Protein AF-0000000087407550 (afdb_homodimer)

Solvent-accessible surface area (backbone atoms only — not comparable to full-atom values): 34469 Å² total; per-residue (Å²): 79,41,36,33,45,45,26,19,28,57,42,76,49,81,84,63,61,86,82,37,59,64,35,45,46,50,63,68,66,54,80,69,67,58,44,77,35,32,43,56,32,65,52,75,42,57,79,42,32,34,36,20,43,33,34,57,86,83,21,29,63,67,59,50,52,33,27,63,69,39,74,36,77,61,70,39,60,44,44,27,44,70,83,33,39,25,51,88,38,27,85,81,40,56,88,37,52,44,76,44,59,45,68,89,67,37,64,73,68,72,61,50,48,86,32,24,42,48,55,43,46,50,50,52,28,54,74,70,63,48,57,76,89,47,47,64,60,34,47,51,51,27,26,51,66,57,74,38,52,93,45,32,76,38,41,44,64,76,46,52,73,66,53,48,48,50,50,54,54,28,44,47,54,47,60,59,40,58,29,37,38,30,43,33,75,54,68,84,48,34,64,62,59,35,50,36,50,50,52,51,54,52,44,40,25,73,75,67,45,19,20,33,41,36,30,38,58,48,57,66,58,41,54,73,62,26,60,32,34,36,37,32,59,31,31,70,72,47,73,36,38,45,84,54,39,40,74,71,49,94,56,89,42,60,26,31,36,40,34,34,28,57,35,90,62,81,64,65,79,95,49,60,55,45,60,44,77,54,89,65,27,19,40,34,43,33,48,31,31,76,85,44,48,64,63,58,55,63,74,44,62,72,94,32,53,76,42,80,45,81,39,67,39,44,56,57,52,44,49,40,67,74,63,58,114,80,40,36,34,44,45,26,20,28,57,40,75,48,80,84,63,62,87,81,37,61,63,36,48,46,50,63,68,67,56,80,69,68,60,44,77,35,31,43,54,33,64,51,76,42,57,79,42,31,34,37,20,42,32,33,57,86,84,20,28,64,67,58,51,52,32,27,64,68,39,74,36,78,61,70,38,59,43,44,26,44,70,84,32,40,23,51,89,38,27,85,81,39,55,89,39,51,43,75,45,57,44,67,89,66,39,64,74,68,72,62,52,50,89,32,23,43,48,57,42,46,49,49,52,28,52,75,69,65,48,56,74,89,49,46,64,58,34,46,51,51,27,27,50,65,57,73,38,52,92,44,31,77,38,41,45,64,77,48,52,73,66,54,47,49,48,49,53,53,30,44,46,54,48,60,59,40,58,30,35,38,30,43,34,74,52,69,87,47,34,64,62,58,35,51,37,51,50,52,51,55,51,42,40,24,73,74,68,46,18,19,32,42,36,30,38,59,49,55,66,58,41,55,72,62,27,62,31,33,36,37,31,58,30,31,71,73,49,73,35,37,45,85,55,39,39,74,70,49,93,57,87,42,60,27,32,35,41,33,35,28,57,35,90,61,81,64,66,78,96,49,60,54,46,61,43,77,55,90,64,26,18,39,34,42,32,47,33,31,75,86,43,46,64,64,57,56,64,73,46,64,71,93,33,52,74,42,78,44,80,39,68,39,44,56,59,52,42,47,42,66,74,64,57,114

Organism: NCBI:txid2598455

InterPro domains:
  IPR003439 ABC transporter-like, ATP-binding domain [PF00005] (40-186)
  IPR003439 ABC transporter-like, ATP-binding domain [PS50893] (2-259)
  IPR003593 AAA+ ATPase domain [SM00382] (47-236)
  IPR027417 P-loop containing nucleoside triphosphate hydrolase [G3DSA:3.40.50.300] (24-257)
  IPR027417 P-loop containing nucleoside triphosphate hydrolase [SSF52540] (30-242)
  IPR050763 ABC transporter ATP-binding component [PTHR42711] (1-324)

Foldseek 3Di:
DKWWFQFWAWDQPDQPDPPPVVSVVVVVDDRPDTHTQAGGDTDDFDFLFEEEEAEDPSLNLVVVVCLQCLNDDTPDTAMDDVRHGCNPPVVVCNLQEDEAEADPVGPDCQADQFFFLLVSLLVLLVVSPPPPVCQVVQLCVLCVLQVNNVRRRPGLNPDDSLVNLSSSLSSCSRNLHQEYEYEASQPPHDPVSLVSSLVSLQCSSVVRRHGYYYYHNDQVSCLSRGQKYFYGRSYTDFIDGQQCRLVVDPDQFFKKKWWKFFADDDQDPPWQKDWDDDPRIIIIITT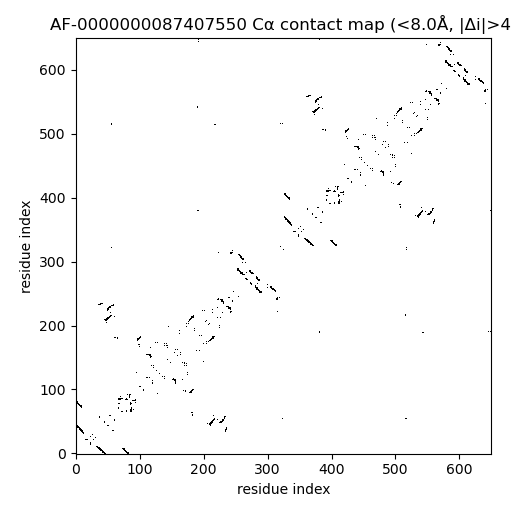HHPVCVVVNVVSGDPVGTPDMDIGGQGSVNVNCVVPVD/DKWWFQFWAWAQPDQPDPPPVVVVVVVVDDRPDTHTQAGGDTDDFDFLFEEEEAEDPSLNLVVVVCQQCLNDDTPDTAMDDVRHGCNPPVVVCNLQEDEAEADPVGPPCQADQFFFLLVSLLVLLVVSPPPPVCQVVQLCVLCVLQVNNVRRRPGLNPDDSLVNLSSSLSSCSRNLHQEYEYEASQPPHDPVSLVSSLSSLQCSSPVRRHGYYYYHNDQVSCLSRGQKYFYGRSYTDFIDGQQCRLVVDPDQFFKKKWWKFFADDDDDPPWQKDWDDDPRIIIIITTHHPVCVVVNVVSGDPVGTPDMDIGGQGSVNVNCVVPVD

Nearest PDB structures (foldseek):
  4mki-assembly1_B  TM=8.319E-01  e=1.919E-22  Caldanaerobacter subterraneus subsp. tengcongensis MB4
  7ahd-assembly1_D  TM=7.928E-01  e=2.034E-20  Lactococcus lactis subsp. lactis
  6xgz-assembly3_E  TM=8.835E-01  e=2.028E-18  Escherichia coli LAU-EC10
  6xgz-assembly4_G  TM=8.753E-01  e=5.756E-18  Escherichia coli LAU-EC10
  2d62-assembly1_A-2  TM=6.255E-01  e=1.976E-21  Pyrococcus horikoshii

Radius of gyration: 26.5 Å; Cα contacts (8 Å, |Δi|>4): 1262; chains: 2; bounding box: 68×65×73 Å

Sequence (650 aa):
MIEAEHLTKYYPPPFRGFFDLGSLRDFLGKPREEIPALIDLSFRVREGEIFGLLGPNGAGKTTLCKIANGLLEPSSGKLLIDGHDSFKEHGKVAGKMFTVFTGERDMWGIFQWRLSVQRNLQFIARLWKVPEGEIGERIEYALKLLNLWEKRDEWYQKLSAGMKQKVYIASALVVRPKYLILDEPTVFLDVLTKNEIHNAILSLTKDFGTTVILTTHDLQEAEKLSDRVLLFNKRPILEGKPENIGRKLEVDFDRKVLLVVEGSAPCPGGYLARCIRKGNFTHVTAYLKSTEVNEFLSRFPSGKVLSARVENLSLEDVFMILFGSMIEAEHLTKYYPPPFRGFFDLGSLRDFLGKPREEIPALIDLSFRVREGEIFGLLGPNGAGKTTLCKIANGLLEPSSGKLLIDGHDSFKEHGKVAGKMFTVFTGERDMWGIFQWRLSVQRNLQFIARLWKVPEGEIGERIEYALKLLNLWEKRDEWYQKLSAGMKQKVYIASALVVRPKYLILDEPTVFLDVLTKNEIHNAILSLTKDFGTTVILTTHDLQEAEKLSDRVLLFNKRPILEGKPENIGRKLEVDFDRKVLLVVEGSAPCPGGYLARCIRKG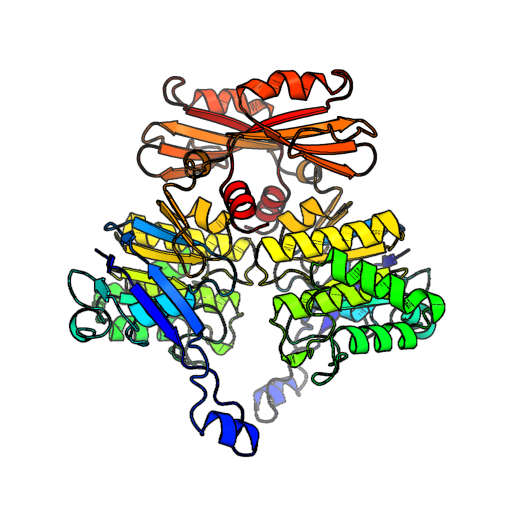NFTHVTAYLKSTEVNEFLSRFPSGKVLSARVENLSLEDVFMILFGS

Structure (mmCIF, N/CA/C/O backbone):
data_AF-0000000087407550-model_v1
#
loop_
_entity.id
_entity.type
_entity.pdbx_description
1 polymer 'ABC transporter ATP-binding protein'
#
loop_
_atom_site.group_PDB
_atom_site.id
_atom_site.type_symbol
_atom_site.label_atom_id
_atom_site.label_alt_id
_atom_site.label_comp_id
_atom_site.label_asym_id
_atom_site.label_entity_id
_atom_site.label_seq_id
_atom_site.pdbx_PDB_ins_code
_atom_site.Cartn_x
_atom_site.Cartn_y
_atom_site.Cartn_z
_atom_site.occupancy
_atom_site.B_iso_or_equiv
_atom_site.auth_seq_id
_atom_site.auth_comp_id
_atom_site.auth_asym_id
_atom_site.auth_atom_id
_atom_site.pdbx_PDB_model_num
ATOM 1 N N . MET A 1 1 ? -6.383 -27.781 -11.312 1 89.75 1 MET A N 1
ATOM 2 C CA . MET A 1 1 ? -7.473 -26.828 -11.203 1 89.75 1 MET A CA 1
ATOM 3 C C . MET A 1 1 ? -7.895 -26.641 -9.75 1 89.75 1 MET A C 1
ATOM 5 O O . MET A 1 1 ? -7.832 -27.578 -8.953 1 89.75 1 MET A O 1
ATOM 9 N N . ILE A 1 2 ? -8.172 -25.422 -9.359 1 95.44 2 ILE A N 1
ATOM 10 C CA . ILE A 1 2 ? -8.688 -25.125 -8.039 1 95.44 2 ILE A CA 1
ATOM 11 C C . ILE A 1 2 ? -10.156 -24.703 -8.141 1 95.44 2 ILE A C 1
ATOM 13 O O . ILE A 1 2 ? -10.508 -23.844 -8.969 1 95.44 2 ILE A O 1
ATOM 17 N N . GLU A 1 3 ? -10.969 -25.344 -7.328 1 97.06 3 GLU A N 1
ATOM 18 C CA . GLU A 1 3 ? -12.398 -25.047 -7.391 1 97.06 3 GLU A CA 1
ATOM 19 C C . GLU A 1 3 ? -12.992 -24.906 -5.992 1 97.06 3 GLU A C 1
ATOM 21 O O . GLU A 1 3 ? -12.789 -25.781 -5.141 1 97.06 3 GLU A O 1
ATOM 26 N N . ALA A 1 4 ? -13.648 -23.828 -5.777 1 97.31 4 ALA A N 1
ATOM 27 C CA . ALA A 1 4 ? -14.445 -23.641 -4.562 1 97.31 4 ALA A CA 1
ATOM 28 C C . ALA A 1 4 ? -15.93 -23.859 -4.84 1 97.31 4 ALA A C 1
ATOM 30 O O . ALA A 1 4 ? -16.484 -23.266 -5.777 1 97.31 4 ALA A O 1
ATOM 31 N N . GLU A 1 5 ? -16.531 -24.703 -4.047 1 97.56 5 GLU A N 1
ATOM 32 C CA . GLU A 1 5 ? -17.953 -25 -4.18 1 97.56 5 GLU A CA 1
ATOM 33 C C . GLU A 1 5 ? -18.719 -24.578 -2.928 1 97.56 5 GLU A C 1
ATOM 35 O O . GLU A 1 5 ? -18.688 -25.281 -1.913 1 97.56 5 GLU A O 1
ATOM 40 N N . HIS A 1 6 ? -19.469 -23.516 -3.059 1 97.19 6 HIS A N 1
ATOM 41 C CA . HIS A 1 6 ? -20.297 -22.984 -1.978 1 97.19 6 HIS A CA 1
ATOM 42 C C . HIS A 1 6 ? -19.531 -22.969 -0.659 1 97.19 6 HIS A C 1
ATOM 44 O O . HIS A 1 6 ? -20.047 -23.406 0.37 1 97.19 6 HIS A O 1
ATOM 50 N N . LEU A 1 7 ? -18.328 -22.562 -0.731 1 96.88 7 LEU A N 1
ATOM 51 C CA . LEU A 1 7 ? -17.453 -22.562 0.429 1 96.88 7 LEU A CA 1
ATOM 52 C C . LEU A 1 7 ? -17.953 -21.594 1.492 1 96.88 7 LEU A C 1
ATOM 54 O O . LEU A 1 7 ? -18.156 -20.406 1.216 1 96.88 7 LEU A O 1
ATOM 58 N N . THR A 1 8 ? -18.188 -22.109 2.654 1 96.75 8 THR A N 1
ATOM 59 C CA . THR A 1 8 ? -18.766 -21.328 3.75 1 96.75 8 THR A CA 1
ATOM 60 C C . THR A 1 8 ? -18.016 -21.609 5.055 1 96.75 8 THR A C 1
ATOM 62 O O . THR A 1 8 ? -17.672 -22.766 5.344 1 96.75 8 THR A O 1
ATOM 65 N N . LYS A 1 9 ? -17.656 -20.594 5.781 1 95.19 9 LYS A N 1
ATOM 66 C CA . LYS A 1 9 ? -17 -20.75 7.074 1 95.19 9 LYS A CA 1
ATOM 67 C C . LYS A 1 9 ? -17.578 -19.766 8.102 1 95.19 9 LYS A C 1
ATOM 69 O O . LYS A 1 9 ? -17.672 -18.562 7.84 1 95.19 9 LYS A O 1
ATOM 74 N N . TYR A 1 10 ? -17.984 -20.281 9.18 1 92.81 10 TYR A N 1
ATOM 75 C CA . TYR A 1 10 ? -18.359 -19.531 10.367 1 92.81 10 TYR A CA 1
ATOM 76 C C . TYR A 1 10 ? -17.438 -19.859 11.539 1 92.81 10 TYR A C 1
ATOM 78 O O . TYR A 1 10 ? -17.094 -21.016 11.766 1 92.81 10 TYR A O 1
ATOM 86 N N . TYR A 1 11 ? -16.922 -18.828 12.164 1 88.06 11 TYR A N 1
ATOM 87 C CA . TYR A 1 11 ? -16.156 -19.031 13.383 1 88.06 11 TYR A CA 1
ATOM 88 C C . TYR A 1 11 ? -17.062 -19.062 14.609 1 88.06 11 TYR A C 1
ATOM 90 O O . TYR A 1 11 ? -18.094 -18.391 14.641 1 88.06 11 TYR A O 1
ATOM 98 N N . PRO A 1 12 ? -16.625 -19.828 15.539 1 78.75 12 PRO A N 1
ATOM 99 C CA . PRO A 1 12 ? -17.406 -19.797 16.781 1 78.75 12 PRO A CA 1
ATOM 100 C C . PRO A 1 12 ? -17.25 -18.484 17.547 1 78.75 12 PRO A C 1
ATOM 102 O O . PRO A 1 12 ? -16.25 -17.781 17.375 1 78.75 12 PRO A O 1
ATOM 105 N N . PRO A 1 13 ? -18.25 -17.891 18.125 1 69.25 13 PRO A N 1
ATOM 106 C CA . PRO A 1 13 ? -18.141 -16.656 18.891 1 69.25 13 PRO A CA 1
ATOM 107 C C . PRO A 1 13 ? -17.031 -16.703 19.938 1 69.25 13 PRO A C 1
ATOM 109 O O . PRO A 1 13 ? -16.719 -17.781 20.453 1 69.25 13 PRO A O 1
ATOM 112 N N . PRO A 1 14 ? -16.234 -15.578 19.922 1 58.38 14 PRO A N 1
ATOM 113 C CA . PRO A 1 14 ? -15.164 -15.594 20.922 1 58.38 14 PRO A CA 1
ATOM 114 C C . PRO A 1 14 ? -15.664 -15.938 22.328 1 58.38 14 PRO A C 1
ATOM 116 O O . PRO A 1 14 ? -16.812 -15.625 22.672 1 58.38 14 PRO A O 1
ATOM 119 N N . PHE A 1 15 ? -14.898 -16.891 23.062 1 48.88 15 PHE A N 1
ATOM 120 C CA . PHE A 1 15 ? -15.195 -17.203 24.453 1 48.88 15 PHE A CA 1
ATOM 121 C C . PHE A 1 15 ? -14.922 -15.992 25.344 1 48.88 15 PHE A C 1
ATOM 123 O O . PHE A 1 15 ? -13.812 -15.461 25.359 1 48.88 15 PHE A O 1
ATOM 130 N N . ARG A 1 16 ? -15.742 -14.984 25.578 1 38.75 16 ARG A N 1
ATOM 131 C CA . ARG A 1 16 ? -15.523 -13.984 26.609 1 38.75 16 ARG A CA 1
ATOM 132 C C . ARG A 1 16 ? -15.414 -14.641 27.984 1 38.75 16 ARG A C 1
ATOM 134 O O . ARG A 1 16 ? -16.406 -15.141 28.531 1 38.75 16 ARG A O 1
ATOM 141 N N . GLY A 1 17 ? -14.164 -14.734 28.594 1 42.28 17 GLY A N 1
ATOM 142 C CA . GLY A 1 17 ? -13.578 -15.039 29.891 1 42.28 17 GLY A CA 1
ATOM 143 C C . GLY A 1 17 ? -14.406 -16.031 30.703 1 42.28 17 GLY A C 1
ATOM 144 O O . GLY A 1 17 ? -15.586 -16.234 30.406 1 42.28 17 GLY A O 1
ATOM 145 N N . PHE A 1 18 ? -13.742 -16.812 31.578 1 38.72 18 PHE A N 1
ATOM 146 C CA . PHE A 1 18 ? -14.336 -17.703 32.562 1 38.72 18 PHE A CA 1
ATOM 147 C C . PHE A 1 18 ? -15.25 -16.938 33.5 1 38.72 18 PHE A C 1
ATOM 149 O O . PHE A 1 18 ? -16.281 -17.453 33.969 1 38.72 18 PHE A O 1
ATOM 156 N N . PHE A 1 19 ? -14.672 -15.773 34.219 1 38.81 19 PHE A N 1
ATOM 157 C CA . PHE A 1 19 ? -15.391 -15.07 35.281 1 38.81 19 PHE A CA 1
ATOM 158 C C . PHE A 1 19 ? -16.531 -14.25 34.719 1 38.81 19 PHE A C 1
ATOM 160 O O . PHE A 1 19 ? -17.109 -13.414 35.406 1 38.81 19 PHE A O 1
ATOM 167 N N . ASP A 1 20 ? -16.516 -14.023 33.469 1 36.38 20 ASP A N 1
ATOM 168 C CA . ASP A 1 20 ? -17.703 -13.289 33.031 1 36.38 20 ASP A CA 1
ATOM 169 C C . ASP A 1 20 ? -18.984 -14.07 33.344 1 36.38 20 ASP A C 1
ATOM 171 O O . ASP A 1 20 ? -19.188 -15.164 32.812 1 36.38 20 ASP A O 1
ATOM 175 N N . LEU A 1 21 ? -19.516 -13.914 34.531 1 38.25 21 LEU A N 1
ATOM 176 C CA . LEU A 1 21 ? -20.844 -14.406 34.906 1 38.25 21 LEU A CA 1
ATOM 177 C C . LEU A 1 21 ? -21.781 -14.391 33.688 1 38.25 21 LEU A C 1
ATOM 179 O O . LEU A 1 21 ? -22.625 -15.273 33.531 1 38.25 21 LEU A O 1
ATOM 183 N N . GLY A 1 22 ? -21.719 -13.336 33.031 1 36.03 22 GLY A N 1
ATOM 184 C CA . GLY A 1 22 ? -22.531 -13.336 31.812 1 36.03 22 GLY A CA 1
ATOM 185 C C . GLY A 1 22 ? -22.062 -14.344 30.781 1 36.03 22 GLY A C 1
ATOM 186 O O . GLY A 1 22 ? -22.797 -14.656 29.844 1 36.03 22 GLY A O 1
ATOM 187 N N . SER A 1 23 ? -20.766 -14.68 30.766 1 36.75 23 SER A N 1
ATOM 188 C CA . SER A 1 23 ? -20.406 -15.891 30.031 1 36.75 23 SER A CA 1
ATOM 189 C C . SER A 1 23 ? -21 -17.125 30.688 1 36.75 23 SER A C 1
ATOM 191 O O . SER A 1 23 ? -21.062 -18.203 30.078 1 36.75 23 SER A O 1
ATOM 193 N N . LEU A 1 24 ? -21.188 -17.141 31.969 1 35.09 24 LEU A N 1
ATOM 194 C CA . LEU A 1 24 ? -22.078 -18.141 32.5 1 35.09 24 LEU A CA 1
ATOM 195 C C . LEU A 1 24 ? -23.453 -18.062 31.859 1 35.09 24 LEU A C 1
ATOM 197 O O . LEU A 1 24 ? -24.078 -19.094 31.578 1 35.09 24 LEU A O 1
ATOM 201 N N . ARG A 1 25 ? -24 -16.844 31.828 1 33.59 25 ARG A N 1
ATOM 202 C CA . ARG A 1 25 ? -25.266 -16.844 31.094 1 33.59 25 ARG A CA 1
ATOM 203 C C . ARG A 1 25 ? -25.062 -17.266 29.641 1 33.59 25 ARG A C 1
ATOM 205 O O . ARG A 1 25 ? -25.922 -17.938 29.062 1 33.59 25 ARG A O 1
ATOM 212 N N . ASP A 1 26 ? -24 -16.75 29.031 1 36.59 26 ASP A N 1
ATOM 213 C CA . ASP A 1 26 ? -23.797 -17.328 27.703 1 36.59 26 ASP A CA 1
ATOM 214 C C . ASP A 1 26 ? -23.312 -18.766 27.781 1 36.59 26 ASP A C 1
ATOM 216 O O . ASP A 1 26 ? -23.234 -19.469 26.766 1 36.59 26 ASP A O 1
ATOM 220 N N . PHE A 1 27 ? -22.75 -19.344 28.812 1 34.28 27 PHE A N 1
ATOM 221 C CA . PHE A 1 27 ? -22.812 -20.781 29.047 1 34.28 27 PHE A CA 1
ATOM 222 C C . PHE A 1 27 ? -24.25 -21.266 29.109 1 34.28 27 PHE A C 1
ATOM 224 O O . PHE A 1 27 ? -24.562 -22.375 28.672 1 34.28 27 PHE A O 1
ATOM 231 N N . LEU A 1 28 ? -25.031 -20.609 29.906 1 32.47 28 LEU A N 1
ATOM 232 C CA . LEU A 1 28 ? -26.406 -21.031 30.172 1 32.47 28 LEU A CA 1
ATOM 233 C C . LEU A 1 28 ? -27.312 -20.719 28.984 1 32.47 28 LEU A C 1
ATOM 235 O O . LEU A 1 28 ? -28.531 -20.766 29.109 1 32.47 28 LEU A O 1
ATOM 239 N N . GLY A 1 29 ? -27.109 -21.062 27.641 1 33.22 29 GLY A N 1
ATOM 240 C CA . GLY A 1 29 ? -27.859 -21.422 26.453 1 33.22 29 GLY A CA 1
ATOM 241 C C . GLY A 1 29 ? -27.953 -20.297 25.438 1 33.22 29 GLY A C 1
ATOM 242 O O . GLY A 1 29 ? -28.781 -20.328 24.531 1 33.22 29 GLY A O 1
ATOM 243 N N . LYS A 1 30 ? -27.641 -19 25.828 1 35.78 30 LYS A N 1
ATOM 244 C CA . LYS A 1 30 ? -28 -18.188 24.688 1 35.78 30 LYS A CA 1
ATOM 245 C C . LYS A 1 30 ? -27.031 -18.391 23.531 1 35.78 30 LYS A C 1
ATOM 247 O O . LYS A 1 30 ? -25.812 -18.344 23.719 1 35.78 30 LYS A O 1
ATOM 252 N N . PRO A 1 31 ? -27.281 -19.031 22.359 1 37.41 31 PRO A N 1
ATOM 253 C CA . PRO A 1 31 ? -26.547 -19.359 21.125 1 37.41 31 PRO A CA 1
ATOM 254 C C . PRO A 1 31 ? -25.656 -18.203 20.656 1 37.41 31 PRO A C 1
ATOM 256 O O . PRO A 1 31 ? -26.156 -17.109 20.359 1 37.41 31 PRO A O 1
ATOM 259 N N . ARG A 1 32 ? -24.547 -17.766 21.281 1 48.09 32 ARG A N 1
ATOM 260 C CA . ARG A 1 32 ? -23.719 -16.672 20.734 1 48.09 32 ARG A CA 1
ATOM 261 C C . ARG A 1 32 ? -23.453 -16.891 19.25 1 48.09 32 ARG A C 1
ATOM 263 O O . ARG A 1 32 ? -23.25 -18.016 18.812 1 48.09 32 ARG A O 1
ATOM 270 N N . GLU A 1 33 ? -23.891 -16 18.297 1 60.47 33 GLU A N 1
ATOM 271 C CA . GLU A 1 33 ? -24.016 -15.992 16.844 1 60.47 33 GLU A CA 1
ATOM 272 C C . GLU A 1 33 ? -22.672 -16.234 16.156 1 60.47 33 GLU A C 1
ATOM 274 O O . GLU A 1 33 ? -21.656 -15.703 16.594 1 60.47 33 GLU A O 1
ATOM 279 N N . GLU A 1 34 ? -22.422 -17.297 15.477 1 73.81 34 GLU A N 1
ATOM 280 C CA . GLU A 1 34 ? -21.312 -17.594 14.57 1 73.81 34 GLU A CA 1
ATOM 281 C C . GLU A 1 34 ? -20.938 -16.359 13.734 1 73.81 34 GLU A C 1
ATOM 283 O O . GLU A 1 34 ? -21.812 -15.562 13.375 1 73.81 34 GLU A O 1
ATOM 288 N N . ILE A 1 35 ? -19.625 -16.047 13.758 1 83.25 35 ILE A N 1
ATOM 289 C CA . ILE A 1 35 ? -19.141 -14.914 12.969 1 83.25 35 ILE A CA 1
ATOM 290 C C . ILE A 1 35 ? -18.812 -15.375 11.547 1 83.25 35 ILE A C 1
ATOM 292 O O . ILE A 1 35 ? -17.969 -16.25 11.352 1 83.25 35 ILE A O 1
ATOM 296 N N . PRO A 1 36 ? -19.609 -14.914 10.656 1 89.38 36 PRO A N 1
ATOM 297 C CA . PRO A 1 36 ? -19.328 -15.32 9.273 1 89.38 36 PRO A CA 1
ATOM 298 C C . PRO A 1 36 ? -17.969 -14.836 8.773 1 89.38 36 PRO A C 1
ATOM 300 O O . PRO A 1 36 ? -17.609 -13.672 8.977 1 89.38 36 PRO A O 1
ATOM 303 N N . ALA A 1 37 ? -17.234 -15.742 8.195 1 92 37 ALA A N 1
ATOM 304 C CA . ALA A 1 37 ? -15.945 -15.398 7.59 1 92 37 ALA A CA 1
ATOM 305 C C . ALA A 1 37 ? -16 -15.539 6.07 1 92 37 ALA A C 1
ATOM 307 O O . ALA A 1 37 ? -15.484 -14.688 5.344 1 92 37 ALA A O 1
ATOM 308 N N . LEU A 1 38 ? -16.609 -16.578 5.594 1 96 38 LEU A N 1
ATOM 309 C CA . LEU A 1 38 ? -16.891 -16.844 4.184 1 96 38 LEU A CA 1
ATOM 310 C C . LEU A 1 38 ? -18.312 -17.359 4 1 96 38 LEU A C 1
ATOM 312 O O . LEU A 1 38 ? -18.781 -18.203 4.77 1 96 38 LEU A O 1
ATOM 316 N N . ILE A 1 39 ? -18.984 -16.828 2.973 1 96.31 39 ILE A N 1
ATOM 317 C CA . ILE A 1 39 ? -20.359 -17.234 2.746 1 96.31 39 ILE A CA 1
ATOM 318 C C . ILE A 1 39 ? -20.562 -17.594 1.273 1 96.31 39 ILE A C 1
ATOM 320 O O . ILE A 1 39 ? -20.578 -16.703 0.412 1 96.31 39 ILE A O 1
ATOM 324 N N . ASP A 1 40 ? -20.734 -18.859 1.035 1 96.56 40 ASP A N 1
ATOM 325 C CA . ASP A 1 40 ? -21.188 -19.391 -0.254 1 96.56 40 ASP A CA 1
ATOM 326 C C . ASP A 1 40 ? -20.25 -18.953 -1.376 1 96.56 40 ASP A C 1
ATOM 328 O O . ASP A 1 40 ? -20.688 -18.453 -2.412 1 96.56 40 ASP A O 1
ATOM 332 N N . LEU A 1 41 ? -19 -19.031 -1.163 1 96.5 41 LEU A N 1
ATOM 333 C CA . LEU A 1 41 ? -18.016 -18.641 -2.162 1 96.5 41 LEU A CA 1
ATOM 334 C C . LEU A 1 41 ? -17.812 -19.75 -3.189 1 96.5 41 LEU A C 1
ATOM 336 O O . LEU A 1 41 ? -17.484 -20.875 -2.83 1 96.5 41 LEU A O 1
ATOM 340 N N . SER A 1 42 ? -18.094 -19.453 -4.457 1 97.44 42 SER A N 1
ATOM 341 C CA . SER A 1 42 ? -17.859 -20.375 -5.559 1 97.44 42 SER A CA 1
ATOM 342 C C . SER A 1 42 ? -17.031 -19.734 -6.66 1 97.44 42 SER A C 1
ATOM 344 O O . SER A 1 42 ? -17.312 -18.625 -7.102 1 97.44 42 SER A O 1
ATOM 346 N N . PHE A 1 43 ? -15.945 -20.406 -6.996 1 97 43 PHE A N 1
ATOM 347 C CA . PHE A 1 43 ? -15.109 -19.938 -8.094 1 97 43 PHE A CA 1
ATOM 348 C C . PHE A 1 43 ? -14.25 -21.078 -8.633 1 97 43 PHE A C 1
ATOM 350 O O . PHE A 1 43 ? -14.18 -22.156 -8.031 1 97 43 PHE A O 1
ATOM 357 N N . ARG A 1 44 ? -13.68 -20.859 -9.812 1 97.12 44 ARG A N 1
ATOM 358 C CA . ARG A 1 44 ? -12.758 -21.781 -10.445 1 97.12 44 ARG A CA 1
ATOM 359 C C . ARG A 1 44 ? -11.508 -21.062 -10.938 1 97.12 44 ARG A C 1
ATOM 361 O O . ARG A 1 44 ? -11.586 -19.984 -11.508 1 97.12 44 ARG A O 1
ATOM 368 N N . VAL A 1 45 ? -10.406 -21.656 -10.633 1 97.19 45 VAL A N 1
ATOM 369 C CA . VAL A 1 45 ? -9.133 -21.125 -11.109 1 97.19 45 VAL A CA 1
ATOM 370 C C . VAL A 1 45 ? -8.562 -22.047 -12.188 1 97.19 45 VAL A C 1
ATOM 372 O O . VAL A 1 45 ? -8.352 -23.234 -11.953 1 97.19 45 VAL A O 1
ATOM 375 N N . ARG A 1 46 ? -8.281 -21.469 -13.297 1 94.56 46 ARG A N 1
ATOM 376 C CA . ARG A 1 46 ? -7.762 -22.234 -14.422 1 94.56 46 ARG A CA 1
ATOM 377 C C . ARG A 1 46 ? -6.266 -22.484 -14.258 1 94.56 46 ARG A C 1
ATOM 379 O O . ARG A 1 46 ? -5.574 -21.734 -13.57 1 94.56 46 ARG A O 1
ATOM 386 N N . GLU A 1 47 ? -5.875 -23.531 -14.922 1 94.88 47 GLU A N 1
ATOM 387 C CA . GLU A 1 47 ? -4.453 -23.875 -14.883 1 94.88 47 GLU A CA 1
ATOM 388 C C . GLU A 1 47 ? -3.607 -22.75 -15.484 1 94.88 47 GLU A C 1
ATOM 390 O O . GLU A 1 47 ? -3.936 -22.234 -16.547 1 94.88 47 GLU A O 1
ATOM 395 N N . GLY A 1 48 ? -2.588 -22.359 -14.742 1 94.69 48 GLY A N 1
ATOM 396 C CA . GLY A 1 48 ? -1.633 -21.375 -15.234 1 94.69 48 GLY A CA 1
ATOM 397 C C . GLY A 1 48 ? -2.133 -19.953 -15.133 1 94.69 48 GLY A C 1
ATOM 398 O O . GLY A 1 48 ? -1.532 -19.031 -15.703 1 94.69 48 GLY A O 1
ATOM 399 N N . GLU A 1 49 ? -3.162 -19.797 -14.367 1 95.06 49 GLU A N 1
ATOM 400 C CA . GLU A 1 49 ? -3.756 -18.484 -14.219 1 95.06 49 GLU A CA 1
ATOM 401 C C . GLU A 1 49 ? -3.361 -17.844 -12.891 1 95.06 49 GLU A C 1
ATOM 403 O O . GLU A 1 49 ? -3.072 -18.547 -11.922 1 95.06 49 GLU A O 1
ATOM 408 N N . ILE A 1 50 ? -3.227 -16.547 -12.961 1 96.94 50 ILE A N 1
ATOM 409 C CA . ILE A 1 50 ? -3.188 -15.805 -11.703 1 96.94 50 ILE A CA 1
ATOM 410 C C . ILE A 1 50 ? -4.582 -15.281 -11.367 1 96.94 50 ILE A C 1
ATOM 412 O O . ILE A 1 50 ? -5.098 -14.391 -12.047 1 96.94 50 ILE A O 1
ATOM 416 N N . PHE A 1 51 ? -5.16 -15.898 -10.367 1 97.62 51 PHE A N 1
ATOM 417 C CA . PHE A 1 51 ? -6.5 -15.531 -9.914 1 97.62 51 PHE A CA 1
ATOM 418 C C . PHE A 1 51 ? -6.426 -14.656 -8.672 1 97.62 51 PHE A C 1
ATOM 420 O O . PHE A 1 51 ? -5.945 -15.094 -7.621 1 97.62 51 PHE A O 1
ATOM 427 N N . GLY A 1 52 ? -6.938 -13.406 -8.789 1 97.5 52 GLY A N 1
ATOM 428 C CA . GLY A 1 52 ? -6.898 -12.461 -7.684 1 97.5 52 GLY A CA 1
ATOM 429 C C . GLY A 1 52 ? -8.156 -12.477 -6.84 1 97.5 52 GLY A C 1
ATOM 430 O O . GLY A 1 52 ? -9.266 -12.406 -7.371 1 97.5 52 GLY A O 1
ATOM 431 N N . LEU A 1 53 ? -7.977 -12.664 -5.605 1 96.44 53 LEU A N 1
ATOM 432 C CA . LEU A 1 53 ? -9.039 -12.484 -4.621 1 96.44 53 LEU A CA 1
ATOM 433 C C . LEU A 1 53 ? -8.914 -11.133 -3.928 1 96.44 53 LEU A C 1
ATOM 435 O O . LEU A 1 53 ? -8.039 -10.938 -3.082 1 96.44 53 LEU A O 1
ATOM 439 N N . LEU A 1 54 ? -9.852 -10.297 -4.273 1 94.44 54 LEU A N 1
ATOM 440 C CA . LEU A 1 54 ? -9.773 -8.914 -3.816 1 94.44 54 LEU A CA 1
ATOM 441 C C . LEU A 1 54 ? -10.906 -8.602 -2.848 1 94.44 54 LEU A C 1
ATOM 443 O O . LEU A 1 54 ? -12.062 -8.93 -3.113 1 94.44 54 LEU A O 1
ATOM 447 N N . GLY A 1 55 ? -10.609 -8 -1.795 1 90.94 55 GLY A N 1
ATOM 448 C CA . GLY A 1 55 ? -11.555 -7.586 -0.774 1 90.94 55 GLY A CA 1
ATOM 449 C C . GLY A 1 55 ? -10.93 -6.711 0.299 1 90.94 55 GLY A C 1
ATOM 450 O O . GLY A 1 55 ? -9.711 -6.66 0.431 1 90.94 55 GLY A O 1
ATOM 451 N N . PRO A 1 56 ? -11.75 -6.004 0.954 1 88.81 56 PRO A N 1
ATOM 452 C CA . PRO A 1 56 ? -11.227 -5.207 2.064 1 88.81 56 PRO A CA 1
ATOM 453 C C . PRO A 1 56 ? -10.664 -6.066 3.193 1 88.81 56 PRO A C 1
ATOM 455 O O . PRO A 1 56 ? -10.742 -7.293 3.141 1 88.81 56 PRO A O 1
ATOM 458 N N . ASN A 1 57 ? -9.992 -5.391 4.113 1 85.56 57 ASN A N 1
ATOM 459 C CA . ASN A 1 57 ? -9.523 -6.121 5.285 1 85.56 57 ASN A CA 1
ATOM 460 C C . ASN A 1 57 ? -10.68 -6.801 6.023 1 85.56 57 ASN A C 1
ATOM 462 O O . ASN A 1 57 ? -11.742 -6.207 6.207 1 85.56 57 ASN A O 1
ATOM 466 N N . GLY A 1 58 ? -10.523 -8.031 6.328 1 86.31 58 GLY A N 1
ATOM 467 C CA . GLY A 1 58 ? -11.555 -8.781 7.023 1 86.31 58 GLY A CA 1
ATOM 468 C C . GLY A 1 58 ? -12.531 -9.461 6.09 1 86.31 58 GLY A C 1
ATOM 469 O O . GLY A 1 58 ? -13.492 -10.086 6.539 1 86.31 58 GLY A O 1
ATOM 470 N N . ALA A 1 59 ? -12.211 -9.422 4.871 1 91.38 59 ALA A N 1
ATOM 471 C CA . ALA A 1 59 ? -13.141 -9.953 3.875 1 91.38 59 ALA A CA 1
ATOM 472 C C . ALA A 1 59 ? -13.133 -11.477 3.875 1 91.38 59 ALA A C 1
ATOM 474 O O . ALA A 1 59 ? -14.016 -12.109 3.295 1 91.38 59 ALA A O 1
ATOM 475 N N . GLY A 1 60 ? -12.141 -12.094 4.484 1 93.12 60 GLY A N 1
ATOM 476 C CA . GLY A 1 60 ? -12.062 -13.547 4.527 1 93.12 60 GLY A CA 1
ATOM 477 C C . GLY A 1 60 ? -10.898 -14.109 3.734 1 93.12 60 GLY A C 1
ATOM 478 O O . GLY A 1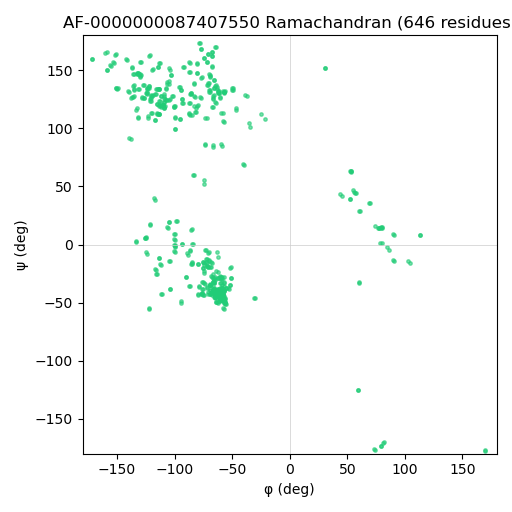 60 ? -10.805 -15.32 3.531 1 93.12 60 GLY A O 1
ATOM 479 N N . LYS A 1 61 ? -10 -13.266 3.24 1 93.06 61 LYS A N 1
ATOM 480 C CA . LYS A 1 61 ? -8.875 -13.672 2.398 1 93.06 61 LYS A CA 1
ATOM 481 C C . LYS A 1 61 ? -8 -14.703 3.107 1 93.06 61 LYS A C 1
ATOM 483 O O . LYS A 1 61 ? -7.723 -15.766 2.559 1 93.06 61 LYS A O 1
ATOM 488 N N . THR A 1 62 ? -7.641 -14.406 4.363 1 89.62 62 THR A N 1
ATOM 489 C CA . THR A 1 62 ? -6.777 -15.297 5.137 1 89.62 62 THR A CA 1
ATOM 490 C C . THR A 1 62 ? -7.508 -16.594 5.484 1 89.62 62 THR A C 1
ATOM 492 O O . THR A 1 62 ? -6.902 -17.656 5.52 1 89.62 62 THR A O 1
ATOM 495 N N . THR A 1 63 ? -8.805 -16.484 5.73 1 92.88 63 THR A N 1
ATOM 496 C CA . THR A 1 63 ? -9.617 -17.672 6 1 92.88 63 THR A CA 1
ATOM 497 C C . THR A 1 63 ? -9.586 -18.625 4.809 1 92.88 63 THR A C 1
ATOM 499 O O . THR A 1 63 ? -9.391 -19.828 4.98 1 92.88 63 THR A O 1
ATOM 502 N N . LEU A 1 64 ? -9.711 -18.078 3.672 1 95 64 LEU A N 1
ATOM 503 C CA . LEU A 1 64 ? -9.672 -18.891 2.463 1 95 64 LEU A CA 1
ATOM 504 C C . LEU A 1 64 ? -8.312 -19.562 2.311 1 95 64 LEU A C 1
ATOM 506 O O . LEU A 1 64 ? -8.242 -20.75 1.979 1 95 64 LEU A O 1
ATOM 510 N N . CYS A 1 65 ? -7.25 -18.828 2.543 1 92.75 65 CYS A N 1
ATOM 511 C CA . CYS A 1 65 ? -5.902 -19.375 2.426 1 92.75 65 CYS A CA 1
ATOM 512 C C . CYS A 1 65 ? -5.695 -20.531 3.4 1 92.75 65 CYS A C 1
ATOM 514 O O . CYS A 1 65 ? -5.098 -21.547 3.045 1 92.75 65 CYS A O 1
ATOM 516 N N . LYS A 1 66 ? -6.223 -20.391 4.578 1 92.38 66 LYS A N 1
ATOM 517 C CA . LYS A 1 66 ? -6.094 -21.453 5.582 1 92.38 66 LYS A CA 1
ATOM 518 C C . LYS A 1 66 ? -6.852 -22.703 5.164 1 92.38 66 LYS A C 1
ATOM 520 O O . LYS A 1 66 ? -6.371 -23.812 5.367 1 92.38 66 LYS A O 1
ATOM 525 N N . ILE A 1 67 ? -7.977 -22.5 4.609 1 94.44 67 ILE A N 1
ATOM 526 C CA . ILE A 1 67 ? -8.766 -23.625 4.137 1 94.44 67 ILE A CA 1
ATOM 527 C C . ILE A 1 67 ? -8.023 -24.328 2.998 1 94.44 67 ILE A C 1
ATOM 529 O O . ILE A 1 67 ? -7.945 -25.562 2.967 1 94.44 67 ILE A O 1
ATOM 533 N N . ALA A 1 68 ? -7.469 -23.562 2.133 1 93.38 68 ALA A N 1
ATOM 534 C CA . ALA A 1 68 ? -6.758 -24.109 0.98 1 93.38 68 ALA A CA 1
ATOM 535 C C . ALA A 1 68 ? -5.555 -24.938 1.422 1 93.38 68 ALA A C 1
ATOM 537 O O . ALA A 1 68 ? -5.188 -25.906 0.757 1 93.38 68 ALA A O 1
ATOM 538 N N . ASN A 1 69 ? -5.016 -24.578 2.557 1 91 69 ASN A N 1
ATOM 539 C CA . ASN A 1 69 ? -3.836 -25.266 3.062 1 91 69 ASN A CA 1
ATOM 540 C C . ASN A 1 69 ? -4.215 -26.391 4.016 1 91 69 ASN A C 1
ATOM 542 O O . ASN A 1 69 ? -3.34 -27.031 4.613 1 91 69 ASN A O 1
ATOM 546 N N . GLY A 1 70 ? -5.48 -26.562 4.227 1 91.62 70 GLY A N 1
ATOM 547 C CA . GLY A 1 70 ? -5.949 -27.625 5.109 1 91.62 70 GLY A CA 1
ATOM 548 C C . GLY A 1 70 ? -5.797 -27.281 6.578 1 91.62 70 GLY A C 1
ATOM 549 O O . GLY A 1 70 ? -5.848 -28.156 7.438 1 91.62 70 GLY A O 1
ATOM 550 N N . LEU A 1 71 ? -5.559 -26.047 6.879 1 89.94 71 LEU A N 1
ATOM 551 C CA . LEU A 1 71 ? -5.363 -25.594 8.25 1 89.94 71 LEU A CA 1
ATOM 552 C C . LEU A 1 71 ? -6.699 -25.281 8.922 1 89.94 71 LEU A C 1
ATOM 554 O O . LEU A 1 71 ? -6.773 -25.156 10.141 1 89.94 71 LEU A O 1
ATOM 558 N N . LEU A 1 72 ? -7.688 -25.141 8.133 1 93 72 LEU A N 1
ATOM 559 C CA . LEU A 1 72 ? -9.008 -24.797 8.633 1 93 72 LEU A CA 1
ATOM 560 C C . LEU A 1 72 ? -10.094 -25.562 7.887 1 93 72 LEU A C 1
ATOM 562 O O . LEU A 1 72 ? -10.07 -25.641 6.656 1 93 72 LEU A O 1
ATOM 566 N N . GLU A 1 73 ? -10.984 -26.125 8.609 1 95.19 73 GLU A N 1
ATOM 567 C CA . GLU A 1 73 ? -12.109 -26.844 8.008 1 95.19 73 GLU A CA 1
ATOM 568 C C . GLU A 1 73 ? -13.258 -25.891 7.703 1 95.19 73 GLU A C 1
ATOM 570 O O . GLU A 1 73 ? -13.68 -25.125 8.57 1 95.19 73 GLU A O 1
ATOM 575 N N . PRO A 1 74 ? -13.719 -25.938 6.57 1 96.44 74 PRO A N 1
ATOM 576 C CA . PRO A 1 74 ? -14.898 -25.125 6.289 1 96.44 74 PRO A CA 1
ATOM 577 C C . PRO A 1 74 ? -16.141 -25.609 7.039 1 96.44 74 PRO A C 1
ATOM 579 O O . PRO A 1 74 ? -16.219 -26.781 7.422 1 96.44 74 PRO A O 1
ATOM 582 N N . SER A 1 75 ? -17.094 -24.656 7.305 1 95.81 75 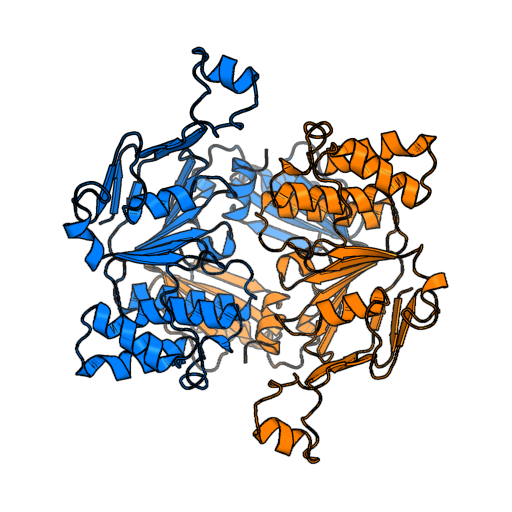SER A N 1
ATOM 583 C CA . SER A 1 75 ? -18.359 -25.031 7.922 1 95.81 75 SER A CA 1
ATOM 584 C C . SER A 1 75 ? -19.234 -25.812 6.945 1 95.81 75 SER A C 1
ATOM 586 O O . SER A 1 75 ? -19.938 -26.75 7.344 1 95.81 75 SER A O 1
ATOM 588 N N . SER A 1 76 ? -19.281 -25.391 5.758 1 96.44 76 SER A N 1
ATOM 589 C CA . SER A 1 76 ? -19.953 -26.094 4.668 1 96.44 76 SER A CA 1
ATOM 590 C C . SER A 1 76 ? -19.297 -25.797 3.326 1 96.44 76 SER A C 1
ATOM 592 O O . SER A 1 76 ? -18.422 -24.922 3.234 1 96.44 76 SER A O 1
ATOM 594 N N . GLY A 1 77 ? -19.609 -26.625 2.342 1 96.81 77 GLY A N 1
ATOM 595 C CA . GLY A 1 77 ? -18.922 -26.516 1.058 1 96.81 77 GLY A CA 1
ATOM 596 C C . GLY A 1 77 ? -17.547 -27.141 1.049 1 96.81 77 GLY A C 1
ATOM 597 O O . GLY A 1 77 ? -17.188 -27.875 1.97 1 96.81 77 GLY A O 1
ATOM 598 N N . LYS A 1 78 ? -16.859 -26.922 -0.089 1 96.5 78 LYS A N 1
ATOM 599 C CA . LYS A 1 78 ? -15.531 -27.531 -0.168 1 96.5 78 LYS A CA 1
ATOM 600 C C . LYS A 1 78 ? -14.641 -26.781 -1.153 1 96.5 78 LYS A C 1
ATOM 602 O O . LYS A 1 78 ? -15.133 -26.047 -2.016 1 96.5 78 LYS A O 1
ATOM 607 N N . LEU A 1 79 ? -13.438 -26.891 -0.936 1 96.81 79 LEU A N 1
ATOM 608 C CA . LEU A 1 79 ? -12.398 -26.422 -1.852 1 96.81 79 LEU A CA 1
ATOM 609 C C . LEU A 1 79 ? -11.633 -27.609 -2.445 1 96.81 79 LEU A C 1
ATOM 611 O O . LEU A 1 79 ? -11.078 -28.422 -1.709 1 96.81 79 LEU A O 1
ATOM 615 N N . LEU A 1 80 ? -11.695 -27.688 -3.748 1 96.62 80 LEU A N 1
ATOM 616 C CA . LEU A 1 80 ? -11.086 -28.812 -4.445 1 96.62 80 LEU A CA 1
ATOM 617 C C . LEU A 1 80 ? -9.812 -28.375 -5.172 1 96.62 80 LEU A C 1
ATOM 619 O O . LEU A 1 80 ? -9.789 -27.328 -5.809 1 96.62 80 LEU A O 1
ATOM 623 N N . ILE A 1 81 ? -8.797 -29.141 -5.043 1 95.25 81 ILE A N 1
ATOM 624 C CA . ILE A 1 81 ? -7.551 -29 -5.777 1 95.25 81 ILE A CA 1
ATOM 625 C C . ILE A 1 81 ? -7.277 -30.266 -6.59 1 95.25 81 ILE A C 1
ATOM 627 O O . ILE A 1 81 ? -7.039 -31.328 -6.027 1 95.25 81 ILE A O 1
ATOM 631 N N . ASP A 1 82 ? -7.32 -30.141 -7.816 1 94.56 82 ASP A N 1
ATOM 632 C CA . ASP A 1 82 ? -7.234 -31.281 -8.727 1 94.56 82 ASP A CA 1
ATOM 633 C C . ASP A 1 82 ? -8.258 -32.344 -8.352 1 94.56 82 ASP A C 1
ATOM 635 O O . ASP A 1 82 ? -7.914 -33.531 -8.266 1 94.56 82 ASP A O 1
ATOM 639 N N . GLY A 1 83 ? -9.359 -31.859 -7.988 1 94.31 83 GLY A N 1
ATOM 640 C CA . GLY A 1 83 ? -10.461 -32.781 -7.715 1 94.31 83 GLY A CA 1
ATOM 641 C C . GLY A 1 83 ? -10.453 -33.312 -6.301 1 94.31 83 GLY A C 1
ATOM 642 O O . GLY A 1 83 ? -11.359 -34.062 -5.91 1 94.31 83 GLY A O 1
ATOM 643 N N . HIS A 1 84 ? -9.477 -33 -5.555 1 95.81 84 HIS A N 1
ATOM 644 C CA . HIS A 1 84 ? -9.375 -33.5 -4.188 1 95.81 84 HIS A CA 1
ATOM 645 C C . HIS A 1 84 ? -9.711 -32.406 -3.176 1 95.81 84 HIS A C 1
ATOM 647 O O . HIS A 1 84 ? -9.305 -31.234 -3.344 1 95.81 84 HIS A O 1
ATOM 653 N N . ASP A 1 85 ? -10.406 -32.781 -2.145 1 96 85 ASP A N 1
ATOM 654 C CA . ASP A 1 85 ? -10.781 -31.859 -1.083 1 96 85 ASP A CA 1
ATOM 655 C C . ASP A 1 85 ? -9.555 -31.375 -0.314 1 96 85 ASP A C 1
ATOM 657 O O . ASP A 1 85 ? -8.781 -32.188 0.204 1 96 85 ASP A O 1
ATOM 661 N N . SER A 1 86 ? -9.414 -30.109 -0.174 1 94.06 86 SER A N 1
ATOM 662 C CA . SER A 1 86 ? -8.195 -29.531 0.389 1 94.06 86 SER A CA 1
ATOM 663 C C . SER A 1 86 ? -8.039 -29.906 1.858 1 94.06 86 SER A C 1
ATOM 665 O O . SER A 1 86 ? -6.914 -29.953 2.369 1 94.06 86 SER A O 1
ATOM 667 N N . PHE A 1 87 ? -9.18 -30.062 2.561 1 93.12 87 PHE A N 1
ATOM 668 C CA . PHE A 1 87 ? -9.117 -30.375 3.984 1 93.12 87 PHE A CA 1
ATOM 669 C C . PHE A 1 87 ? -9.203 -31.875 4.219 1 93.12 87 PHE A C 1
ATOM 671 O O . PHE A 1 87 ? -8.297 -32.469 4.805 1 93.12 87 PHE A O 1
ATOM 678 N N . LYS A 1 88 ? -10.109 -32.594 3.654 1 94.12 88 LYS A N 1
ATOM 679 C CA . LYS A 1 88 ? -10.367 -34 3.906 1 94.12 88 LYS A CA 1
ATOM 680 C C . LYS A 1 88 ? -9.32 -34.875 3.234 1 94.12 88 LYS A C 1
ATOM 682 O O . LYS A 1 88 ? -9 -35.969 3.73 1 94.12 88 LYS A O 1
ATOM 687 N N . GLU A 1 89 ? -8.828 -34.438 2.127 1 94.62 89 GLU A N 1
ATOM 688 C CA . GLU A 1 89 ? -7.84 -35.219 1.375 1 94.62 89 GLU A CA 1
ATOM 689 C C . GLU A 1 89 ? -6.52 -34.438 1.275 1 94.62 89 GLU A C 1
ATOM 691 O O . GLU A 1 89 ? -5.871 -34.469 0.227 1 94.62 89 GLU A O 1
ATOM 696 N N . HIS A 1 90 ? -6.148 -33.812 2.301 1 91.06 90 HIS A N 1
ATOM 697 C CA . HIS A 1 90 ? -4.992 -32.906 2.293 1 91.06 90 HIS A CA 1
ATOM 698 C C . HIS A 1 90 ? -3.727 -33.656 1.878 1 91.06 90 HIS A C 1
ATOM 700 O O . HIS A 1 90 ? -2.846 -33.094 1.234 1 91.06 90 HIS A O 1
ATOM 706 N N . GLY A 1 91 ? -3.559 -34.875 2.215 1 89.94 91 GLY A N 1
ATOM 707 C CA . GLY A 1 91 ? -2.393 -35.656 1.857 1 89.94 91 GLY A CA 1
ATOM 708 C C . GLY A 1 91 ? -2.18 -35.75 0.359 1 89.94 91 GLY A C 1
ATOM 709 O O . GLY A 1 91 ? -1.044 -35.906 -0.103 1 89.94 91 GLY A O 1
ATOM 710 N N . LYS A 1 92 ? -3.256 -35.656 -0.378 1 91.69 92 LYS A N 1
ATOM 711 C CA . LYS A 1 92 ? -3.189 -35.781 -1.831 1 91.69 92 LYS A CA 1
ATOM 712 C C . LYS A 1 92 ? -2.836 -34.438 -2.486 1 91.69 92 LYS A C 1
ATOM 714 O O . LYS A 1 92 ? -2.445 -34.406 -3.656 1 91.69 92 LYS A O 1
ATOM 719 N N . VAL A 1 93 ? -2.967 -33.344 -1.712 1 90.38 93 VAL A N 1
ATOM 720 C CA . VAL A 1 93 ? -2.807 -32.062 -2.344 1 90.38 93 VAL A CA 1
ATOM 721 C C . VAL A 1 93 ? -1.6 -31.328 -1.744 1 90.38 93 VAL A C 1
ATOM 723 O O . VAL A 1 93 ? -1.031 -30.438 -2.369 1 90.38 93 VAL A O 1
ATOM 726 N N . ALA A 1 94 ? -1.136 -31.656 -0.577 1 85.19 94 ALA A N 1
ATOM 727 C CA . ALA A 1 94 ? -0.097 -30.953 0.173 1 85.19 94 ALA A CA 1
ATOM 728 C C . ALA A 1 94 ? 1.192 -30.859 -0.637 1 85.19 94 ALA A C 1
ATOM 730 O O . ALA A 1 94 ? 1.866 -29.812 -0.617 1 85.19 94 ALA A O 1
ATOM 731 N N . GLY A 1 95 ? 1.567 -31.719 -1.447 1 85.56 95 GLY A N 1
ATOM 732 C CA . GLY A 1 95 ? 2.803 -31.703 -2.215 1 85.56 95 GLY A CA 1
ATOM 733 C C . GLY A 1 95 ? 2.697 -30.906 -3.5 1 85.56 95 GLY A C 1
ATOM 734 O O . GLY A 1 95 ? 3.701 -30.672 -4.172 1 85.56 95 GLY A O 1
ATOM 735 N N . LYS A 1 96 ? 1.537 -30.391 -3.668 1 89.94 96 LYS A N 1
ATOM 736 C CA . LYS A 1 96 ? 1.314 -29.672 -4.922 1 89.94 96 LYS A CA 1
ATOM 737 C C . LYS A 1 96 ? 1.155 -28.172 -4.68 1 89.94 96 LYS A C 1
ATOM 739 O O . LYS A 1 96 ? 1.286 -27.375 -5.609 1 89.94 96 LYS A O 1
ATOM 744 N N . MET A 1 97 ? 0.888 -27.938 -3.408 1 91.44 97 MET A N 1
ATOM 745 C CA . MET A 1 97 ? 0.556 -26.562 -3.074 1 91.44 97 MET A CA 1
ATOM 746 C C . MET A 1 97 ? 1.647 -25.938 -2.215 1 91.44 97 MET A C 1
ATOM 748 O O . MET A 1 97 ? 2.113 -26.547 -1.252 1 91.44 97 MET A O 1
ATOM 752 N N . PHE A 1 98 ? 2.113 -24.781 -2.648 1 92.56 98 PHE A N 1
ATOM 753 C CA . PHE A 1 98 ? 3.037 -23.953 -1.879 1 92.56 98 PHE A CA 1
ATOM 754 C C . PHE A 1 98 ? 2.387 -22.641 -1.485 1 92.56 98 PHE A C 1
ATOM 756 O O . PHE A 1 98 ? 1.652 -22.047 -2.275 1 92.56 98 PHE A O 1
ATOM 763 N N . THR A 1 99 ? 2.518 -22.219 -0.251 1 91.56 99 THR A N 1
ATOM 764 C CA . THR A 1 99 ? 1.87 -21 0.214 1 91.56 99 THR A CA 1
ATOM 765 C C . THR A 1 99 ? 2.896 -20.031 0.795 1 91.56 99 THR A C 1
ATOM 767 O O . THR A 1 99 ? 3.805 -20.438 1.521 1 91.56 99 THR A O 1
ATOM 770 N N . VAL A 1 100 ? 2.754 -18.781 0.386 1 89.31 100 VAL A N 1
ATOM 771 C CA . VAL A 1 100 ? 3.547 -17.703 0.95 1 89.31 100 VAL A CA 1
ATOM 772 C C . VAL A 1 100 ? 2.633 -16.734 1.694 1 89.31 100 VAL A C 1
ATOM 774 O O . VAL A 1 100 ? 1.696 -16.172 1.112 1 89.31 100 VAL A O 1
ATOM 777 N N . PHE A 1 101 ? 2.865 -16.547 2.947 1 82.06 101 PHE A N 1
ATOM 778 C CA . PHE A 1 101 ? 2.107 -15.609 3.77 1 82.06 101 PHE A CA 1
ATOM 779 C C . PHE A 1 101 ? 2.914 -14.344 4.031 1 82.06 101 PHE A C 1
ATOM 781 O O . PHE A 1 101 ? 4.141 -14.352 3.904 1 82.06 101 PHE A O 1
ATOM 788 N N . THR A 1 102 ? 2.111 -13.203 4.207 1 72.94 102 THR A N 1
ATOM 789 C CA . THR A 1 102 ? 2.799 -11.977 4.602 1 72.94 102 THR A CA 1
ATOM 790 C C . THR A 1 102 ? 2.932 -11.898 6.121 1 72.94 102 THR A C 1
ATOM 792 O O . THR A 1 102 ? 2.08 -12.406 6.852 1 72.94 102 THR A O 1
ATOM 795 N N . GLY A 1 103 ? 4.051 -11.023 6.559 1 58.03 103 GLY A N 1
ATOM 796 C CA . GLY A 1 103 ? 4.254 -10.602 7.934 1 58.03 103 GLY A CA 1
ATOM 797 C C . GLY A 1 103 ? 4.797 -11.711 8.82 1 58.03 103 GLY A C 1
ATOM 798 O O . GLY A 1 103 ? 5.258 -12.734 8.328 1 58.03 103 GLY A O 1
ATOM 799 N N . GLU A 1 104 ? 4.895 -11.32 10.055 1 51.66 104 GLU A N 1
ATOM 800 C CA . GLU A 1 104 ? 5.402 -12.172 11.133 1 51.66 104 GLU A CA 1
ATOM 801 C C . GLU A 1 104 ? 4.68 -13.516 11.164 1 51.66 104 GLU A C 1
ATOM 803 O O . GLU A 1 104 ? 5.078 -14.422 11.898 1 51.66 104 GLU A O 1
ATOM 808 N N . ARG A 1 105 ? 3.525 -13.312 10.492 1 45.41 105 ARG A N 1
ATOM 809 C CA . ARG A 1 105 ? 2.77 -14.562 10.508 1 45.41 105 ARG A CA 1
ATOM 810 C C . ARG A 1 105 ? 3.525 -15.672 9.781 1 45.41 105 ARG A C 1
ATOM 812 O O . ARG A 1 105 ? 2.961 -16.734 9.5 1 45.41 105 ARG A O 1
ATOM 819 N N . ASP A 1 106 ? 4.633 -15.133 9.078 1 45.22 106 ASP A N 1
ATOM 820 C CA . ASP A 1 106 ? 5.449 -16.062 8.297 1 45.22 106 ASP A CA 1
ATOM 821 C C . ASP A 1 106 ? 5.34 -17.484 8.836 1 45.22 106 ASP A C 1
ATOM 823 O O . ASP A 1 106 ? 5.359 -17.688 10.055 1 45.22 106 ASP A O 1
ATOM 827 N N . MET A 1 107 ? 4.793 -18.062 8.039 1 37.5 107 MET A N 1
ATOM 828 C CA . MET A 1 107 ? 4.676 -19.516 7.996 1 37.5 107 MET A CA 1
ATOM 829 C C . MET A 1 107 ? 5.945 -20.188 8.508 1 37.5 107 MET A C 1
ATOM 831 O O . MET A 1 107 ? 6.988 -20.125 7.852 1 37.5 107 MET A O 1
ATOM 835 N N . TRP A 1 108 ? 5.875 -20.625 9.523 1 45.78 108 TRP A N 1
ATOM 836 C CA . TRP A 1 108 ? 6.395 -21.781 10.258 1 45.78 108 TRP A CA 1
ATOM 837 C C . TRP A 1 108 ? 7.867 -21.578 10.602 1 45.78 108 TRP A C 1
ATOM 839 O O . TRP A 1 108 ? 8.57 -22.547 10.898 1 45.78 108 TRP A O 1
ATOM 849 N N . GLY A 1 109 ? 8.211 -20 10.414 1 59.94 109 GLY A N 1
ATOM 850 C CA . GLY A 1 109 ? 9.539 -20.219 10.977 1 59.94 109 GLY A CA 1
ATOM 851 C C . GLY A 1 109 ? 10.375 -21.188 10.172 1 59.94 109 GLY A C 1
ATOM 852 O O . GLY A 1 109 ? 11.156 -21.953 10.75 1 59.94 109 GLY A O 1
ATOM 853 N N . ILE A 1 110 ? 10 -21.156 8.797 1 67.44 110 ILE A N 1
ATOM 854 C CA . ILE A 1 110 ? 10.617 -22.266 8.07 1 67.44 110 ILE A CA 1
ATOM 855 C C . ILE A 1 110 ? 12.094 -21.969 7.84 1 67.44 110 ILE A C 1
ATOM 857 O O . ILE A 1 110 ? 12.898 -22.891 7.664 1 67.44 110 ILE A O 1
ATOM 861 N N . PHE A 1 111 ? 12.305 -20.625 7.961 1 80.19 111 PHE A N 1
ATOM 862 C CA . PHE A 1 111 ? 13.695 -20.312 7.684 1 80.19 111 PHE A CA 1
ATOM 863 C C . PHE A 1 111 ? 14.5 -20.234 8.977 1 80.19 111 PHE A C 1
ATOM 865 O O . PHE A 1 111 ? 14.031 -19.672 9.969 1 80.19 111 PHE A O 1
ATOM 872 N N . GLN A 1 112 ? 15.594 -20.859 8.812 1 81.56 112 GLN A N 1
ATOM 873 C CA . GLN A 1 112 ? 16.5 -20.812 9.945 1 81.56 112 GLN A CA 1
ATOM 874 C C . GLN A 1 112 ? 17.234 -19.484 10.031 1 81.56 112 GLN A C 1
ATOM 876 O O . GLN A 1 112 ? 17.922 -19.094 9.086 1 81.56 112 GLN A O 1
ATOM 881 N N . TRP A 1 113 ? 17.156 -18.906 11.094 1 86 113 TRP A N 1
ATOM 882 C CA . TRP A 1 113 ? 17.625 -17.547 11.305 1 86 113 TRP A CA 1
ATOM 883 C C . TRP A 1 113 ? 19.141 -17.453 11.156 1 86 113 TRP A C 1
ATOM 885 O O . TRP A 1 113 ? 19.656 -16.469 10.641 1 86 113 TRP A O 1
ATOM 895 N N . ARG A 1 114 ? 19.875 -18.5 11.523 1 87.69 114 ARG A N 1
ATOM 896 C CA . ARG A 1 114 ? 21.328 -18.453 11.57 1 87.69 114 ARG A CA 1
ATOM 897 C C . ARG A 1 114 ? 21.938 -19.203 10.391 1 87.69 114 ARG A C 1
ATOM 899 O O . ARG A 1 114 ? 23.062 -19.688 10.477 1 87.69 114 ARG A O 1
ATOM 906 N N . LEU A 1 115 ? 21.172 -19.406 9.375 1 92.5 115 LEU A N 1
ATOM 907 C CA . LEU A 1 115 ? 21.672 -19.953 8.109 1 92.5 115 LEU A CA 1
ATOM 908 C C . LEU A 1 115 ? 21.578 -18.906 7 1 92.5 115 LEU A C 1
ATOM 910 O O . LEU A 1 115 ? 20.766 -17.969 7.09 1 92.5 115 LEU A O 1
ATOM 914 N N . SER A 1 116 ? 22.406 -19.125 6.031 1 96.56 116 SER A N 1
ATOM 915 C CA . SER A 1 116 ? 22.422 -18.188 4.918 1 96.56 116 SER A CA 1
ATOM 916 C C . SER A 1 116 ? 21.156 -18.312 4.062 1 96.56 116 SER A C 1
ATOM 918 O O . SER A 1 116 ? 20.453 -19.312 4.152 1 96.56 116 SER A O 1
ATOM 920 N N . VAL A 1 117 ? 20.953 -17.344 3.295 1 97.19 117 VAL A N 1
ATOM 921 C CA . VAL A 1 117 ? 19.844 -17.344 2.354 1 97.19 117 VAL A CA 1
ATOM 922 C C . VAL A 1 117 ? 19.922 -18.578 1.452 1 97.19 117 VAL A C 1
ATOM 924 O O . VAL A 1 117 ? 18.938 -19.312 1.309 1 97.19 117 VAL A O 1
ATOM 927 N N . GLN A 1 118 ? 21.062 -18.844 0.95 1 97.75 118 GLN A N 1
ATOM 928 C CA . GLN A 1 118 ? 21.266 -19.969 0.027 1 97.75 118 GLN A CA 1
ATOM 929 C C . GLN A 1 118 ? 21 -21.297 0.715 1 97.75 118 GLN A C 1
ATOM 931 O O . GLN A 1 118 ? 20.344 -22.172 0.144 1 97.75 118 GLN A O 1
ATOM 936 N N . ARG A 1 119 ? 21.516 -21.438 1.906 1 96.62 119 ARG A N 1
ATOM 937 C CA . ARG A 1 119 ? 21.328 -22.688 2.633 1 96.62 119 ARG A CA 1
ATOM 938 C C . ARG A 1 119 ? 19.859 -22.922 2.955 1 96.62 119 ARG A C 1
ATOM 940 O O . ARG A 1 119 ? 19.359 -24.047 2.891 1 96.62 119 ARG A O 1
ATOM 947 N N . ASN A 1 120 ? 19.219 -21.859 3.332 1 96.19 120 ASN A N 1
ATOM 948 C CA . ASN A 1 120 ? 17.781 -21.969 3.584 1 96.19 120 ASN A CA 1
ATOM 949 C C . ASN A 1 120 ? 17.031 -22.422 2.34 1 96.19 120 ASN A C 1
ATOM 951 O O . ASN A 1 120 ? 16.172 -23.297 2.42 1 96.19 120 ASN A O 1
ATOM 955 N N . LEU A 1 121 ? 17.375 -21.891 1.25 1 97.44 121 LEU A N 1
ATOM 956 C CA . LEU A 1 121 ? 16.703 -22.234 0.003 1 97.44 121 LEU A CA 1
ATOM 957 C C . LEU A 1 121 ? 17.031 -23.656 -0.412 1 97.44 121 LEU A C 1
ATOM 959 O O . LEU A 1 121 ? 16.172 -24.359 -0.963 1 97.44 121 LEU A O 1
ATOM 963 N N . GLN A 1 122 ? 18.234 -24.078 -0.135 1 97.38 122 GLN A N 1
ATOM 964 C CA . GLN A 1 122 ? 18.609 -25.469 -0.402 1 97.38 122 GLN A CA 1
ATOM 965 C C . GLN A 1 122 ? 17.781 -26.438 0.431 1 97.38 122 GLN A C 1
ATOM 967 O O . GLN A 1 122 ? 17.328 -27.469 -0.07 1 97.38 122 GLN A O 1
ATOM 972 N N . PHE A 1 123 ? 17.625 -26.047 1.613 1 94.94 123 PHE A N 1
ATOM 973 C CA . PHE A 1 123 ? 16.812 -26.859 2.514 1 94.94 123 PHE A CA 1
ATOM 974 C C . PHE A 1 123 ? 15.398 -27.016 1.983 1 94.94 123 PHE A C 1
ATOM 976 O O . PHE A 1 123 ? 14.875 -28.141 1.921 1 94.94 123 PHE A O 1
ATOM 983 N N . ILE A 1 124 ? 14.828 -25.953 1.593 1 94.56 124 ILE A N 1
ATOM 984 C CA . ILE A 1 124 ? 13.461 -25.969 1.079 1 94.56 124 ILE A CA 1
ATOM 985 C C . ILE A 1 124 ? 13.406 -26.797 -0.205 1 94.56 124 ILE A C 1
ATOM 987 O O . ILE A 1 124 ? 12.469 -27.578 -0.407 1 94.56 124 ILE A O 1
ATOM 991 N N . ALA A 1 125 ? 14.383 -26.672 -1.03 1 96.56 125 ALA A N 1
ATOM 992 C CA . ALA A 1 125 ? 14.445 -27.422 -2.277 1 96.56 125 ALA A CA 1
ATOM 993 C C . ALA A 1 125 ? 14.445 -28.922 -2.008 1 96.56 125 ALA A C 1
ATOM 995 O O . ALA A 1 125 ? 13.703 -29.672 -2.646 1 96.56 125 ALA A O 1
ATOM 996 N N . ARG A 1 126 ? 15.242 -29.281 -1.074 1 95.5 126 ARG A N 1
ATOM 997 C CA . ARG A 1 126 ? 15.359 -30.703 -0.752 1 95.5 126 ARG A CA 1
ATOM 998 C C . ARG A 1 126 ? 14.078 -31.219 -0.108 1 95.5 126 ARG A C 1
ATOM 1000 O O . ARG A 1 126 ? 13.641 -32.344 -0.395 1 95.5 126 ARG A O 1
ATOM 1007 N N . LEU A 1 127 ? 13.531 -30.391 0.723 1 92.38 127 LEU A N 1
ATOM 1008 C CA . LEU A 1 127 ? 12.273 -30.766 1.354 1 92.38 127 LEU A CA 1
ATOM 1009 C C . LEU A 1 127 ? 11.195 -31.016 0.305 1 92.38 127 LEU A C 1
ATOM 1011 O O . LEU A 1 127 ? 10.328 -31.875 0.491 1 92.38 127 LEU A O 1
ATOM 1015 N N . TRP A 1 128 ? 11.312 -30.328 -0.792 1 94.19 128 TRP A N 1
ATOM 1016 C CA . TRP A 1 128 ? 10.297 -30.438 -1.836 1 94.19 128 TRP A CA 1
ATOM 1017 C C . TRP A 1 128 ? 10.758 -31.375 -2.949 1 94.19 128 TRP A C 1
ATOM 1019 O O . TRP A 1 128 ? 10.18 -31.391 -4.039 1 94.19 128 TRP A O 1
ATOM 1029 N N . LYS A 1 129 ? 11.914 -31.984 -2.76 1 95 129 LYS A N 1
ATOM 1030 C CA . LYS A 1 129 ? 12.438 -33.062 -3.607 1 95 129 LYS A CA 1
ATOM 1031 C C . LYS A 1 129 ? 12.836 -32.531 -4.98 1 95 129 LYS A C 1
ATOM 1033 O O . LYS A 1 129 ? 12.602 -33.188 -6 1 95 129 LYS A O 1
ATOM 1038 N N . VAL A 1 130 ? 13.305 -31.406 -4.938 1 96.25 130 VAL A N 1
ATOM 1039 C CA . VAL A 1 130 ? 13.922 -30.875 -6.152 1 96.25 130 VAL A CA 1
ATOM 1040 C C . VAL A 1 130 ? 15.18 -31.688 -6.484 1 96.25 130 VAL A C 1
ATOM 1042 O O . VAL A 1 130 ? 15.977 -32 -5.594 1 96.25 130 VAL A O 1
ATOM 1045 N N . PRO A 1 131 ? 15.352 -32.062 -7.738 1 97.19 131 PRO A N 1
ATOM 1046 C CA . PRO A 1 131 ? 16.562 -32.812 -8.094 1 97.19 131 PRO A CA 1
ATOM 1047 C C . PRO A 1 131 ? 17.844 -32.062 -7.723 1 97.19 131 PRO A C 1
ATOM 1049 O O . PRO A 1 131 ? 17.969 -30.875 -8.031 1 97.19 131 PRO A O 1
ATOM 1052 N N . GLU A 1 132 ? 18.672 -32.812 -7.094 1 96.88 132 GLU A N 1
ATOM 1053 C CA . GLU A 1 132 ? 19.891 -32.219 -6.551 1 96.88 132 GLU A CA 1
ATOM 1054 C C . GLU A 1 132 ? 20.656 -31.469 -7.621 1 96.88 132 GLU A C 1
ATOM 1056 O O . GLU A 1 132 ? 21.188 -30.375 -7.355 1 96.88 132 GLU A O 1
ATOM 1061 N N . GLY A 1 133 ? 20.688 -31.922 -8.781 1 97.25 133 GLY A N 1
ATOM 1062 C CA . GLY A 1 133 ? 21.438 -31.312 -9.875 1 97.25 133 GLY A CA 1
ATOM 1063 C C . GLY A 1 133 ? 20.844 -29.984 -10.336 1 97.25 133 GLY A C 1
ATOM 1064 O O . GLY A 1 133 ? 21.516 -29.203 -11 1 97.25 133 GLY A O 1
ATOM 1065 N N . GLU A 1 134 ? 19.594 -29.703 -9.914 1 97.75 134 GLU A N 1
ATOM 1066 C CA . GLU A 1 134 ? 18.891 -28.5 -10.383 1 97.75 134 GLU A CA 1
ATOM 1067 C C . GLU A 1 134 ? 18.875 -27.422 -9.305 1 97.75 134 GLU A C 1
ATOM 1069 O O . GLU A 1 134 ? 18.594 -26.266 -9.586 1 97.75 134 GLU A O 1
ATOM 1074 N N . ILE A 1 135 ? 19.188 -27.766 -8.148 1 98 135 ILE A N 1
ATOM 1075 C CA . ILE A 1 135 ? 18.984 -26.891 -6.996 1 98 135 ILE A CA 1
ATOM 1076 C C . ILE A 1 135 ? 19.828 -25.625 -7.148 1 98 135 ILE A C 1
ATOM 1078 O O . ILE A 1 135 ? 19.312 -24.516 -7 1 98 135 ILE A O 1
ATOM 1082 N N . GLY A 1 136 ? 21.094 -25.75 -7.453 1 97.75 136 GLY A N 1
ATOM 1083 C CA . GLY A 1 136 ? 21.969 -24.609 -7.594 1 97.75 136 GLY A CA 1
ATOM 1084 C C . GLY A 1 136 ? 21.5 -23.625 -8.648 1 97.75 136 GLY A C 1
ATOM 1085 O O . GLY A 1 136 ? 21.453 -22.422 -8.391 1 97.75 136 GLY A O 1
ATOM 1086 N N . GLU A 1 137 ? 21.188 -24.141 -9.758 1 97.88 137 GLU A N 1
ATOM 1087 C CA . GLU A 1 137 ? 20.75 -23.297 -10.867 1 97.88 137 GLU A CA 1
ATOM 1088 C C . GLU A 1 137 ? 19.438 -22.594 -10.539 1 97.88 137 GLU A C 1
ATOM 1090 O O . GLU A 1 137 ? 19.25 -21.422 -10.859 1 97.88 137 GLU A O 1
ATOM 1095 N N . ARG A 1 138 ? 18.5 -23.266 -9.969 1 98.25 138 ARG A N 1
ATOM 1096 C CA . ARG A 1 138 ? 17.219 -22.688 -9.617 1 98.25 138 ARG A CA 1
ATOM 1097 C C . ARG A 1 138 ? 17.375 -21.578 -8.578 1 98.25 138 ARG A C 1
ATOM 1099 O O . ARG A 1 138 ? 16.734 -20.531 -8.68 1 98.25 138 ARG A O 1
ATOM 1106 N N . ILE A 1 139 ? 18.25 -21.844 -7.625 1 98.44 139 ILE A N 1
ATOM 1107 C CA . ILE A 1 139 ? 18.5 -20.859 -6.578 1 98.44 139 ILE A CA 1
ATOM 1108 C C . ILE A 1 139 ? 19.141 -19.609 -7.188 1 98.44 139 ILE A C 1
ATOM 1110 O O . ILE A 1 139 ? 18.734 -18.484 -6.887 1 98.44 139 ILE A O 1
ATOM 1114 N N . GLU A 1 140 ? 20.094 -19.812 -8.031 1 98.25 140 GLU A N 1
ATOM 1115 C CA . GLU A 1 140 ? 20.75 -18.688 -8.68 1 98.25 140 GLU A CA 1
ATOM 1116 C C . GLU A 1 140 ? 19.75 -17.875 -9.508 1 98.25 140 GLU A C 1
ATOM 1118 O O . GLU A 1 140 ? 19.734 -16.641 -9.43 1 98.25 140 GLU A O 1
ATOM 1123 N N . TYR A 1 141 ? 18.984 -18.562 -10.25 1 97.81 141 TYR A N 1
ATOM 1124 C CA . TYR A 1 141 ? 17.969 -17.891 -11.047 1 97.81 141 TYR A CA 1
ATOM 1125 C C . TYR A 1 141 ? 17.031 -17.062 -10.172 1 97.81 141 TYR A C 1
ATOM 1127 O O . TYR A 1 141 ? 16.797 -15.891 -10.438 1 97.81 141 TYR A O 1
ATOM 1135 N N . ALA A 1 142 ? 16.5 -17.672 -9.109 1 98.25 142 ALA A N 1
ATOM 1136 C CA . ALA A 1 142 ? 15.539 -17.031 -8.227 1 98.25 142 ALA A CA 1
ATOM 1137 C C . ALA A 1 142 ? 16.141 -15.797 -7.566 1 98.25 142 ALA A C 1
ATOM 1139 O O . ALA A 1 142 ? 15.531 -14.727 -7.562 1 98.25 142 ALA A O 1
ATOM 1140 N N . LEU A 1 143 ? 17.328 -15.938 -7.012 1 98.25 143 LEU A N 1
ATOM 1141 C CA . LEU A 1 143 ? 17.953 -14.844 -6.273 1 98.25 143 LEU A CA 1
ATOM 1142 C C . LEU A 1 143 ? 18.359 -13.711 -7.211 1 98.25 143 LEU A C 1
ATOM 1144 O O . LEU A 1 143 ? 18.297 -12.539 -6.84 1 98.25 143 LEU A O 1
ATOM 1148 N N . LYS A 1 144 ? 18.766 -14 -8.414 1 97 144 LYS A N 1
ATOM 1149 C CA . LYS A 1 144 ? 19.094 -12.961 -9.383 1 97 144 LYS A CA 1
ATOM 1150 C C . LYS A 1 144 ? 17.844 -12.203 -9.812 1 97 144 LYS A C 1
ATOM 1152 O O . LYS A 1 144 ? 17.859 -10.977 -9.914 1 97 144 LYS A O 1
ATOM 1157 N N . LEU A 1 145 ? 16.812 -12.938 -10.023 1 95.25 145 LEU A N 1
ATOM 1158 C CA . LEU A 1 145 ? 15.555 -12.32 -10.414 1 95.25 145 LEU A CA 1
ATOM 1159 C C . LEU A 1 145 ? 15.07 -11.344 -9.352 1 95.25 145 LEU A C 1
ATOM 1161 O O . LEU A 1 145 ? 14.469 -10.32 -9.672 1 95.25 145 LEU A O 1
ATOM 1165 N N . LEU A 1 146 ? 15.359 -11.664 -8.125 1 97.06 146 LEU A N 1
ATOM 1166 C CA . LEU A 1 146 ? 14.875 -10.852 -7.012 1 97.06 146 LEU A CA 1
ATOM 1167 C C . LEU A 1 146 ? 15.969 -9.914 -6.504 1 97.06 146 LEU A C 1
ATOM 1169 O O . LEU A 1 146 ? 15.844 -9.336 -5.426 1 97.06 146 LEU A O 1
ATOM 1173 N N . ASN A 1 147 ? 17.062 -9.828 -7.191 1 94.44 147 ASN A N 1
ATOM 1174 C CA . ASN A 1 147 ? 18.188 -8.969 -6.852 1 94.44 147 ASN A CA 1
ATOM 1175 C C . ASN A 1 147 ? 18.703 -9.234 -5.438 1 94.44 147 ASN A C 1
ATOM 1177 O O . ASN A 1 147 ? 18.906 -8.305 -4.66 1 94.44 147 ASN A O 1
ATOM 1181 N N . LEU A 1 148 ? 18.828 -10.516 -5.168 1 96.25 148 LEU A N 1
ATOM 1182 C CA . LEU A 1 148 ? 19.266 -10.914 -3.836 1 96.25 148 LEU A CA 1
ATOM 1183 C C . LEU A 1 148 ? 20.5 -11.812 -3.912 1 96.25 148 LEU A C 1
ATOM 1185 O O . LEU A 1 148 ? 20.969 -12.328 -2.893 1 96.25 148 LEU A O 1
ATOM 1189 N N . TRP A 1 149 ? 21.078 -12 -5.09 1 97.06 149 TRP A N 1
ATOM 1190 C CA . TRP A 1 149 ? 22.188 -12.93 -5.293 1 97.06 149 TRP A CA 1
ATOM 1191 C C . TRP A 1 149 ? 23.391 -12.547 -4.438 1 97.06 149 TRP A C 1
ATOM 1193 O O . TRP A 1 149 ? 24.047 -13.406 -3.854 1 97.06 149 TRP A O 1
ATOM 1203 N N . GLU A 1 150 ? 23.672 -11.273 -4.309 1 96.12 150 GLU A N 1
ATOM 1204 C CA . GLU A 1 150 ? 24.828 -10.789 -3.566 1 96.12 150 GLU A CA 1
ATOM 1205 C C . GLU A 1 150 ? 24.688 -11.062 -2.072 1 96.12 150 GLU A C 1
ATOM 1207 O O . GLU A 1 150 ? 25.656 -10.992 -1.323 1 96.12 150 GLU A O 1
ATOM 1212 N N . LYS A 1 151 ? 23.5 -11.359 -1.666 1 96.5 151 LYS A N 1
ATOM 1213 C CA . LYS A 1 151 ? 23.234 -11.625 -0.253 1 96.5 151 LYS A CA 1
ATOM 1214 C C . LYS A 1 151 ? 23.031 -13.109 -0 1 96.5 151 LYS A C 1
ATOM 1216 O O . LYS A 1 151 ? 22.562 -13.508 1.066 1 96.5 151 LYS A O 1
ATOM 1221 N N . ARG A 1 152 ? 23.391 -13.883 -0.929 1 97.19 152 ARG A N 1
ATOM 1222 C CA . ARG A 1 152 ? 23.141 -15.32 -0.861 1 97.19 152 ARG A CA 1
ATOM 1223 C C . ARG A 1 152 ? 23.812 -15.945 0.356 1 97.19 152 ARG A C 1
ATOM 1225 O O . ARG A 1 152 ? 23.312 -16.906 0.925 1 97.19 152 ARG A O 1
ATOM 1232 N N . ASP A 1 153 ? 24.922 -15.336 0.828 1 96.88 153 ASP A N 1
ATOM 1233 C CA . ASP A 1 153 ? 25.703 -15.906 1.923 1 96.88 153 ASP A CA 1
ATOM 1234 C C . ASP A 1 153 ? 25.359 -15.227 3.248 1 96.88 153 ASP A C 1
ATOM 1236 O O . ASP A 1 153 ? 25.875 -15.617 4.297 1 96.88 153 ASP A O 1
ATOM 1240 N N . GLU A 1 154 ? 24.5 -14.266 3.211 1 95.69 154 GLU A N 1
ATOM 1241 C CA . GLU A 1 154 ? 24.109 -13.562 4.426 1 95.69 154 GLU A CA 1
ATOM 1242 C C . GLU A 1 154 ? 23.141 -14.398 5.254 1 95.69 154 GLU A C 1
ATOM 1244 O O . GLU A 1 154 ? 22.281 -15.094 4.703 1 95.69 154 GLU A O 1
ATOM 1249 N N . TRP A 1 155 ? 23.297 -14.273 6.527 1 93.62 155 TRP A N 1
ATOM 1250 C CA . TRP A 1 155 ? 22.344 -14.938 7.41 1 93.62 155 TRP A CA 1
ATOM 1251 C C . TRP A 1 155 ? 20.953 -14.336 7.262 1 93.62 155 TRP A C 1
ATOM 1253 O O . TRP A 1 155 ? 20.812 -13.117 7.156 1 93.62 155 TRP A O 1
ATOM 1263 N N . TYR A 1 156 ? 19.969 -15.195 7.312 1 91.62 156 TYR A N 1
ATOM 1264 C CA . TYR A 1 156 ? 18.594 -14.773 7.125 1 91.62 156 TYR A CA 1
AT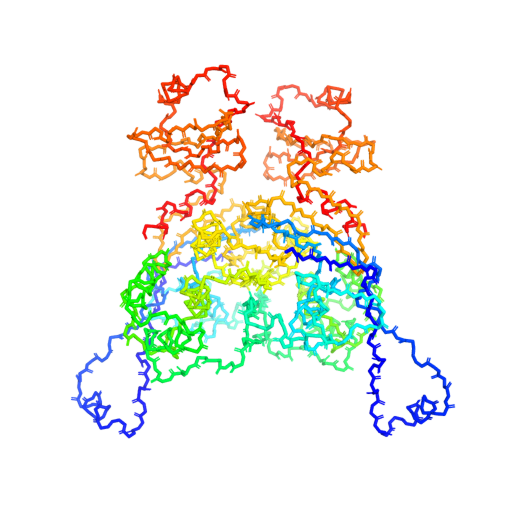OM 1265 C C . TYR A 1 156 ? 18.203 -13.703 8.141 1 91.62 156 TYR A C 1
ATOM 1267 O O . TYR A 1 156 ? 17.5 -12.75 7.809 1 91.62 156 TYR A O 1
ATOM 1275 N N . GLN A 1 157 ? 18.641 -13.828 9.328 1 88.25 157 GLN A N 1
ATOM 1276 C CA . GLN A 1 157 ? 18.266 -12.93 10.414 1 88.25 157 GLN A CA 1
ATOM 1277 C C . GLN A 1 157 ? 18.719 -11.5 10.141 1 88.25 157 GLN A C 1
ATOM 1279 O O . GLN A 1 157 ? 18.172 -10.547 10.695 1 88.25 157 GLN A O 1
ATOM 1284 N N . LYS A 1 158 ? 19.688 -11.328 9.336 1 89.19 158 LYS A N 1
ATOM 1285 C CA . LYS A 1 158 ? 20.266 -10.016 9.07 1 89.19 158 LYS A CA 1
ATOM 1286 C C . LYS A 1 158 ? 19.516 -9.297 7.953 1 89.19 158 LYS A C 1
ATOM 1288 O O . LYS A 1 158 ? 19.781 -8.117 7.684 1 89.19 158 LYS A O 1
ATOM 1293 N N . LEU A 1 159 ? 18.609 -9.984 7.383 1 90.25 159 LEU A N 1
ATOM 1294 C CA . LEU A 1 159 ? 17.891 -9.406 6.254 1 90.25 159 LEU A CA 1
ATOM 1295 C C . LEU A 1 159 ? 16.797 -8.461 6.734 1 90.25 159 LEU A C 1
ATOM 1297 O O . LEU A 1 159 ? 16.219 -8.664 7.805 1 90.25 159 LEU A O 1
ATOM 1301 N N . SER A 1 160 ? 16.562 -7.43 5.938 1 83.56 160 SER A N 1
ATOM 1302 C CA . SER A 1 160 ? 15.406 -6.578 6.168 1 83.56 160 SER A CA 1
ATOM 1303 C C . SER A 1 160 ? 14.109 -7.332 5.906 1 83.56 160 SER A C 1
ATOM 1305 O O . SER A 1 160 ? 14.125 -8.422 5.332 1 83.56 160 SER A O 1
ATOM 1307 N N . ALA A 1 161 ? 12.977 -6.812 6.332 1 83.56 161 ALA A N 1
ATOM 1308 C CA . ALA A 1 161 ? 11.672 -7.426 6.125 1 83.56 161 ALA A CA 1
ATOM 1309 C C . ALA A 1 161 ? 11.391 -7.633 4.641 1 83.56 161 ALA A C 1
ATOM 1311 O O . ALA A 1 161 ? 10.852 -8.672 4.242 1 83.56 161 ALA A O 1
ATOM 1312 N N . GLY A 1 162 ? 11.719 -6.637 3.832 1 88.44 162 GLY A N 1
ATOM 1313 C CA . GLY A 1 162 ? 11.516 -6.762 2.396 1 88.44 162 GLY A CA 1
ATOM 1314 C C . GLY A 1 162 ? 12.359 -7.859 1.773 1 88.44 162 GLY A C 1
ATOM 1315 O O . GLY A 1 162 ? 11.891 -8.586 0.894 1 88.44 162 GLY A O 1
ATOM 1316 N N . MET A 1 163 ? 13.555 -7.957 2.248 1 91.12 163 MET A N 1
ATOM 1317 C CA . MET A 1 163 ? 14.438 -9.008 1.746 1 91.12 163 MET A CA 1
ATOM 1318 C C . MET A 1 163 ? 13.938 -10.383 2.168 1 91.12 163 MET A C 1
ATOM 1320 O O . MET A 1 163 ? 14.008 -11.336 1.391 1 91.12 163 MET A O 1
ATOM 1324 N N . LYS A 1 164 ? 13.523 -10.406 3.355 1 91.06 164 LYS A N 1
ATOM 1325 C CA . LYS A 1 164 ? 12.961 -11.672 3.838 1 91.06 164 LYS A CA 1
ATOM 1326 C C . LYS A 1 164 ? 11.781 -12.109 2.984 1 91.06 164 LYS A C 1
ATOM 1328 O O . LYS A 1 164 ? 11.648 -13.289 2.648 1 91.06 164 LYS A O 1
ATOM 1333 N N . GLN A 1 165 ? 10.953 -11.195 2.693 1 91.81 165 GLN A N 1
ATOM 1334 C CA . GLN A 1 165 ? 9.82 -11.516 1.827 1 91.81 165 GLN A CA 1
ATOM 1335 C C . GLN A 1 165 ? 10.297 -12.023 0.468 1 91.81 165 GLN A C 1
ATOM 1337 O O . GLN A 1 165 ? 9.703 -12.938 -0.104 1 91.81 165 GLN A O 1
ATOM 1342 N N . LYS A 1 166 ? 11.312 -11.398 -0.031 1 94.19 166 LYS A N 1
ATOM 1343 C CA . LYS A 1 166 ? 11.891 -11.844 -1.298 1 94.19 166 LYS A CA 1
ATOM 1344 C C . LYS A 1 166 ? 12.383 -13.289 -1.202 1 94.19 166 LYS A C 1
ATOM 1346 O O . LYS A 1 166 ? 12.266 -14.055 -2.16 1 94.19 166 LYS A O 1
ATOM 1351 N N . VAL A 1 167 ? 12.938 -13.641 -0.064 1 94.75 167 VAL A N 1
ATOM 1352 C CA . VAL A 1 167 ? 13.391 -15.016 0.13 1 94.75 167 VAL A CA 1
ATOM 1353 C C . VAL A 1 167 ? 12.203 -15.969 0.068 1 94.75 167 VAL A C 1
ATOM 1355 O O . VAL A 1 167 ? 12.297 -17.047 -0.516 1 94.75 167 VAL A O 1
ATOM 1358 N N . TYR A 1 168 ? 11.125 -15.562 0.616 1 93.38 168 TYR A N 1
ATOM 1359 C CA . TYR A 1 168 ? 9.922 -16.375 0.545 1 93.38 168 TYR A CA 1
ATOM 1360 C C . TYR A 1 168 ? 9.484 -16.594 -0.901 1 93.38 168 TYR A C 1
ATOM 1362 O O . TYR A 1 168 ? 9.172 -17.703 -1.305 1 93.38 168 TYR A O 1
ATOM 1370 N N . ILE A 1 169 ? 9.492 -15.57 -1.604 1 95.5 169 ILE A N 1
ATOM 1371 C CA . ILE A 1 169 ? 9.102 -15.664 -3.006 1 95.5 169 ILE A CA 1
ATOM 1372 C C . ILE A 1 169 ? 10.125 -16.5 -3.771 1 95.5 169 ILE A C 1
ATOM 1374 O O . ILE A 1 169 ? 9.758 -17.297 -4.641 1 95.5 169 ILE A O 1
ATOM 1378 N N . ALA A 1 170 ? 11.383 -16.312 -3.42 1 96.94 170 ALA A N 1
ATOM 1379 C CA . ALA A 1 170 ? 12.438 -17.109 -4.027 1 96.94 170 ALA A CA 1
ATOM 1380 C C . ALA A 1 170 ? 12.195 -18.609 -3.799 1 96.94 170 ALA A C 1
ATOM 1382 O O . ALA A 1 170 ? 12.438 -19.422 -4.688 1 96.94 170 ALA A O 1
ATOM 1383 N N . SER A 1 171 ? 11.766 -18.922 -2.662 1 95.81 171 SER A N 1
ATOM 1384 C CA . SER A 1 171 ? 11.469 -20.312 -2.367 1 95.81 171 SER A CA 1
ATOM 1385 C C . SER A 1 171 ? 10.445 -20.875 -3.348 1 95.81 171 SER A C 1
ATOM 1387 O O . SER A 1 171 ? 10.562 -22.031 -3.785 1 95.81 171 SER A O 1
ATOM 1389 N N . ALA A 1 172 ? 9.484 -20.109 -3.678 1 96.38 172 ALA A N 1
ATOM 1390 C CA . ALA A 1 172 ? 8.492 -20.547 -4.652 1 96.38 172 ALA A CA 1
ATOM 1391 C C . ALA A 1 172 ? 9.125 -20.766 -6.023 1 96.38 172 ALA A C 1
ATOM 1393 O O . ALA A 1 172 ? 8.797 -21.719 -6.723 1 96.38 172 ALA A O 1
ATOM 1394 N N . LEU A 1 173 ? 10.031 -19.906 -6.387 1 97.5 173 LEU A N 1
ATOM 1395 C CA . LEU A 1 173 ? 10.719 -20 -7.668 1 97.5 173 LEU A CA 1
ATOM 1396 C C . LEU A 1 173 ? 11.602 -21.25 -7.723 1 97.5 173 LEU A C 1
ATOM 1398 O O . LEU A 1 173 ? 11.781 -21.844 -8.789 1 97.5 173 LEU A O 1
ATOM 1402 N N . VAL A 1 174 ? 12.109 -21.594 -6.586 1 97.56 174 VAL A N 1
ATOM 1403 C CA . VAL A 1 174 ? 12.977 -22.766 -6.496 1 97.56 174 VAL A CA 1
ATOM 1404 C C . VAL A 1 174 ? 12.133 -24.047 -6.555 1 97.56 174 VAL A C 1
ATOM 1406 O O . VAL A 1 174 ? 12.477 -24.984 -7.266 1 97.56 174 VAL A O 1
ATOM 1409 N N . VAL A 1 175 ? 11.062 -24 -5.875 1 96.44 175 VAL A N 1
ATOM 1410 C CA . VAL A 1 175 ? 10.203 -25.172 -5.754 1 96.44 175 VAL A CA 1
ATOM 1411 C C . VAL A 1 175 ? 9.414 -25.375 -7.051 1 96.44 175 VAL A C 1
ATOM 1413 O O . VAL A 1 175 ? 9.219 -26.516 -7.496 1 96.44 175 VAL A O 1
ATOM 1416 N N . ARG A 1 176 ? 8.961 -24.297 -7.684 1 96.69 176 ARG A N 1
ATOM 1417 C CA . ARG A 1 176 ? 8.141 -24.297 -8.891 1 96.69 176 ARG A CA 1
ATOM 1418 C C . ARG A 1 176 ? 6.898 -25.172 -8.703 1 96.69 176 ARG A C 1
ATOM 1420 O O . ARG A 1 176 ? 6.676 -26.109 -9.453 1 96.69 176 ARG A O 1
ATOM 1427 N N . PRO A 1 177 ? 6.062 -24.766 -7.766 1 96.25 177 PRO A N 1
ATOM 1428 C CA . PRO A 1 177 ? 4.883 -25.578 -7.449 1 96.25 177 PRO A CA 1
ATOM 1429 C C . PRO A 1 177 ? 3.82 -25.516 -8.547 1 96.25 177 PRO A C 1
ATOM 1431 O O . PRO A 1 177 ? 3.793 -24.578 -9.336 1 96.25 177 PRO A O 1
ATOM 1434 N N . LYS A 1 178 ? 3.023 -26.547 -8.523 1 96.25 178 LYS A N 1
ATOM 1435 C CA . LYS A 1 178 ? 1.886 -26.531 -9.445 1 96.25 178 LYS A CA 1
ATOM 1436 C C . LYS A 1 178 ? 0.894 -25.438 -9.055 1 96.25 178 LYS A C 1
ATOM 1438 O O . LYS A 1 178 ? 0.364 -24.734 -9.922 1 96.25 178 LYS A O 1
ATOM 1443 N N . TYR A 1 179 ? 0.661 -25.359 -7.766 1 96.81 179 TYR A N 1
ATOM 1444 C CA . TYR A 1 179 ? -0.24 -24.344 -7.219 1 96.81 179 TYR A CA 1
ATOM 1445 C C . TYR A 1 179 ? 0.474 -23.469 -6.195 1 96.81 179 TYR A C 1
ATOM 1447 O O . TYR A 1 179 ? 1.21 -23.984 -5.344 1 96.81 179 TYR A O 1
ATOM 1455 N N . LEU A 1 180 ? 0.284 -22.156 -6.281 1 96.94 180 LEU A N 1
ATOM 1456 C CA . LEU A 1 180 ? 0.879 -21.203 -5.355 1 96.94 180 LEU A CA 1
ATOM 1457 C C . LEU A 1 180 ? -0.181 -20.266 -4.789 1 96.94 180 LEU A C 1
ATOM 1459 O O . LEU A 1 180 ? -0.973 -19.688 -5.535 1 96.94 180 LEU A O 1
ATOM 1463 N N . ILE A 1 181 ? -0.233 -20.188 -3.479 1 95.94 181 ILE A N 1
ATOM 1464 C CA . ILE A 1 181 ? -1.096 -19.219 -2.807 1 95.94 181 ILE A CA 1
ATOM 1465 C C . ILE A 1 181 ? -0.248 -18.109 -2.205 1 95.94 181 ILE A C 1
ATOM 1467 O O . ILE A 1 181 ? 0.694 -18.375 -1.452 1 95.94 181 ILE A O 1
ATOM 1471 N N . LEU A 1 182 ? -0.566 -16.953 -2.572 1 96 182 LEU A N 1
ATOM 1472 C CA . LEU A 1 182 ? 0.095 -15.773 -2.041 1 96 182 LEU A CA 1
ATOM 1473 C C . LEU A 1 182 ? -0.882 -14.922 -1.24 1 96 182 LEU A C 1
ATOM 1475 O O . LEU A 1 182 ? -1.817 -14.344 -1.803 1 96 182 LEU A O 1
ATOM 1479 N N . ASP A 1 183 ? -0.66 -14.852 -0.023 1 94 183 ASP A N 1
ATOM 1480 C CA . ASP A 1 183 ? -1.515 -14.039 0.84 1 94 183 ASP A CA 1
ATOM 1481 C C . ASP A 1 183 ? -0.871 -12.688 1.138 1 94 183 ASP A C 1
ATOM 1483 O O . ASP A 1 183 ? -0.025 -12.578 2.027 1 94 183 ASP A O 1
ATOM 1487 N N . GLU A 1 184 ? -1.273 -11.672 0.431 1 93.12 184 GLU A N 1
ATOM 1488 C CA . GLU A 1 184 ? -0.802 -10.297 0.562 1 93.12 184 GLU A CA 1
ATOM 1489 C C . GLU A 1 184 ? 0.72 -10.227 0.483 1 93.12 184 GLU A C 1
ATOM 1491 O O . GLU A 1 184 ? 1.368 -9.68 1.376 1 93.12 184 GLU A O 1
ATOM 1496 N N . PRO A 1 185 ? 1.28 -10.594 -0.618 1 93.25 185 PRO A N 1
ATOM 1497 C CA . PRO A 1 185 ? 2.729 -10.805 -0.694 1 93.25 185 PRO A CA 1
ATOM 1498 C C . PRO A 1 185 ? 3.514 -9.492 -0.65 1 93.25 185 PRO A C 1
ATOM 1500 O O . PRO A 1 185 ? 4.715 -9.5 -0.375 1 93.25 185 PRO A O 1
ATOM 1503 N N . THR A 1 186 ? 2.861 -8.391 -0.932 1 91.94 186 THR A N 1
ATOM 1504 C CA . THR A 1 186 ? 3.658 -7.176 -1.05 1 91.94 186 THR A CA 1
ATOM 1505 C C . THR A 1 186 ? 3.186 -6.117 -0.054 1 91.94 186 THR A C 1
ATOM 1507 O O . THR A 1 186 ? 3.525 -4.941 -0.182 1 91.94 186 THR A O 1
ATOM 1510 N N . VAL A 1 187 ? 2.484 -6.562 0.889 1 84.88 187 VAL A N 1
ATOM 1511 C CA . VAL A 1 187 ? 1.993 -5.621 1.889 1 84.88 187 VAL A CA 1
ATOM 1512 C C . VAL A 1 187 ? 3.172 -4.996 2.633 1 84.88 187 VAL A C 1
ATOM 1514 O O . VAL A 1 187 ? 4.16 -5.676 2.922 1 84.88 187 VAL A O 1
ATOM 1517 N N . PHE A 1 188 ? 3.295 -3.637 2.891 1 79.31 188 PHE A N 1
ATOM 1518 C CA . PHE A 1 188 ? 4.254 -2.879 3.684 1 79.31 188 PHE A CA 1
ATOM 1519 C C . PHE A 1 188 ? 5.555 -2.672 2.912 1 79.31 188 PHE A C 1
ATOM 1521 O O . PHE A 1 188 ? 6.523 -2.141 3.453 1 79.31 188 PHE A O 1
ATOM 1528 N N . LEU A 1 189 ? 5.574 -3.186 1.679 1 87.94 189 LEU A N 1
ATOM 1529 C CA . LEU A 1 189 ? 6.809 -3.074 0.908 1 87.94 189 LEU A CA 1
ATOM 1530 C C . LEU A 1 189 ? 6.809 -1.806 0.061 1 87.94 189 LEU A C 1
ATOM 1532 O O . LEU A 1 189 ? 5.746 -1.298 -0.302 1 87.94 189 LEU A O 1
ATOM 1536 N N . ASP A 1 190 ? 7.984 -1.334 -0.193 1 87.88 190 ASP A N 1
ATOM 1537 C CA . ASP A 1 190 ? 8.086 -0.161 -1.056 1 87.88 190 ASP A CA 1
ATOM 1538 C C . ASP A 1 190 ? 7.922 -0.544 -2.525 1 87.88 190 ASP A C 1
ATOM 1540 O O . ASP A 1 190 ? 7.852 -1.729 -2.859 1 87.88 190 ASP A O 1
ATOM 1544 N N . VAL A 1 191 ? 7.863 0.432 -3.348 1 87.62 191 VAL A N 1
ATOM 1545 C CA . VAL A 1 191 ? 7.5 0.264 -4.75 1 87.62 191 VAL A CA 1
ATOM 1546 C C . VAL A 1 191 ? 8.555 -0.583 -5.461 1 87.62 191 VAL A C 1
ATOM 1548 O O . VAL A 1 191 ? 8.219 -1.419 -6.305 1 87.62 191 VAL A O 1
ATOM 1551 N N . LEU A 1 192 ? 9.781 -0.36 -5.129 1 86.69 192 LEU A N 1
ATOM 1552 C CA . LEU A 1 192 ? 10.852 -1.095 -5.785 1 86.69 192 LEU A CA 1
ATOM 1553 C C . LEU A 1 192 ? 10.766 -2.584 -5.477 1 86.69 192 LEU A C 1
ATOM 1555 O O . LEU A 1 192 ? 10.766 -3.414 -6.391 1 86.69 192 LEU A O 1
ATOM 1559 N N . THR A 1 193 ? 10.633 -2.885 -4.258 1 90.69 193 THR A N 1
ATOM 1560 C CA . THR A 1 193 ? 10.531 -4.273 -3.824 1 90.69 193 THR A CA 1
ATOM 1561 C C . THR A 1 193 ? 9.258 -4.914 -4.375 1 90.69 193 THR A C 1
ATOM 1563 O O . THR A 1 193 ? 9.281 -6.066 -4.816 1 90.69 193 THR A O 1
ATOM 1566 N N . LYS A 1 194 ? 8.211 -4.152 -4.367 1 92.69 194 LYS A N 1
ATOM 1567 C CA . LYS A 1 194 ? 6.961 -4.648 -4.926 1 92.69 194 LYS A CA 1
ATOM 1568 C C . LYS A 1 194 ? 7.137 -5.07 -6.383 1 92.69 194 LYS A C 1
ATOM 1570 O O . LYS A 1 194 ? 6.695 -6.152 -6.777 1 92.69 194 LYS A O 1
ATOM 1575 N N . ASN A 1 195 ? 7.758 -4.246 -7.113 1 89.62 195 ASN A N 1
ATOM 1576 C CA . ASN A 1 195 ? 7.941 -4.523 -8.531 1 89.62 195 ASN A CA 1
ATOM 1577 C C . ASN A 1 195 ? 8.773 -5.781 -8.758 1 89.62 195 ASN A C 1
ATOM 1579 O O . ASN A 1 195 ? 8.484 -6.574 -9.648 1 89.62 195 ASN A O 1
ATOM 1583 N N . GLU A 1 196 ? 9.797 -5.938 -7.941 1 92.44 196 GLU A N 1
ATOM 1584 C CA . GLU A 1 196 ? 10.617 -7.141 -8.031 1 92.44 196 GLU A CA 1
ATOM 1585 C C . GLU A 1 196 ? 9.797 -8.391 -7.754 1 92.44 196 GLU A C 1
ATOM 1587 O O . GLU A 1 196 ? 9.883 -9.375 -8.492 1 92.44 196 GLU A O 1
ATOM 1592 N N . ILE A 1 197 ? 9.031 -8.328 -6.809 1 95.44 197 ILE A N 1
ATOM 1593 C CA . ILE A 1 197 ? 8.211 -9.469 -6.41 1 95.44 197 ILE A CA 1
ATOM 1594 C C . ILE A 1 197 ? 7.141 -9.727 -7.465 1 95.44 197 ILE A C 1
ATOM 1596 O O . ILE A 1 197 ? 6.891 -10.875 -7.832 1 95.44 197 ILE A O 1
ATOM 1600 N N . HIS A 1 198 ? 6.523 -8.672 -7.957 1 95.06 198 HIS A N 1
ATOM 1601 C CA . HIS A 1 198 ? 5.531 -8.82 -9.016 1 95.06 198 HIS A CA 1
ATOM 1602 C C . HIS A 1 198 ? 6.125 -9.523 -10.234 1 95.06 198 HIS A C 1
ATOM 1604 O O . HIS A 1 198 ? 5.516 -10.438 -10.789 1 95.06 198 HIS A O 1
ATOM 1610 N N . ASN A 1 199 ? 7.309 -9.094 -10.57 1 91.75 199 ASN A N 1
ATOM 1611 C CA . ASN A 1 199 ? 7.98 -9.703 -11.711 1 91.75 199 ASN A CA 1
ATOM 1612 C C . ASN A 1 199 ? 8.266 -11.188 -11.469 1 91.75 199 ASN A C 1
ATOM 1614 O O . ASN A 1 199 ? 8.109 -12.008 -12.375 1 91.75 199 ASN A O 1
ATOM 1618 N N . ALA A 1 200 ? 8.656 -11.43 -10.297 1 95.69 200 ALA A N 1
ATOM 1619 C CA . ALA A 1 200 ? 8.93 -12.82 -9.938 1 95.69 200 ALA A CA 1
ATOM 1620 C C . ALA A 1 200 ? 7.66 -13.664 -10.023 1 95.69 200 ALA A C 1
ATOM 1622 O O . ALA A 1 200 ? 7.691 -14.789 -10.523 1 95.69 200 ALA A O 1
ATOM 1623 N N . ILE A 1 201 ? 6.562 -13.156 -9.586 1 96.31 201 ILE A N 1
ATOM 1624 C CA . ILE A 1 201 ? 5.289 -13.867 -9.609 1 96.31 201 ILE A CA 1
ATOM 1625 C C . ILE A 1 201 ? 4.871 -14.117 -11.062 1 96.31 201 ILE A C 1
ATOM 1627 O O . ILE A 1 201 ? 4.438 -15.219 -11.406 1 96.31 201 ILE A O 1
ATOM 1631 N N . LEU A 1 202 ? 5.031 -13.148 -11.875 1 92.81 202 LEU A N 1
ATOM 1632 C CA . LEU A 1 202 ? 4.695 -13.305 -13.289 1 92.81 202 LEU A CA 1
ATOM 1633 C C . LEU A 1 202 ? 5.559 -14.375 -13.938 1 92.81 202 LEU A C 1
ATOM 1635 O O . LEU A 1 202 ? 5.066 -15.18 -14.734 1 92.81 202 LEU A O 1
ATOM 1639 N N . SER A 1 203 ? 6.805 -14.406 -13.539 1 92.94 203 SER A N 1
ATOM 1640 C CA . SER A 1 203 ? 7.719 -15.406 -14.094 1 92.94 203 SER A CA 1
ATOM 1641 C C . SER A 1 203 ? 7.309 -16.812 -13.695 1 92.94 203 SER A C 1
ATOM 1643 O O . SER A 1 203 ? 7.43 -17.75 -14.484 1 92.94 203 SER A O 1
ATOM 1645 N N . LEU A 1 204 ? 6.848 -16.984 -12.531 1 95.12 204 LEU A N 1
ATOM 1646 C CA . LEU A 1 204 ? 6.395 -18.297 -12.047 1 95.12 204 LEU A CA 1
ATOM 1647 C C . LEU A 1 204 ? 5.297 -18.844 -12.953 1 95.12 204 LEU A C 1
ATOM 1649 O O . LEU A 1 204 ? 5.309 -20.031 -13.289 1 95.12 204 LEU A O 1
ATOM 1653 N N . THR A 1 205 ? 4.414 -18.016 -13.328 1 93.81 205 THR A N 1
ATOM 1654 C CA . THR A 1 205 ? 3.285 -18.453 -14.148 1 93.81 205 THR A CA 1
ATOM 1655 C C . THR A 1 205 ? 3.703 -18.594 -15.609 1 93.81 205 THR A C 1
ATOM 1657 O O . THR A 1 205 ? 3.438 -19.625 -16.234 1 93.81 205 THR A O 1
ATOM 1660 N N . LYS A 1 206 ? 4.43 -17.703 -16.109 1 89.19 206 LYS A N 1
ATOM 1661 C CA . LYS A 1 206 ? 4.773 -17.656 -17.531 1 89.19 206 LYS A CA 1
ATOM 1662 C C . LYS A 1 206 ? 5.816 -18.719 -17.875 1 89.19 206 LYS A C 1
ATOM 1664 O O . LYS A 1 206 ? 5.688 -19.406 -18.891 1 89.19 206 LYS A O 1
ATOM 1669 N N . ASP A 1 207 ? 6.746 -18.797 -17.031 1 92.06 207 ASP A N 1
ATOM 1670 C CA . ASP A 1 207 ? 7.883 -19.656 -17.359 1 92.06 207 ASP A CA 1
ATOM 1671 C C . ASP A 1 207 ? 7.652 -21.078 -16.859 1 92.06 207 ASP A C 1
ATOM 1673 O O . ASP A 1 207 ? 8.133 -22.047 -17.469 1 92.06 207 ASP A O 1
ATOM 1677 N N . PHE A 1 208 ? 6.887 -21.234 -15.82 1 94.94 208 PHE A N 1
ATOM 1678 C CA . PHE A 1 208 ? 6.844 -22.547 -15.195 1 94.94 208 PHE A CA 1
ATOM 1679 C C . PHE A 1 208 ? 5.41 -23.078 -15.125 1 94.94 208 PHE A C 1
ATOM 1681 O O . PHE A 1 208 ? 5.172 -24.188 -14.672 1 94.94 208 PHE A O 1
ATOM 1688 N N . GLY A 1 209 ? 4.461 -22.219 -15.477 1 95.5 209 GLY A N 1
ATOM 1689 C CA . GLY A 1 209 ? 3.084 -22.672 -15.586 1 95.5 209 GLY A CA 1
ATOM 1690 C C . GLY A 1 209 ? 2.379 -22.766 -14.25 1 95.5 209 GLY A C 1
ATOM 1691 O O . GLY A 1 209 ? 1.333 -23.406 -14.133 1 95.5 209 GLY A O 1
ATOM 1692 N N . THR A 1 210 ? 2.922 -22.203 -13.219 1 97.12 210 THR A N 1
ATOM 1693 C CA . THR A 1 210 ? 2.34 -22.234 -11.883 1 97.12 210 THR A CA 1
ATOM 1694 C C . THR A 1 210 ? 0.98 -21.531 -11.875 1 97.12 210 THR A C 1
ATOM 1696 O O . THR A 1 210 ? 0.813 -20.484 -12.484 1 97.12 210 THR A O 1
ATOM 1699 N N . THR A 1 211 ? -0.01 -22.203 -11.266 1 97.69 211 THR A N 1
ATOM 1700 C CA . THR A 1 211 ? -1.305 -21.578 -11 1 97.69 211 THR A CA 1
ATOM 1701 C C . THR A 1 211 ? -1.28 -20.812 -9.68 1 97.69 211 THR A C 1
ATOM 1703 O O . THR A 1 211 ? -0.874 -21.359 -8.648 1 97.69 211 THR A O 1
ATOM 1706 N N . VAL A 1 212 ? -1.745 -19.547 -9.711 1 97.75 212 VAL A N 1
ATOM 1707 C CA . VAL A 1 212 ? -1.539 -18.703 -8.539 1 97.75 212 VAL A CA 1
ATOM 1708 C C . VAL A 1 212 ? -2.881 -18.156 -8.047 1 97.75 212 VAL A C 1
ATOM 1710 O O . VAL A 1 212 ? -3.693 -17.672 -8.844 1 97.75 212 VAL A O 1
ATOM 1713 N N . ILE A 1 213 ? -3.119 -18.297 -6.758 1 97.62 213 ILE A N 1
ATOM 1714 C CA . ILE A 1 213 ? -4.137 -17.516 -6.059 1 97.62 213 ILE A CA 1
ATOM 1715 C C . ILE A 1 213 ? -3.475 -16.375 -5.301 1 97.62 213 ILE A C 1
ATOM 1717 O O . ILE A 1 213 ? -2.629 -16.594 -4.434 1 97.62 213 ILE A O 1
ATOM 1721 N N . LEU A 1 214 ? -3.848 -15.195 -5.648 1 97.38 214 LEU A N 1
ATOM 1722 C CA . LEU A 1 214 ? -3.287 -13.992 -5.051 1 97.38 214 LEU A CA 1
ATOM 1723 C C . LEU A 1 214 ? -4.344 -13.25 -4.238 1 97.38 214 LEU A C 1
ATOM 1725 O O . LEU A 1 214 ? -5.344 -12.789 -4.789 1 97.38 214 LEU A O 1
ATOM 1729 N N . THR A 1 215 ? -4.172 -13.219 -2.957 1 95.81 215 THR A N 1
ATOM 1730 C CA . THR A 1 215 ? -5.012 -12.328 -2.166 1 95.81 215 THR A CA 1
ATOM 1731 C C . THR A 1 215 ? -4.316 -10.984 -1.939 1 95.81 215 THR A C 1
ATOM 1733 O O . THR A 1 215 ? -3.123 -10.945 -1.629 1 95.81 215 THR A O 1
ATOM 1736 N N . THR A 1 216 ? -5.027 -9.945 -2.156 1 92.81 216 THR A N 1
ATOM 1737 C CA . THR A 1 216 ? -4.441 -8.625 -1.945 1 92.81 216 THR A CA 1
ATOM 1738 C C . THR A 1 216 ? -5.527 -7.578 -1.741 1 92.81 216 THR A C 1
ATOM 1740 O O . THR A 1 216 ? -6.648 -7.734 -2.23 1 92.81 216 THR A O 1
ATOM 1743 N N . HIS A 1 217 ? -5.207 -6.609 -1.017 1 89.25 217 HIS A N 1
ATOM 1744 C CA . HIS A 1 217 ? -6.047 -5.422 -0.943 1 89.25 217 HIS A CA 1
ATOM 1745 C C . HIS A 1 217 ? -5.496 -4.301 -1.818 1 89.25 217 HIS A C 1
ATOM 1747 O O . HIS A 1 217 ? -6.105 -3.232 -1.924 1 89.25 217 HIS A O 1
ATOM 1753 N N . ASP A 1 218 ? -4.41 -4.543 -2.463 1 89.69 218 ASP A N 1
ATOM 1754 C CA . ASP A 1 218 ? -3.793 -3.598 -3.389 1 89.69 218 ASP A CA 1
ATOM 1755 C C . ASP A 1 218 ? -4.363 -3.756 -4.797 1 89.69 218 ASP A C 1
ATOM 1757 O O . ASP A 1 218 ? -4.023 -4.703 -5.508 1 89.69 218 ASP A O 1
ATOM 1761 N N . LEU A 1 219 ? -5.035 -2.793 -5.18 1 89.69 219 LEU A N 1
ATOM 1762 C CA . LEU A 1 219 ? -5.766 -2.889 -6.441 1 89.69 219 LEU A CA 1
ATOM 1763 C C . LEU A 1 219 ? -4.812 -2.799 -7.629 1 89.69 219 LEU A C 1
ATOM 1765 O O . LEU A 1 219 ? -5.078 -3.377 -8.688 1 89.69 219 LEU A O 1
ATOM 1769 N N . GLN A 1 220 ? -3.803 -2.053 -7.484 1 87.56 220 GLN A N 1
ATOM 1770 C CA . GLN A 1 220 ? -2.82 -1.967 -8.562 1 87.56 220 GLN A CA 1
ATOM 1771 C C . GLN A 1 220 ? -2.111 -3.303 -8.766 1 87.56 220 GLN A C 1
ATOM 1773 O O . GLN A 1 220 ? -1.871 -3.717 -9.898 1 87.56 220 GLN A O 1
ATOM 1778 N N . GLU A 1 221 ? -1.802 -3.934 -7.676 1 92.56 221 GLU A N 1
ATOM 1779 C CA . GLU A 1 221 ? -1.202 -5.262 -7.738 1 92.56 221 GLU A CA 1
ATOM 1780 C C . GLU A 1 221 ? -2.119 -6.25 -8.453 1 92.56 221 GLU A C 1
ATOM 1782 O O . GLU A 1 221 ? -1.675 -7 -9.32 1 92.56 221 GLU A O 1
ATOM 1787 N N . ALA A 1 222 ? -3.371 -6.211 -8.07 1 93.5 222 ALA A N 1
ATOM 1788 C CA . ALA A 1 222 ? -4.352 -7.09 -8.703 1 93.5 222 ALA A CA 1
ATOM 1789 C C . ALA A 1 222 ? -4.461 -6.805 -10.203 1 93.5 222 ALA A C 1
ATOM 1791 O O . ALA A 1 222 ? -4.512 -7.734 -11.008 1 93.5 222 ALA A O 1
ATOM 1792 N N . GLU A 1 223 ? -4.504 -5.602 -10.516 1 88.06 223 GLU A N 1
ATOM 1793 C CA . GLU A 1 223 ? -4.625 -5.207 -11.914 1 88.06 223 GLU A CA 1
ATOM 1794 C C . GLU A 1 223 ? -3.406 -5.641 -12.719 1 88.06 223 GLU A C 1
ATOM 1796 O O . GLU A 1 223 ? -3.537 -6.09 -13.859 1 88.06 223 GLU A O 1
ATOM 1801 N N . LYS A 1 224 ? -2.297 -5.492 -12.141 1 86 224 LYS A N 1
ATOM 1802 C CA . LYS A 1 224 ? -1.039 -5.801 -12.812 1 86 224 LYS A CA 1
ATOM 1803 C C . LYS A 1 224 ? -0.852 -7.305 -12.969 1 86 224 LYS A C 1
ATOM 1805 O O . LYS A 1 224 ? -0.394 -7.773 -14.016 1 86 224 LYS A O 1
ATOM 1810 N N . LEU A 1 225 ? -1.256 -8.023 -12.031 1 93.19 225 LEU A N 1
ATOM 1811 C CA . LEU A 1 225 ? -0.827 -9.422 -11.977 1 93.19 225 LEU A CA 1
ATOM 1812 C C . LEU A 1 225 ? -1.949 -10.352 -12.422 1 93.19 225 LEU A C 1
ATOM 1814 O O . LEU A 1 225 ? -1.704 -11.336 -13.117 1 93.19 225 LEU A O 1
ATOM 1818 N N . SER A 1 226 ? -3.164 -10.07 -12.07 1 94.81 226 SER A N 1
ATOM 1819 C CA . SER A 1 226 ? -4.234 -11.055 -12.156 1 94.81 226 SER A CA 1
ATOM 1820 C C . SER A 1 226 ? -4.809 -11.125 -13.57 1 94.81 226 SER A C 1
ATOM 1822 O O . SER A 1 226 ? -4.992 -10.102 -14.227 1 94.81 226 SER A O 1
ATOM 1824 N N . ASP A 1 227 ? -5.07 -12.344 -13.984 1 92.75 227 ASP A N 1
ATOM 1825 C CA . ASP A 1 227 ? -5.836 -12.57 -15.203 1 92.75 227 ASP A CA 1
ATOM 1826 C C . ASP A 1 227 ? -7.328 -12.336 -14.969 1 92.75 227 ASP A C 1
ATOM 1828 O O . ASP A 1 227 ? -8.016 -11.797 -15.836 1 92.75 227 ASP A O 1
ATOM 1832 N N . ARG A 1 228 ? -7.742 -12.812 -13.883 1 95.06 228 ARG A N 1
ATOM 1833 C CA . ARG A 1 228 ? -9.109 -12.641 -13.391 1 95.06 228 ARG A CA 1
ATOM 1834 C C . ARG A 1 228 ? -9.117 -12.32 -11.898 1 95.06 228 ARG A C 1
ATOM 1836 O O . ARG A 1 228 ? -8.195 -12.68 -11.172 1 95.06 228 ARG A O 1
ATOM 1843 N N . VAL A 1 229 ? -10.18 -11.609 -11.562 1 96.31 229 VAL A N 1
ATOM 1844 C CA . VAL A 1 229 ? -10.297 -11.25 -10.148 1 96.31 229 VAL A CA 1
ATOM 1845 C C . VAL A 1 229 ? -11.711 -11.578 -9.656 1 96.31 229 VAL A C 1
ATOM 1847 O O . VAL A 1 229 ? -12.664 -11.57 -10.438 1 96.31 229 VAL A O 1
ATOM 1850 N N . LEU A 1 230 ? -11.781 -11.93 -8.43 1 96.62 230 LEU A N 1
ATOM 1851 C CA . LEU A 1 230 ? -13.039 -12.016 -7.691 1 96.62 230 LEU A CA 1
ATOM 1852 C C . LEU A 1 230 ? -13.086 -10.984 -6.57 1 96.62 230 LEU A C 1
ATOM 1854 O O . LEU A 1 230 ? -12.242 -11.008 -5.668 1 96.62 230 LEU A O 1
ATOM 1858 N N . LEU A 1 231 ? -13.945 -10.055 -6.715 1 95.31 231 LEU A N 1
ATOM 1859 C CA . LEU A 1 231 ? -14.227 -9.125 -5.629 1 95.31 231 LEU A CA 1
ATOM 1860 C C . LEU A 1 231 ? -15.227 -9.727 -4.648 1 95.31 231 LEU A C 1
ATOM 1862 O O . LEU A 1 231 ? -16.312 -10.172 -5.047 1 95.31 231 LEU A O 1
ATOM 1866 N N . PHE A 1 232 ? -14.812 -9.68 -3.396 1 93.38 232 PHE A N 1
ATOM 1867 C CA . PHE A 1 232 ? -15.695 -10.312 -2.434 1 93.38 232 PHE A CA 1
ATOM 1868 C C . PHE A 1 232 ? -15.531 -9.695 -1.052 1 93.38 232 PHE A C 1
ATOM 1870 O O . PHE A 1 232 ? -14.523 -9.039 -0.774 1 93.38 232 PHE A O 1
ATOM 1877 N N . ASN A 1 233 ? -16.484 -9.805 -0.268 1 93 233 ASN A N 1
ATOM 1878 C CA . ASN A 1 233 ? -16.547 -9.523 1.162 1 93 233 ASN A CA 1
ATOM 1879 C C . ASN A 1 233 ? -17.359 -10.578 1.91 1 93 233 ASN A C 1
ATOM 1881 O O . ASN A 1 233 ? -18.562 -10.438 2.086 1 93 233 ASN A O 1
ATOM 1885 N N . LYS A 1 234 ? -16.688 -11.5 2.334 1 93.75 234 LYS A N 1
ATOM 1886 C CA . LYS A 1 234 ? -17.281 -12.703 2.898 1 93.75 234 LYS A CA 1
ATOM 1887 C C . LYS A 1 234 ? -18.156 -13.414 1.871 1 93.75 234 LYS A C 1
ATOM 1889 O O . LYS A 1 234 ? -18.234 -14.641 1.85 1 93.75 234 LYS A O 1
ATOM 1894 N N . ARG A 1 235 ? -18.797 -12.625 0.991 1 95.12 235 ARG A N 1
ATOM 1895 C CA . ARG A 1 235 ? -19.578 -13.133 -0.127 1 95.12 235 ARG A CA 1
ATOM 1896 C C . ARG A 1 235 ? -19 -12.664 -1.46 1 95.12 235 ARG A C 1
ATOM 1898 O O . ARG A 1 235 ? -18.422 -11.578 -1.546 1 95.12 235 ARG A O 1
ATOM 1905 N N . PRO A 1 236 ? -19.234 -13.516 -2.42 1 94.81 236 PRO A N 1
ATOM 1906 C CA . PRO A 1 236 ? -18.812 -13.047 -3.74 1 94.81 236 PRO A CA 1
ATOM 1907 C C . PRO A 1 236 ? -19.656 -11.891 -4.262 1 94.81 236 PRO A C 1
ATOM 1909 O O . PRO A 1 236 ? -20.875 -11.867 -4.043 1 94.81 236 PRO A O 1
ATOM 1912 N N . ILE A 1 237 ? -19.031 -11.023 -4.93 1 92.56 237 ILE A N 1
ATOM 1913 C CA . ILE A 1 237 ? -19.75 -9.859 -5.43 1 92.56 237 ILE A CA 1
ATOM 1914 C C . ILE A 1 237 ? -19.625 -9.789 -6.949 1 92.56 237 ILE A C 1
ATOM 1916 O O . ILE A 1 237 ? -20.625 -9.734 -7.66 1 92.56 237 ILE A O 1
ATOM 1920 N N . LEU 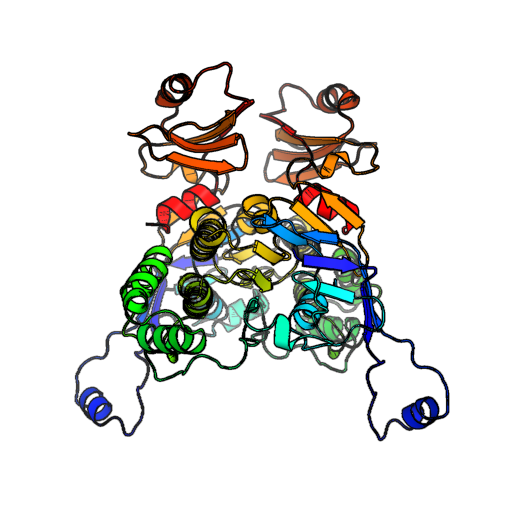A 1 238 ? -18.438 -9.789 -7.453 1 93.38 238 LEU A N 1
ATOM 1921 C CA . LEU A 1 238 ? -18.203 -9.617 -8.883 1 93.38 238 LEU A CA 1
ATOM 1922 C C . LEU A 1 238 ? -16.922 -10.328 -9.312 1 93.38 238 LEU A C 1
ATOM 1924 O O . LEU A 1 238 ? -15.906 -10.258 -8.617 1 93.38 238 LEU A O 1
ATOM 1928 N N . GLU A 1 239 ? -17.031 -11.023 -10.414 1 95.19 239 GLU A N 1
ATOM 1929 C CA . GLU A 1 239 ? -15.883 -11.742 -10.969 1 95.19 239 GLU A CA 1
ATOM 1930 C C . GLU A 1 239 ? -15.664 -11.375 -12.438 1 95.19 239 GLU A C 1
ATOM 1932 O O . GLU A 1 239 ? -16.609 -11.242 -13.203 1 95.19 239 GLU A O 1
ATOM 1937 N N . GLY A 1 240 ? -14.383 -11.18 -12.797 1 93.06 240 GLY A N 1
ATOM 1938 C CA . GLY A 1 240 ? -14.07 -10.875 -14.188 1 93.06 240 GLY A CA 1
ATOM 1939 C C . GLY A 1 240 ? -12.633 -10.438 -14.391 1 93.06 240 GLY A C 1
ATOM 1940 O O . GLY A 1 240 ? -11.812 -10.523 -13.477 1 93.06 240 GLY A O 1
ATOM 1941 N N . LYS A 1 241 ? -12.359 -10.125 -15.602 1 90.19 241 LYS A N 1
ATOM 1942 C CA . LYS A 1 241 ? -11.047 -9.562 -15.914 1 90.19 241 LYS A CA 1
ATOM 1943 C C . LYS A 1 241 ? -10.922 -8.133 -15.375 1 90.19 241 LYS A C 1
ATOM 1945 O O . LYS A 1 241 ? -11.867 -7.348 -15.453 1 90.19 241 LYS A O 1
ATOM 1950 N N . PRO A 1 242 ? -9.75 -7.836 -14.781 1 87.75 242 PRO A N 1
ATOM 1951 C CA . PRO A 1 242 ? -9.578 -6.496 -14.211 1 87.75 242 PRO A CA 1
ATOM 1952 C C . PRO A 1 242 ? -9.906 -5.387 -15.203 1 87.75 242 PRO A C 1
ATOM 1954 O O . PRO A 1 242 ? -10.492 -4.367 -14.82 1 87.75 242 PRO A O 1
ATOM 1957 N N . GLU A 1 243 ? -9.641 -5.516 -16.469 1 77.19 243 GLU A N 1
ATOM 1958 C CA . GLU A 1 243 ? -9.797 -4.465 -17.469 1 77.19 243 GLU A CA 1
ATOM 1959 C C . GLU A 1 243 ? -11.266 -4.234 -17.812 1 77.19 243 GLU A C 1
ATOM 1961 O O . GLU A 1 243 ? -11.641 -3.141 -18.234 1 77.19 243 GLU A O 1
ATOM 1966 N N . ASN A 1 244 ? -12.125 -5.238 -17.578 1 80.31 244 ASN A N 1
ATOM 1967 C CA . ASN A 1 244 ? -13.5 -5.137 -18.078 1 80.31 244 ASN A CA 1
ATOM 1968 C C . ASN A 1 244 ? -14.508 -5.332 -16.953 1 80.31 244 ASN A C 1
ATOM 1970 O O . ASN A 1 244 ? -15.719 -5.32 -17.188 1 80.31 244 ASN A O 1
ATOM 1974 N N . ILE A 1 245 ? -13.992 -5.434 -15.82 1 86.25 245 ILE A N 1
ATOM 1975 C CA . ILE A 1 245 ? -14.883 -5.828 -14.734 1 86.25 245 ILE A CA 1
ATOM 1976 C C . ILE A 1 245 ? -15.883 -4.707 -14.453 1 86.25 245 ILE A C 1
ATOM 1978 O O . ILE A 1 245 ? -16.984 -4.961 -13.961 1 86.25 245 ILE A O 1
ATOM 1982 N N . GLY A 1 246 ? -15.523 -3.494 -14.734 1 83.94 246 GLY A N 1
ATOM 1983 C CA . GLY A 1 246 ? -16.422 -2.371 -14.547 1 83.94 246 GLY A CA 1
ATOM 1984 C C . GLY A 1 246 ? -17.688 -2.482 -15.375 1 83.94 246 GLY A C 1
ATOM 1985 O O . GLY A 1 246 ? -18.734 -1.964 -14.992 1 83.94 246 GLY A O 1
ATOM 1986 N N . ARG A 1 247 ? -17.609 -3.145 -16.469 1 80.31 247 ARG A N 1
ATOM 1987 C CA . ARG A 1 247 ? -18.75 -3.314 -17.375 1 80.31 247 ARG A CA 1
ATOM 1988 C C . ARG A 1 247 ? -19.812 -4.219 -16.75 1 80.31 247 ARG A C 1
ATOM 1990 O O . ARG A 1 247 ? -20.969 -4.199 -17.172 1 80.31 247 ARG A O 1
ATOM 1997 N N . LYS A 1 248 ? -19.422 -4.914 -15.852 1 83.38 248 LYS A N 1
ATOM 1998 C CA . LYS A 1 248 ? -20.328 -5.871 -15.227 1 83.38 248 LYS A CA 1
ATOM 1999 C C . LYS A 1 248 ? -21.094 -5.234 -14.078 1 83.38 248 LYS A C 1
ATOM 2001 O O . LYS A 1 248 ? -22 -5.848 -13.508 1 83.38 248 LYS A O 1
ATOM 2006 N N . LEU A 1 249 ? -20.625 -4.039 -13.812 1 81.56 249 LEU A N 1
ATOM 2007 C CA . LEU A 1 249 ? -21.312 -3.346 -12.734 1 81.56 249 LEU A CA 1
ATOM 2008 C C . LEU A 1 249 ? -22.734 -2.953 -13.156 1 81.56 249 LEU A C 1
ATOM 2010 O O . LEU A 1 249 ? -22.953 -2.549 -14.305 1 81.56 249 LEU A O 1
ATOM 2014 N N . GLU A 1 250 ? -23.609 -3.236 -12.383 1 78.75 250 GLU A N 1
ATOM 2015 C CA . GLU A 1 250 ? -24.969 -2.803 -12.625 1 78.75 250 GLU A CA 1
ATOM 2016 C C . GLU A 1 250 ? -25.203 -1.376 -12.133 1 78.75 250 GLU A C 1
ATOM 2018 O O . GLU A 1 250 ? -26 -1.145 -11.227 1 78.75 250 GLU A O 1
ATOM 2023 N N . VAL A 1 251 ? -24.406 -0.495 -12.719 1 75.81 251 VAL A N 1
ATOM 2024 C CA . VAL A 1 251 ? -24.531 0.913 -12.359 1 75.81 251 VAL A CA 1
ATOM 2025 C C . VAL A 1 251 ? -24.844 1.74 -13.602 1 75.81 251 VAL A C 1
ATOM 2027 O O . VAL A 1 251 ? -24.688 1.264 -14.727 1 75.81 251 VAL A O 1
ATOM 2030 N N . ASP A 1 252 ? -25.328 2.961 -13.297 1 78.56 252 ASP A N 1
ATOM 2031 C CA . ASP A 1 252 ? -25.812 3.834 -14.367 1 78.56 252 ASP A CA 1
ATOM 2032 C C . ASP A 1 252 ? -24.672 4.637 -14.977 1 78.56 252 ASP A C 1
ATOM 2034 O O . ASP A 1 252 ? -24.891 5.684 -15.586 1 78.56 252 ASP A O 1
ATOM 2038 N N . PHE A 1 253 ? -23.531 4.297 -14.688 1 82.12 253 PHE A N 1
ATOM 2039 C CA . PHE A 1 253 ? -22.391 4.961 -15.289 1 82.12 253 PHE A CA 1
ATOM 2040 C C . PHE A 1 253 ? -21.344 3.943 -15.742 1 82.12 253 PHE A C 1
ATOM 2042 O O . PHE A 1 253 ? -21.234 2.867 -15.156 1 82.12 253 PHE A O 1
ATOM 2049 N N . ASP A 1 254 ? -20.656 4.27 -16.844 1 81.5 254 ASP A N 1
ATOM 2050 C CA . ASP A 1 254 ? -19.672 3.326 -17.359 1 81.5 254 ASP A CA 1
ATOM 2051 C C . ASP A 1 254 ? -18.359 4.031 -17.703 1 81.5 254 ASP A C 1
ATOM 2053 O O . ASP A 1 254 ? -17.438 3.412 -18.234 1 81.5 254 ASP A O 1
ATOM 2057 N N . ARG A 1 255 ? -18.359 5.379 -17.406 1 84.25 255 ARG A N 1
ATOM 2058 C CA . ARG A 1 255 ? -17.141 6.137 -17.703 1 84.25 255 ARG A CA 1
ATOM 2059 C C . ARG A 1 255 ? -16.703 6.961 -16.5 1 84.25 255 ARG A C 1
ATOM 2061 O O . ARG A 1 255 ? -17.547 7.398 -15.695 1 84.25 255 ARG A O 1
ATOM 2068 N N . LYS A 1 256 ? -15.445 7.051 -16.359 1 87.62 256 LYS A N 1
ATOM 2069 C CA . LYS A 1 256 ? -14.836 7.98 -15.422 1 87.62 256 LYS A CA 1
ATOM 2070 C C . LYS A 1 256 ? -14.25 9.188 -16.156 1 87.62 256 LYS A C 1
ATOM 2072 O O . LYS A 1 256 ? -13.484 9.039 -17.109 1 87.62 256 LYS A O 1
ATOM 2077 N N . VAL A 1 257 ? -14.68 10.375 -15.742 1 86.31 257 VAL A N 1
ATOM 2078 C CA . VAL A 1 257 ? -14.18 11.602 -16.344 1 86.31 257 VAL A CA 1
ATOM 2079 C C . VAL A 1 257 ? -13.281 12.344 -15.359 1 86.31 257 VAL A C 1
ATOM 2081 O O . VAL A 1 257 ? -13.656 12.555 -14.203 1 86.31 257 VAL A O 1
ATOM 2084 N N . LEU A 1 258 ? -12.047 12.57 -15.805 1 86.38 258 LEU A N 1
ATOM 2085 C CA . LEU A 1 258 ? -11.102 13.359 -15.031 1 86.38 258 LEU A CA 1
ATOM 2086 C C . LEU A 1 258 ? -10.844 14.703 -15.695 1 86.38 258 LEU A C 1
ATOM 2088 O O . LEU A 1 258 ? -10.344 14.758 -16.828 1 86.38 258 LEU A O 1
ATOM 2092 N N . LEU A 1 259 ? -11.219 15.844 -14.961 1 85.81 259 LEU A N 1
ATOM 2093 C CA . LEU A 1 259 ? -11.047 17.188 -15.5 1 85.81 259 LEU A CA 1
ATOM 2094 C C . LEU A 1 259 ? -10.172 18.031 -14.586 1 85.81 259 LEU A C 1
ATOM 2096 O O . LEU A 1 259 ? -10.258 17.938 -13.359 1 85.81 259 LEU A O 1
ATOM 2100 N N . VAL A 1 260 ? -9.305 18.734 -15.195 1 85.19 260 VAL A N 1
ATOM 2101 C CA . VAL A 1 260 ? -8.609 19.812 -14.5 1 85.19 260 VAL A CA 1
ATOM 2102 C C . VAL A 1 260 ? -9.047 21.156 -15.062 1 85.19 260 VAL A C 1
ATOM 2104 O O . VAL A 1 260 ? -8.898 21.422 -16.266 1 85.19 260 VAL A O 1
ATOM 2107 N N . VAL A 1 261 ? -9.602 21.906 -14.188 1 85.44 261 VAL A N 1
ATOM 2108 C CA . VAL A 1 261 ? -10.148 23.188 -14.594 1 85.44 261 VAL A CA 1
ATOM 2109 C C . VAL A 1 261 ? -9.383 24.312 -13.898 1 85.44 261 VAL A C 1
ATOM 2111 O O . VAL A 1 261 ? -9.047 24.203 -12.719 1 85.44 261 VAL A O 1
ATOM 2114 N N . GLU A 1 262 ? -9.062 25.234 -14.688 1 86.25 262 GLU A N 1
ATOM 2115 C CA . GLU A 1 262 ? -8.398 26.406 -14.109 1 86.25 262 GLU A CA 1
ATOM 2116 C C . GLU A 1 262 ? -9.352 27.219 -13.242 1 86.25 262 GLU A C 1
ATOM 2118 O O . GLU A 1 262 ? -10.484 27.484 -13.648 1 86.25 262 GLU A O 1
ATOM 2123 N N . GLY A 1 263 ? -8.852 27.547 -12.086 1 82.94 263 GLY A N 1
ATOM 2124 C CA . GLY A 1 263 ? -9.656 28.328 -11.164 1 82.94 263 GLY A CA 1
ATOM 2125 C C . GLY A 1 263 ? -10.641 27.5 -10.367 1 82.94 263 GLY A C 1
ATOM 2126 O O . GLY A 1 263 ? -10.484 26.281 -10.25 1 82.94 263 GLY A O 1
ATOM 2127 N N . SER A 1 264 ? -11.492 28.203 -9.703 1 80.62 264 SER A N 1
ATOM 2128 C CA . SER A 1 264 ? -12.531 27.547 -8.922 1 80.62 264 SER A CA 1
ATOM 2129 C C . SER A 1 264 ? -13.727 27.172 -9.789 1 80.62 264 SER A C 1
ATOM 2131 O O . SER A 1 264 ? -14.203 27.984 -10.586 1 80.62 264 SER A O 1
ATOM 2133 N N . ALA A 1 265 ? -13.961 25.922 -9.82 1 79.06 265 ALA A N 1
ATOM 2134 C CA . ALA A 1 265 ? -15.133 25.438 -10.555 1 79.06 265 ALA A CA 1
ATOM 2135 C C . ALA A 1 265 ? -16.078 24.672 -9.633 1 79.06 265 ALA A C 1
ATOM 2137 O O . ALA A 1 265 ? -15.641 23.844 -8.82 1 79.06 265 ALA A O 1
ATOM 2138 N N . PRO A 1 266 ? -17.328 25.094 -9.711 1 78.12 266 PRO A N 1
ATOM 2139 C CA . PRO A 1 266 ? -18.281 24.344 -8.914 1 78.12 266 PRO A CA 1
ATOM 2140 C C . PRO A 1 266 ? -18.438 22.891 -9.383 1 78.12 266 PRO A C 1
ATOM 2142 O O . PRO A 1 266 ? -18.312 22.609 -10.578 1 78.12 266 PRO A O 1
ATOM 2145 N N . CYS A 1 267 ? -18.469 22.062 -8.414 1 78.38 267 CYS A N 1
ATOM 2146 C CA . CYS A 1 267 ? -18.75 20.672 -8.773 1 78.38 267 CYS A CA 1
ATOM 2147 C C . CYS A 1 267 ? -20.172 20.531 -9.297 1 78.38 267 CYS A C 1
ATOM 2149 O O . CYS A 1 267 ? -21.141 20.906 -8.617 1 78.38 267 CYS A O 1
ATOM 2151 N N . PRO A 1 268 ? -20.234 20.094 -10.578 1 74.94 268 PRO A N 1
ATOM 2152 C CA . PRO A 1 268 ? -21.578 19.984 -11.156 1 74.94 268 PRO A CA 1
ATOM 2153 C C . PRO A 1 268 ? -22.484 19.062 -10.352 1 74.94 268 PRO A C 1
ATOM 2155 O O . PRO A 1 268 ? -22.062 17.984 -9.922 1 74.94 268 PRO A O 1
ATOM 2158 N N . GLY A 1 269 ? -23.688 19.547 -10.07 1 73 269 GLY A N 1
ATOM 2159 C CA . GLY A 1 269 ? -24.688 18.734 -9.422 1 73 269 GLY A CA 1
ATOM 2160 C C . GLY A 1 269 ? -25.312 17.703 -10.352 1 73 269 GLY A C 1
ATOM 2161 O O . GLY A 1 269 ? -25.172 17.797 -11.578 1 73 269 GLY A O 1
ATOM 2162 N N . GLY A 1 270 ? -25.922 16.672 -9.82 1 68.38 270 GLY A N 1
ATOM 2163 C CA . GLY A 1 270 ? -26.625 15.672 -10.609 1 68.38 270 GLY A CA 1
ATOM 2164 C C . GLY A 1 270 ? -25.75 14.516 -11.047 1 68.38 270 GLY A C 1
ATOM 2165 O O . GLY A 1 270 ? -26.25 13.539 -11.609 1 68.38 270 GLY A O 1
ATOM 2166 N N . TYR A 1 271 ? -24.547 14.75 -10.891 1 73.44 271 TYR A N 1
ATOM 2167 C CA . TYR A 1 271 ? -23.609 13.688 -11.25 1 73.44 271 TYR A CA 1
ATOM 2168 C C . TYR A 1 271 ? -22.875 13.172 -10.023 1 73.44 271 TYR A C 1
ATOM 2170 O O . TYR A 1 271 ? -22.812 13.852 -9 1 73.44 271 TYR A O 1
ATOM 2178 N N . LEU A 1 272 ? -22.484 11.922 -10.141 1 78.94 272 LEU A N 1
ATOM 2179 C CA . LEU A 1 272 ? -21.531 11.414 -9.156 1 78.94 272 LEU A CA 1
ATOM 2180 C C . LEU A 1 272 ? -20.141 11.992 -9.406 1 78.94 272 LEU A C 1
ATOM 2182 O O . LEU A 1 272 ? -19.344 11.398 -10.141 1 78.94 272 LEU A O 1
ATOM 2186 N N . ALA A 1 273 ? -19.891 13.188 -8.852 1 81.25 273 ALA A N 1
ATOM 2187 C CA . ALA A 1 273 ? -18.641 13.906 -9.125 1 81.25 273 ALA A CA 1
ATOM 2188 C C . ALA A 1 273 ? -18.016 14.414 -7.832 1 81.25 273 ALA A C 1
ATOM 2190 O O . ALA A 1 273 ? -18.719 14.648 -6.84 1 81.25 273 ALA A O 1
ATOM 2191 N N . ARG A 1 274 ? -16.812 14.406 -7.91 1 79.31 274 ARG A N 1
ATOM 2192 C CA . ARG A 1 274 ? -16.016 14.984 -6.836 1 79.31 274 ARG A CA 1
ATOM 2193 C C . ARG A 1 274 ? -15.078 16.062 -7.363 1 79.31 274 ARG A C 1
ATOM 2195 O O . ARG A 1 274 ? -14.398 15.867 -8.367 1 79.31 274 ARG A O 1
ATOM 2202 N N . CYS A 1 275 ? -15.078 17.219 -6.727 1 81.81 275 CYS A N 1
ATOM 2203 C CA . CYS A 1 275 ? -14.234 18.344 -7.121 1 81.81 275 CYS A CA 1
ATOM 2204 C C . CYS A 1 275 ? -13.297 18.75 -5.988 1 81.81 275 CYS A C 1
ATOM 2206 O O . CYS A 1 275 ? -13.734 18.984 -4.863 1 81.81 275 CYS A O 1
ATOM 2208 N N . ILE A 1 276 ? -12.055 18.734 -6.312 1 75.81 276 ILE A N 1
ATOM 2209 C CA . ILE A 1 276 ? -11.047 19.109 -5.328 1 75.81 276 ILE A CA 1
ATOM 2210 C C . ILE A 1 276 ? -10.242 20.297 -5.844 1 75.81 276 ILE A C 1
ATOM 2212 O O . ILE A 1 276 ? -9.688 20.25 -6.945 1 75.81 276 ILE A O 1
ATOM 2216 N N . ARG A 1 277 ? -10.219 21.297 -5.004 1 76.5 277 ARG A N 1
ATOM 2217 C CA . ARG A 1 277 ? -9.43 22.484 -5.363 1 76.5 277 ARG A CA 1
ATOM 2218 C C . ARG A 1 277 ? -7.984 22.328 -4.898 1 76.5 277 ARG A C 1
ATOM 2220 O O . ARG A 1 277 ? -7.734 21.984 -3.742 1 76.5 277 ARG A O 1
ATOM 2227 N N . LYS A 1 278 ? -7.113 22.391 -5.766 1 71.31 278 LYS A N 1
ATOM 2228 C CA . LYS A 1 278 ? -5.68 22.406 -5.492 1 71.31 278 LYS A CA 1
ATOM 2229 C C . LYS A 1 278 ? -5.02 23.656 -6.086 1 71.31 278 LYS A C 1
ATOM 2231 O O . LYS A 1 278 ? -4.77 23.703 -7.293 1 71.31 278 LYS A O 1
ATOM 2236 N N . GLY A 1 279 ? -4.629 24.531 -5.223 1 70.69 279 GLY A N 1
ATOM 2237 C CA . GLY A 1 279 ? -4.098 25.781 -5.758 1 70.69 279 GLY A CA 1
ATOM 2238 C C . GLY A 1 279 ? -5.094 26.531 -6.617 1 70.69 279 GLY A C 1
ATOM 2239 O O . GLY A 1 279 ? -6.211 26.797 -6.184 1 70.69 279 GLY A O 1
ATOM 2240 N N . ASN A 1 280 ? -4.664 26.828 -7.832 1 77.31 280 ASN A N 1
ATOM 2241 C CA . ASN A 1 280 ? -5.508 27.562 -8.766 1 77.31 280 ASN A CA 1
ATOM 2242 C C . ASN A 1 280 ? -6.219 26.625 -9.742 1 77.31 280 ASN A C 1
ATOM 2244 O O . ASN A 1 280 ? -6.605 27.047 -10.836 1 77.31 280 ASN A O 1
ATOM 2248 N N . PHE A 1 281 ? -6.262 25.406 -9.266 1 82.31 281 PHE A N 1
ATOM 2249 C CA . PHE A 1 281 ? -6.883 24.422 -10.156 1 82.31 281 PHE A CA 1
ATOM 2250 C C . PHE A 1 281 ? -7.945 23.625 -9.43 1 82.31 281 PHE A C 1
ATOM 2252 O O . PHE A 1 281 ? -7.852 23.422 -8.219 1 82.31 281 PHE A O 1
ATOM 2259 N N . THR A 1 282 ? -8.961 23.266 -10.141 1 84.62 282 THR A N 1
ATOM 2260 C CA . THR A 1 282 ? -9.977 22.344 -9.625 1 84.62 282 THR A CA 1
ATOM 2261 C C . THR A 1 282 ? -9.898 21 -10.336 1 84.62 282 THR A C 1
ATOM 2263 O O . THR A 1 282 ? -9.992 20.922 -11.562 1 84.62 282 THR A O 1
ATOM 2266 N N . HIS A 1 283 ? -9.672 20 -9.586 1 83.81 283 HIS A N 1
ATOM 2267 C CA . HIS A 1 283 ? -9.68 18.641 -10.117 1 83.81 283 HIS A CA 1
ATOM 2268 C C . HIS A 1 283 ? -11.055 18 -9.977 1 83.81 283 HIS A C 1
ATOM 2270 O O . HIS A 1 283 ? -11.586 17.906 -8.867 1 83.81 283 HIS A O 1
ATOM 2276 N N . VAL A 1 284 ? -11.547 17.625 -11.125 1 85.88 284 VAL A N 1
ATOM 2277 C CA . VAL A 1 284 ? -12.891 17.062 -11.125 1 85.88 284 VAL A CA 1
ATOM 2278 C C . VAL A 1 284 ? -12.82 15.578 -11.508 1 85.88 284 VAL A C 1
ATOM 2280 O O . VAL A 1 284 ? -12.195 15.219 -12.508 1 85.88 284 VAL A O 1
ATOM 2283 N N . THR A 1 285 ? -13.344 14.703 -10.656 1 86.44 285 THR A N 1
ATOM 2284 C CA . THR A 1 285 ? -13.586 13.305 -10.984 1 86.44 285 THR A CA 1
ATOM 2285 C C . THR A 1 285 ? -15.078 13 -11.008 1 86.44 285 THR A C 1
ATOM 2287 O O . THR A 1 285 ? -15.781 13.25 -10.023 1 86.44 285 THR A O 1
ATOM 2290 N N . ALA A 1 286 ? -15.57 12.562 -12.172 1 87.5 286 ALA A N 1
ATOM 2291 C CA . ALA A 1 286 ? -17 12.273 -12.289 1 87.5 286 ALA A CA 1
ATOM 2292 C C . ALA A 1 286 ? -17.234 10.906 -12.922 1 87.5 286 ALA A C 1
ATOM 2294 O O . ALA A 1 286 ? -16.422 10.445 -13.727 1 87.5 286 ALA A O 1
ATOM 2295 N N . TYR A 1 287 ? -18.266 10.281 -12.5 1 86.81 287 TYR A N 1
ATOM 2296 C CA . TYR A 1 287 ? -18.719 9.023 -13.086 1 86.81 287 TYR A CA 1
ATOM 2297 C C . TYR A 1 287 ? -20.016 9.219 -13.852 1 86.81 287 TYR A C 1
ATOM 2299 O O . TYR A 1 287 ? -21.031 9.617 -13.273 1 86.81 287 TYR A O 1
ATOM 2307 N N . LEU A 1 288 ? -19.906 8.906 -15.156 1 87.5 288 LEU A N 1
ATOM 2308 C CA . LEU A 1 288 ? -21.016 9.234 -16.047 1 87.5 288 LEU A CA 1
ATOM 2309 C C . LEU A 1 288 ? -21.234 8.133 -17.078 1 87.5 288 LEU A C 1
ATOM 2311 O O . LEU A 1 288 ? -20.359 7.285 -17.281 1 87.5 288 LEU A O 1
ATOM 2315 N N . LYS A 1 289 ? -22.516 8.188 -17.594 1 86.06 289 LYS A N 1
ATOM 2316 C CA . LYS A 1 289 ? -22.734 7.391 -18.797 1 86.06 289 LYS A CA 1
ATOM 2317 C C . LYS A 1 289 ? -21.984 7.988 -19.984 1 86.06 289 LYS A C 1
ATOM 2319 O O . LYS A 1 289 ? -21.875 9.211 -20.109 1 86.06 289 LYS A O 1
ATOM 2324 N N . SER A 1 290 ? -21.547 7.027 -20.797 1 85.25 290 SER A N 1
ATOM 2325 C CA . SER A 1 290 ? -20.844 7.457 -22 1 85.25 290 SER A CA 1
ATOM 2326 C C . SER A 1 290 ? -21.656 8.5 -22.766 1 85.25 290 SER A C 1
ATOM 2328 O O . SER A 1 290 ? -21.078 9.43 -23.344 1 85.25 290 SER A O 1
ATOM 2330 N N . THR A 1 291 ? -22.953 8.461 -22.656 1 85.88 291 THR A N 1
ATOM 2331 C CA . THR A 1 291 ? -23.844 9.344 -23.406 1 85.88 291 THR A CA 1
ATOM 2332 C C . THR A 1 291 ? -23.906 10.719 -22.75 1 85.88 291 THR A C 1
ATOM 2334 O O . THR A 1 291 ? -24.344 11.688 -23.391 1 85.88 291 THR A O 1
ATOM 2337 N N . GLU A 1 292 ? -23.484 10.781 -21.547 1 88.25 292 GLU A N 1
ATOM 2338 C CA . GLU A 1 292 ? -23.609 12.023 -20.797 1 88.25 292 GLU A CA 1
ATOM 2339 C C . GLU A 1 292 ? -22.312 12.805 -20.781 1 88.25 292 GLU A C 1
ATOM 2341 O O . GLU A 1 292 ? -22.25 13.93 -20.281 1 88.25 292 GLU A O 1
ATOM 2346 N N . VAL A 1 293 ? -21.281 12.25 -21.297 1 88.06 293 VAL A N 1
ATOM 2347 C CA . VAL A 1 293 ? -19.938 12.805 -21.156 1 88.06 293 VAL A CA 1
ATOM 2348 C C . VAL A 1 293 ? -19.875 14.195 -21.781 1 88.06 293 VAL A C 1
ATOM 2350 O O . VAL A 1 293 ? -19.375 15.141 -21.156 1 88.06 293 VAL A O 1
ATOM 2353 N N . ASN A 1 294 ? -20.422 14.336 -22.938 1 84.94 294 ASN A N 1
ATOM 2354 C CA . ASN A 1 294 ? -20.359 15.617 -23.641 1 84.94 294 ASN A CA 1
ATOM 2355 C C . ASN A 1 294 ? -21.141 16.703 -22.891 1 84.94 294 ASN A C 1
ATOM 2357 O O . ASN A 1 294 ? -20.672 17.828 -22.781 1 84.94 294 ASN A O 1
ATOM 2361 N N . GLU A 1 295 ? -22.25 16.328 -22.5 1 86.31 295 GLU A N 1
ATOM 2362 C CA . GLU A 1 295 ? -23.062 17.281 -21.734 1 86.31 295 GLU A CA 1
ATOM 2363 C C . GLU A 1 295 ? -22.344 17.719 -20.469 1 86.31 295 GLU A C 1
ATOM 2365 O O . GLU A 1 295 ? -22.375 18.891 -20.109 1 86.31 295 GLU A O 1
ATOM 2370 N N . PHE A 1 296 ? -21.703 16.812 -19.812 1 88.69 296 PHE A N 1
ATOM 2371 C CA . PHE A 1 296 ? -20.984 17.109 -18.578 1 88.69 296 PHE A CA 1
ATOM 2372 C C . PHE A 1 296 ? -19.828 18.062 -18.859 1 88.69 296 PHE A C 1
ATOM 2374 O O . PHE A 1 296 ? -19.641 19.047 -18.125 1 88.69 296 PHE A O 1
ATOM 2381 N N . LEU A 1 297 ? -19.141 17.781 -19.875 1 86.19 297 LEU A N 1
ATOM 2382 C CA . LEU A 1 297 ? -17.984 18.609 -20.219 1 86.19 297 LEU A CA 1
ATOM 2383 C C . LEU A 1 297 ? -18.422 20.016 -20.578 1 86.19 297 LEU A C 1
ATOM 2385 O O . LEU A 1 297 ? -17.703 20.984 -20.312 1 86.19 297 LEU A O 1
ATOM 2389 N N . SER A 1 298 ? -19.578 20.141 -21.109 1 84.56 298 SER A N 1
ATOM 2390 C CA . SER A 1 298 ? -20.094 21.438 -21.562 1 84.56 298 SER A CA 1
ATOM 2391 C C . SER A 1 298 ? -20.453 22.328 -20.391 1 84.56 298 SER A C 1
ATOM 2393 O O . SER A 1 298 ? -20.609 23.531 -20.547 1 84.56 298 SER A O 1
ATOM 2395 N N . ARG A 1 299 ? -20.5 21.734 -19.234 1 85.44 299 ARG A N 1
ATOM 2396 C CA . ARG A 1 299 ? -20.828 22.5 -18.031 1 85.44 299 ARG A CA 1
ATOM 2397 C C . ARG A 1 299 ? -19.656 23.359 -17.594 1 85.44 299 ARG A C 1
ATOM 2399 O O . ARG A 1 299 ? -19.797 24.234 -16.734 1 85.44 299 ARG A O 1
ATOM 2406 N N . PHE A 1 300 ? -18.547 23.016 -18.125 1 86.5 300 PHE A N 1
ATOM 2407 C CA . PHE A 1 300 ? -17.344 23.766 -17.781 1 86.5 300 PHE A CA 1
ATOM 2408 C C . PHE A 1 300 ? -16.906 24.656 -18.938 1 86.5 300 PHE A C 1
ATOM 2410 O O . PHE A 1 300 ? -17.031 24.266 -20.109 1 86.5 300 PHE A O 1
ATOM 2417 N N . PRO A 1 301 ? -16.5 25.891 -18.562 1 79.81 301 PRO A N 1
ATOM 2418 C CA . PRO A 1 301 ? -16.047 26.766 -19.641 1 79.81 301 PRO A CA 1
ATOM 2419 C C . PRO A 1 301 ? -14.836 26.203 -20.406 1 79.81 301 PRO A C 1
ATOM 2421 O O . PRO A 1 301 ? -13.836 25.844 -19.781 1 79.81 301 PRO A O 1
ATOM 2424 N N . SER A 1 302 ? -14.859 26.062 -21.688 1 74.19 302 SER A N 1
ATOM 2425 C CA . SER A 1 302 ? -13.836 25.453 -22.531 1 74.19 302 SER A CA 1
ATOM 2426 C C . SER A 1 302 ? -12.477 26.125 -22.312 1 74.19 302 SER A C 1
ATOM 2428 O O . SER A 1 302 ? -11.445 25.453 -22.297 1 74.19 302 SER A O 1
ATOM 2430 N N . GLY A 1 303 ? -12.438 27.391 -22.125 1 73.88 303 GLY A N 1
ATOM 2431 C CA . GLY A 1 303 ? -11.172 28.094 -21.969 1 73.88 303 GLY A CA 1
ATOM 2432 C C . GLY A 1 303 ? -10.516 27.828 -20.625 1 73.88 303 GLY A C 1
ATOM 2433 O O . GLY A 1 303 ? -9.336 28.125 -20.438 1 73.88 303 GLY A O 1
ATOM 2434 N N . LYS A 1 304 ? -11.234 27.094 -19.812 1 81.06 304 LYS A N 1
ATOM 2435 C CA . LYS A 1 304 ? -10.703 26.906 -18.469 1 81.06 304 LYS A CA 1
ATOM 2436 C C . LYS A 1 304 ? -10.328 25.438 -18.234 1 81.06 304 LYS A C 1
ATOM 2438 O O . LYS A 1 304 ? -9.672 25.109 -17.234 1 81.06 304 LYS A O 1
ATOM 2443 N N . VAL A 1 305 ? -10.758 24.609 -19.156 1 83.25 305 VAL A N 1
ATOM 2444 C CA . VAL A 1 305 ? -10.438 23.203 -19 1 83.25 305 VAL A CA 1
ATOM 2445 C C . VAL A 1 305 ? -9.016 22.938 -19.516 1 83.25 305 VAL A C 1
ATOM 2447 O O . VAL A 1 305 ? -8.742 23.078 -20.703 1 83.25 305 VAL A O 1
ATOM 2450 N N . LEU A 1 306 ? -8.164 22.578 -18.609 1 77.88 306 LEU A N 1
ATOM 2451 C CA . LEU A 1 306 ? -6.766 22.344 -18.938 1 77.88 306 LEU A CA 1
ATOM 2452 C C . LEU A 1 306 ? -6.543 20.922 -19.406 1 77.88 306 LEU A C 1
ATOM 2454 O O . LEU A 1 306 ? -5.633 20.641 -20.203 1 77.88 306 LEU A O 1
ATOM 2458 N N . SER A 1 307 ? -7.262 20.031 -18.812 1 81.5 307 SER A N 1
ATOM 2459 C CA . SER A 1 307 ? -7.164 18.625 -19.156 1 81.5 307 SER A CA 1
ATOM 2460 C C . SER A 1 307 ? -8.492 17.906 -18.953 1 81.5 307 SER A C 1
ATOM 2462 O O . SER A 1 307 ? -9.227 18.203 -18.016 1 81.5 307 SER A O 1
ATOM 2464 N N . ALA A 1 308 ? -8.867 17.109 -19.922 1 81.19 308 ALA A N 1
ATOM 2465 C CA . ALA A 1 308 ? -10.055 16.266 -19.828 1 81.19 308 ALA A CA 1
ATOM 2466 C C . ALA A 1 308 ? -9.758 14.844 -20.297 1 81.19 308 ALA A C 1
ATOM 2468 O O . ALA A 1 308 ? -9.305 14.641 -21.422 1 81.19 308 ALA A O 1
ATOM 2469 N N . ARG A 1 309 ? -9.875 13.953 -19.391 1 81.88 309 ARG A N 1
ATOM 2470 C CA . ARG A 1 309 ? -9.672 12.547 -19.734 1 81.88 309 ARG A CA 1
ATOM 2471 C C . ARG A 1 309 ? -10.93 11.727 -19.453 1 81.88 309 ARG A C 1
ATOM 2473 O O . ARG A 1 309 ? -11.555 11.875 -18.391 1 81.88 309 ARG A O 1
ATOM 2480 N N . VAL A 1 310 ? -11.367 11 -20.438 1 82.31 310 VAL A N 1
ATOM 2481 C CA . VAL A 1 310 ? -12.469 10.062 -20.281 1 82.31 310 VAL A CA 1
ATOM 2482 C C . VAL A 1 310 ? -11.945 8.633 -20.328 1 82.31 310 VAL A C 1
ATOM 2484 O O . VAL A 1 310 ? -11.305 8.227 -21.297 1 82.31 310 VAL A O 1
ATOM 2487 N N . GLU A 1 311 ? -12.148 7.91 -19.234 1 82.88 311 GLU A N 1
ATOM 2488 C CA . GLU A 1 311 ? -11.594 6.566 -19.109 1 82.88 311 GLU A CA 1
ATOM 2489 C C . GLU A 1 311 ? -12.672 5.57 -18.672 1 82.88 311 GLU A C 1
ATOM 2491 O O . GLU A 1 311 ? -13.719 5.965 -18.156 1 82.88 311 GLU A O 1
ATOM 2496 N N . ASN A 1 312 ? -12.398 4.273 -19 1 82.19 312 ASN A N 1
ATOM 2497 C CA . ASN A 1 312 ? -13.219 3.221 -18.406 1 82.19 312 ASN A CA 1
ATOM 2498 C C . ASN A 1 312 ? -12.992 3.125 -16.906 1 82.19 312 ASN A C 1
ATOM 2500 O O . ASN A 1 312 ? -12.031 3.68 -16.375 1 82.19 312 ASN A O 1
ATOM 2504 N N . LEU A 1 313 ? -13.961 2.48 -16.297 1 83.44 313 LEU A N 1
ATOM 2505 C CA . LEU A 1 313 ? -13.82 2.305 -14.852 1 83.44 313 LEU A CA 1
ATOM 2506 C C . LEU A 1 313 ? -12.648 1.386 -14.523 1 83.44 313 LEU A C 1
ATOM 2508 O O . LEU A 1 313 ? -12.516 0.309 -15.109 1 83.44 313 LEU A O 1
ATOM 2512 N N . SER A 1 314 ? -11.789 1.911 -13.695 1 83 314 SER A N 1
ATOM 2513 C CA . SER A 1 314 ? -10.68 1.095 -13.219 1 83 314 SER A CA 1
ATOM 2514 C C . SER A 1 314 ? -11.133 0.123 -12.141 1 83 314 SER A C 1
ATOM 2516 O O . SER A 1 314 ? -12.266 0.212 -11.648 1 83 314 SER A O 1
ATOM 2518 N N . LEU A 1 315 ? -10.305 -0.798 -11.812 1 86.62 315 LEU A N 1
ATOM 2519 C CA . LEU A 1 315 ? -10.578 -1.725 -10.719 1 86.62 315 LEU A CA 1
ATOM 2520 C C . LEU A 1 315 ? -10.789 -0.974 -9.406 1 86.62 315 LEU A C 1
ATOM 2522 O O . LEU A 1 315 ? -11.641 -1.354 -8.602 1 86.62 315 LEU A O 1
ATOM 2526 N N . GLU A 1 316 ? -10.016 0.045 -9.266 1 84.69 316 GLU A N 1
ATOM 2527 C CA . GLU A 1 316 ? -10.172 0.865 -8.07 1 84.69 316 GLU A CA 1
ATOM 2528 C C . GLU A 1 316 ? -11.555 1.517 -8.023 1 84.69 316 GLU A C 1
ATOM 2530 O O . GLU A 1 316 ? -12.188 1.567 -6.969 1 84.69 316 GLU A O 1
ATOM 2535 N N . ASP A 1 317 ? -12 2.033 -9.141 1 83.88 317 ASP A N 1
ATOM 2536 C CA . ASP A 1 317 ? -13.336 2.629 -9.211 1 83.88 317 ASP A CA 1
ATOM 2537 C C . ASP A 1 317 ? -14.406 1.615 -8.828 1 83.88 317 ASP A C 1
ATOM 2539 O O . ASP A 1 317 ? -15.297 1.917 -8.031 1 83.88 317 ASP A O 1
ATOM 2543 N N . VAL A 1 318 ? -14.234 0.487 -9.43 1 85.75 318 VAL A N 1
ATOM 2544 C CA . VAL A 1 318 ? -15.195 -0.58 -9.18 1 85.75 318 VAL A CA 1
ATOM 2545 C C . VAL A 1 318 ? -15.195 -0.95 -7.699 1 85.75 318 VAL A C 1
ATOM 2547 O O . VAL A 1 318 ? -16.25 -1.084 -7.086 1 85.75 318 VAL A O 1
ATOM 2550 N N . PHE A 1 319 ? -14.016 -1.055 -7.152 1 88 319 PHE A N 1
ATOM 2551 C CA . PHE A 1 319 ? -13.859 -1.406 -5.746 1 88 319 PHE A CA 1
ATOM 2552 C C . PHE A 1 319 ? -14.523 -0.365 -4.852 1 88 319 PHE A C 1
ATOM 2554 O O . PHE A 1 319 ? -15.234 -0.712 -3.902 1 88 319 PHE A O 1
ATOM 2561 N N . MET A 1 320 ? -14.312 0.829 -5.172 1 82.81 320 MET A N 1
ATOM 2562 C CA . MET A 1 320 ? -14.883 1.921 -4.387 1 82.81 320 MET A CA 1
ATOM 2563 C C . MET A 1 320 ? -16.406 1.93 -4.488 1 82.81 320 MET A C 1
ATOM 2565 O O . MET A 1 320 ? -17.094 2.205 -3.506 1 82.81 320 MET A O 1
ATOM 2569 N N . ILE A 1 321 ? -16.891 1.695 -5.598 1 80.75 321 ILE A N 1
ATOM 2570 C CA . ILE A 1 321 ? -18.328 1.68 -5.828 1 80.75 321 ILE A CA 1
ATOM 2571 C C . ILE A 1 321 ? -18.969 0.543 -5.031 1 80.75 321 ILE A C 1
ATOM 2573 O O . ILE A 1 321 ? -20.031 0.72 -4.422 1 80.75 321 ILE A O 1
ATOM 2577 N N . LEU A 1 322 ? -18.281 -0.565 -5.012 1 83.44 322 LEU A N 1
ATOM 2578 C CA . LEU A 1 322 ? -18.844 -1.769 -4.41 1 83.44 322 LEU A CA 1
ATOM 2579 C C . LEU A 1 322 ? -18.734 -1.721 -2.889 1 83.44 322 LEU A C 1
ATOM 2581 O O . LEU A 1 322 ? -19.625 -2.188 -2.176 1 83.44 322 LEU A O 1
ATOM 2585 N N . PHE A 1 323 ? -17.594 -1.125 -2.43 1 80.75 323 PHE A N 1
ATOM 2586 C CA . PHE A 1 323 ? -17.297 -1.28 -1.01 1 80.75 323 PHE A CA 1
ATOM 2587 C C . PHE A 1 323 ? -17.328 0.067 -0.3 1 80.75 323 PHE A C 1
ATOM 2589 O O . PHE A 1 323 ? -17.359 0.125 0.931 1 80.75 323 PHE A O 1
ATOM 2596 N N . GLY A 1 324 ? -17.094 1.199 -1.03 1 70.94 324 GLY A N 1
ATOM 2597 C CA . GLY A 1 324 ? -16.938 2.523 -0.449 1 70.94 324 GLY A CA 1
ATOM 2598 C C . GLY A 1 324 ? -18.234 3.088 0.097 1 70.94 324 GLY A C 1
ATOM 2599 O O . GLY A 1 324 ? -18.266 4.207 0.61 1 70.94 324 GLY A O 1
ATOM 2600 N N . SER A 1 325 ? -19.484 2.486 -0.072 1 56.53 325 SER A N 1
ATOM 2601 C CA . SER A 1 325 ? -20.719 3.092 0.419 1 56.53 325 SER A CA 1
ATOM 2602 C C . SER A 1 325 ? -20.75 3.113 1.944 1 56.53 325 SER A C 1
ATOM 2604 O O . SER A 1 325 ? -20.156 2.256 2.596 1 56.53 325 SER A O 1
ATOM 2606 N N . MET B 1 1 ? 6.699 27.984 10.125 1 89.62 1 MET B N 1
ATOM 2607 C CA . MET B 1 1 ? 7.543 27.453 9.062 1 89.62 1 MET B CA 1
ATOM 2608 C C . MET B 1 1 ? 8.484 26.375 9.602 1 89.62 1 MET B C 1
ATOM 2610 O O . MET B 1 1 ? 8.93 26.453 10.75 1 89.62 1 MET B O 1
ATOM 2614 N N . ILE B 1 2 ? 8.664 25.328 8.859 1 95.44 2 ILE B N 1
ATOM 2615 C CA . ILE B 1 2 ? 9.617 24.266 9.195 1 95.44 2 ILE B CA 1
ATOM 2616 C C . ILE B 1 2 ? 10.797 24.328 8.234 1 95.44 2 ILE B C 1
ATOM 2618 O O . ILE B 1 2 ? 10.617 24.391 7.02 1 95.44 2 ILE B O 1
ATOM 2622 N N . GLU B 1 3 ? 11.984 24.359 8.828 1 97 3 GLU B N 1
ATOM 2623 C CA . GLU B 1 3 ? 13.172 24.453 7.992 1 97 3 GLU B CA 1
ATOM 2624 C C . GLU B 1 3 ? 14.258 23.484 8.461 1 97 3 GLU B C 1
ATOM 2626 O O . GLU B 1 3 ? 14.594 23.438 9.648 1 97 3 GLU B O 1
ATOM 2631 N N . ALA B 1 4 ? 14.734 22.703 7.547 1 97.31 4 ALA B N 1
ATOM 2632 C CA . ALA B 1 4 ? 15.906 21.859 7.797 1 97.31 4 ALA B CA 1
ATOM 2633 C C . ALA B 1 4 ? 17.156 22.469 7.168 1 97.31 4 ALA B C 1
ATOM 2635 O O . ALA B 1 4 ? 17.156 22.828 5.988 1 97.31 4 ALA B O 1
ATOM 2636 N N . GLU B 1 5 ? 18.172 22.609 7.98 1 97.5 5 GLU B N 1
ATOM 2637 C CA . GLU B 1 5 ? 19.453 23.156 7.523 1 97.5 5 GLU B CA 1
ATOM 2638 C C . GLU B 1 5 ? 20.578 22.141 7.648 1 97.5 5 GLU B C 1
ATOM 2640 O O . GLU B 1 5 ? 21.078 21.891 8.742 1 97.5 5 GLU B O 1
ATOM 2645 N N . HIS B 1 6 ? 21 21.641 6.508 1 97.12 6 HIS B N 1
ATOM 2646 C CA . HIS B 1 6 ? 22.094 20.672 6.426 1 97.12 6 HIS B CA 1
ATOM 2647 C C . HIS B 1 6 ? 21.938 19.578 7.488 1 97.12 6 HIS B C 1
ATOM 2649 O O . HIS B 1 6 ? 22.906 19.266 8.188 1 97.12 6 HIS B O 1
ATOM 2655 N N . LEU B 1 7 ? 20.766 19.141 7.664 1 96.81 7 LEU B N 1
ATOM 2656 C CA . LEU B 1 7 ? 20.453 18.156 8.695 1 96.81 7 LEU B CA 1
ATOM 2657 C C . LEU B 1 7 ? 21.156 16.828 8.422 1 96.81 7 LEU B C 1
ATOM 2659 O O . LEU B 1 7 ? 21 16.25 7.352 1 96.81 7 LEU B O 1
ATOM 2663 N N . THR B 1 8 ? 21.938 16.422 9.367 1 96.69 8 THR B N 1
ATOM 2664 C CA . THR B 1 8 ? 22.75 15.211 9.227 1 96.69 8 THR B CA 1
ATOM 2665 C C . THR B 1 8 ? 22.672 14.352 10.484 1 96.69 8 THR B C 1
ATOM 2667 O O . THR B 1 8 ? 22.688 14.875 11.602 1 96.69 8 THR B O 1
ATOM 2670 N N . LYS B 1 9 ? 22.469 13.062 10.328 1 95.06 9 LYS B N 1
ATOM 2671 C CA . LYS B 1 9 ? 22.438 12.133 11.453 1 95.06 9 LYS B CA 1
ATOM 2672 C C . LYS B 1 9 ? 23.188 10.852 11.125 1 95.06 9 LYS B C 1
ATOM 2674 O O . LYS B 1 9 ? 22.938 10.219 10.094 1 95.06 9 LYS B O 1
ATOM 2679 N N . TYR B 1 10 ? 24.094 10.523 11.945 1 92.56 10 TYR B N 1
ATOM 2680 C CA . TYR B 1 10 ? 24.781 9.242 11.945 1 92.56 10 TYR B CA 1
ATOM 2681 C C . TYR B 1 10 ? 24.5 8.469 13.227 1 92.56 10 TYR B C 1
ATOM 2683 O O . TYR B 1 10 ? 24.5 9.047 14.32 1 92.56 10 TYR B O 1
ATOM 2691 N N . TYR B 1 11 ? 24.109 7.215 13.078 1 87.75 11 TYR B N 1
ATOM 2692 C CA . TYR B 1 11 ? 23.953 6.355 14.25 1 87.75 11 TYR B CA 1
ATOM 2693 C C . TYR B 1 11 ? 25.266 5.68 14.609 1 87.75 11 TYR B C 1
ATOM 2695 O O . TYR B 1 11 ? 26.078 5.387 13.727 1 87.75 11 TYR B O 1
ATOM 2703 N N . PRO B 1 12 ? 25.391 5.469 15.875 1 78.25 12 PRO B N 1
ATOM 2704 C CA . PRO B 1 12 ? 26.594 4.727 16.25 1 78.25 12 PRO B CA 1
ATOM 2705 C C . PRO B 1 12 ? 26.547 3.26 15.82 1 78.25 12 PRO B C 1
ATOM 2707 O O . PRO B 1 12 ? 25.453 2.707 15.633 1 78.25 12 PRO B O 1
ATOM 2710 N N . PRO B 1 13 ? 27.578 2.643 15.328 1 68.88 13 PRO B N 1
ATOM 2711 C CA . PRO B 1 13 ? 27.578 1.229 14.945 1 68.88 13 PRO B CA 1
ATOM 2712 C C . PRO B 1 13 ? 27.016 0.321 16.047 1 68.88 13 PRO B C 1
ATOM 2714 O O . PRO B 1 13 ? 27.141 0.631 17.234 1 68.88 13 PRO B O 1
ATOM 2717 N N . PRO B 1 14 ? 26.094 -0.588 15.562 1 58.06 14 PRO B N 1
ATOM 2718 C CA . PRO B 1 14 ? 25.547 -1.48 16.578 1 58.06 14 PRO B CA 1
ATOM 2719 C C . PRO B 1 14 ? 26.625 -2.141 17.438 1 58.06 14 PRO B C 1
ATOM 2721 O O . PRO B 1 14 ? 27.734 -2.395 16.953 1 58.06 14 PRO B O 1
ATOM 2724 N N . PHE B 1 15 ? 26.422 -2.16 18.859 1 48.09 15 PHE B N 1
ATOM 2725 C CA . PHE B 1 15 ? 27.312 -2.875 19.75 1 48.09 15 PHE B CA 1
ATOM 2726 C C . PHE B 1 15 ? 27.219 -4.379 19.516 1 48.09 15 PHE B C 1
ATOM 2728 O O . PHE B 1 15 ? 26.141 -4.961 19.562 1 48.09 15 PHE B O 1
ATOM 2735 N N . ARG B 1 16 ? 27.891 -5.078 18.625 1 38.66 16 ARG B N 1
ATOM 2736 C CA . ARG B 1 16 ? 27.953 -6.535 18.609 1 38.66 16 ARG B CA 1
ATOM 2737 C C . ARG B 1 16 ? 28.5 -7.074 19.938 1 38.66 16 ARG B C 1
ATOM 2739 O O . ARG B 1 16 ? 29.703 -6.938 20.219 1 38.66 16 ARG B O 1
ATOM 2746 N N . GLY B 1 17 ? 27.641 -7.672 20.859 1 41.72 17 GLY B N 1
ATOM 2747 C CA . GLY B 1 17 ? 27.688 -8.477 22.062 1 41.72 17 GLY B CA 1
ATOM 2748 C C . GLY B 1 17 ? 28.922 -8.219 22.906 1 41.72 17 GLY B C 1
ATOM 2749 O O . GLY B 1 17 ? 29.891 -7.637 22.438 1 41.72 17 GLY B O 1
ATOM 2750 N N . PHE B 1 18 ? 28.812 -8.422 24.25 1 38.38 18 PHE B N 1
ATOM 2751 C CA . PHE B 1 18 ? 29.891 -8.406 25.234 1 38.38 18 PHE B CA 1
ATOM 2752 C C . PHE B 1 18 ? 30.969 -9.43 24.875 1 38.38 18 PHE B C 1
ATOM 2754 O O . PHE B 1 18 ? 32.156 -9.195 25.094 1 38.38 18 PHE B O 1
ATOM 2761 N N . PHE B 1 19 ? 30.531 -10.836 24.703 1 38.59 19 PHE B N 1
ATOM 2762 C CA . PHE B 1 19 ? 31.484 -11.93 24.562 1 38.59 19 PHE B CA 1
ATOM 2763 C C . PHE B 1 19 ? 32.156 -11.883 23.188 1 38.59 19 PHE B C 1
ATOM 2765 O O . PHE B 1 19 ? 32.781 -12.852 22.781 1 38.59 19 PHE B O 1
ATOM 2772 N N . ASP B 1 20 ? 31.641 -11.172 22.297 1 36.25 20 ASP B N 1
ATOM 2773 C CA . ASP B 1 20 ? 32.438 -11.141 21.078 1 36.25 20 ASP B CA 1
ATOM 2774 C C . ASP B 1 20 ? 33.844 -10.617 21.328 1 36.25 20 ASP B C 1
ATOM 2776 O O . ASP B 1 20 ? 34 -9.461 21.734 1 36.25 20 ASP B O 1
ATOM 2780 N N . LEU B 1 21 ? 34.75 -11.469 21.75 1 37.69 21 LEU B N 1
ATOM 2781 C CA . LEU B 1 21 ? 36.156 -11.18 21.812 1 37.69 21 LEU B CA 1
ATOM 2782 C C . LEU B 1 21 ? 36.562 -10.188 20.719 1 37.69 21 LEU B C 1
ATOM 2784 O O . LEU B 1 21 ? 37.438 -9.328 20.938 1 37.69 21 LEU B O 1
ATOM 2788 N N . GLY B 1 22 ? 36.094 -10.477 19.609 1 35.5 22 GLY B N 1
ATOM 2789 C CA . GLY B 1 22 ? 36.406 -9.492 18.578 1 35.5 22 GLY B CA 1
ATOM 2790 C C . GLY B 1 22 ? 35.75 -8.148 18.812 1 35.5 22 GLY B C 1
ATOM 2791 O O . GLY B 1 22 ? 36.062 -7.156 18.172 1 35.5 22 GLY B O 1
ATOM 2792 N N . SER B 1 23 ? 34.625 -8.125 19.531 1 36.66 23 SER B N 1
ATOM 2793 C CA . SER B 1 23 ? 34.219 -6.82 20.047 1 36.66 23 SER B CA 1
ATOM 2794 C C . SER B 1 23 ? 35.219 -6.285 21.078 1 36.66 23 SER B C 1
ATOM 2796 O O . SER B 1 23 ? 35.156 -5.109 21.438 1 36.66 23 SER B O 1
ATOM 2798 N N . LEU B 1 24 ? 35.906 -7.117 21.781 1 34.97 24 LEU B N 1
ATOM 2799 C CA . LEU B 1 24 ? 37.094 -6.602 22.438 1 34.97 24 LEU B CA 1
ATOM 2800 C C . LEU B 1 24 ? 38.062 -5.953 21.422 1 34.97 24 LEU B C 1
ATOM 2802 O O . LEU B 1 24 ? 38.625 -4.906 21.703 1 34.97 24 LEU B O 1
ATOM 2806 N N . ARG B 1 25 ? 38.344 -6.688 20.344 1 33.19 25 ARG B N 1
ATOM 2807 C CA . ARG B 1 25 ? 39.188 -5.965 19.406 1 33.19 25 ARG B CA 1
ATOM 2808 C C . ARG B 1 25 ? 38.469 -4.719 18.875 1 33.19 25 ARG B C 1
ATOM 2810 O O . ARG B 1 25 ? 39.125 -3.686 18.656 1 33.19 25 ARG B O 1
ATOM 2817 N N . ASP B 1 26 ? 37.188 -4.859 18.547 1 36 26 ASP B N 1
ATOM 2818 C CA . ASP B 1 26 ? 36.562 -3.586 18.188 1 36 26 ASP B CA 1
ATOM 2819 C C . ASP B 1 26 ? 36.375 -2.711 19.422 1 36 26 ASP B C 1
ATOM 2821 O O . ASP B 1 26 ? 35.969 -1.553 19.312 1 36 26 ASP B O 1
ATOM 2825 N N . PHE B 1 27 ? 36.375 -3.098 20.672 1 34.06 27 PHE B N 1
ATOM 2826 C CA . PHE B 1 27 ? 36.75 -2.209 21.766 1 34.06 27 PHE B CA 1
ATOM 2827 C C . PHE B 1 27 ? 38.125 -1.627 21.531 1 34.06 27 PHE B C 1
ATOM 2829 O O . PHE B 1 27 ? 38.406 -0.476 21.891 1 34.06 27 PHE B O 1
ATOM 2836 N N . LEU B 1 28 ? 39.062 -2.461 21.266 1 31.86 28 LEU B N 1
ATOM 2837 C CA . LEU B 1 28 ? 40.469 -2.117 21.125 1 31.86 28 LEU B CA 1
ATOM 2838 C C . LEU B 1 28 ? 40.719 -1.407 19.797 1 31.86 28 LEU B C 1
ATOM 2840 O O . LEU B 1 28 ? 41.875 -1.249 19.391 1 31.86 28 LEU B O 1
ATOM 2844 N N . GLY B 1 29 ? 40.094 -0.242 19.312 1 32.88 29 GLY B N 1
ATOM 2845 C CA . GLY B 1 29 ? 40.344 0.954 18.516 1 32.88 29 GLY B CA 1
ATOM 2846 C C . GLY B 1 29 ? 39.781 0.881 17.109 1 32.88 29 GLY B C 1
ATOM 2847 O O . GLY B 1 29 ? 40.156 1.665 16.25 1 32.88 29 GLY B O 1
ATOM 2848 N N . LYS B 1 30 ? 39.375 -0.342 16.594 1 35.53 30 LYS B N 1
ATOM 2849 C CA . LYS B 1 30 ? 39.062 -0.026 15.195 1 35.53 30 LYS B CA 1
ATOM 2850 C C . LYS B 1 30 ? 37.781 0.752 15.086 1 35.53 30 LYS B C 1
ATOM 2852 O O . LYS B 1 30 ? 36.75 0.383 15.703 1 35.53 30 LYS B O 1
ATOM 2857 N N . PRO B 1 31 ? 37.625 2.068 14.758 1 37.22 31 PRO B N 1
ATOM 2858 C CA . PRO B 1 31 ? 36.531 3.027 14.578 1 37.22 31 PRO B CA 1
ATOM 2859 C C . PRO B 1 31 ? 35.312 2.414 13.883 1 37.22 31 PRO B C 1
ATOM 2861 O O . PRO B 1 31 ? 35.406 1.948 12.75 1 37.22 31 PRO B O 1
ATOM 2864 N N . ARG B 1 32 ? 34.5 1.471 14.422 1 47.56 32 ARG B N 1
ATOM 2865 C CA . ARG B 1 32 ? 33.312 0.957 13.711 1 47.56 32 ARG B CA 1
ATOM 2866 C C . ARG B 1 32 ? 32.5 2.094 13.125 1 47.56 32 ARG B C 1
ATOM 2868 O O . ARG B 1 32 ? 32.344 3.148 13.75 1 47.56 32 ARG B O 1
ATOM 2875 N N . GLU B 1 33 ? 32.312 2.266 11.75 1 59.75 33 GLU B N 1
ATOM 2876 C CA . GLU B 1 33 ? 31.844 3.314 10.859 1 59.75 33 GLU B CA 1
ATOM 2877 C C . GLU B 1 33 ? 30.406 3.701 11.195 1 59.75 33 GLU B C 1
ATOM 2879 O O . GLU B 1 33 ? 29.578 2.836 11.5 1 59.75 33 GLU B O 1
ATOM 2884 N N . GLU B 1 34 ? 30.078 4.871 11.672 1 72.94 34 GLU B N 1
ATOM 2885 C CA . GLU B 1 34 ? 28.766 5.508 11.812 1 72.94 34 GLU B CA 1
ATOM 2886 C C . GLU B 1 34 ? 27.859 5.184 10.625 1 72.94 34 GLU B C 1
ATOM 2888 O O . GLU B 1 34 ? 28.344 5.059 9.492 1 72.94 34 GLU B O 1
ATOM 2893 N N . ILE B 1 35 ? 26.641 4.688 10.953 1 83.12 35 ILE B N 1
ATOM 2894 C CA . ILE B 1 35 ? 25.672 4.379 9.898 1 83.12 35 ILE B CA 1
ATOM 2895 C C . ILE B 1 35 ? 24.891 5.633 9.531 1 83.12 35 ILE B C 1
ATOM 2897 O O . ILE B 1 35 ? 24.219 6.223 10.383 1 83.12 35 ILE B O 1
ATOM 2901 N N . PRO B 1 36 ? 25.141 6.09 8.367 1 89.25 36 PRO B N 1
ATOM 2902 C CA . PRO B 1 36 ? 24.406 7.289 7.953 1 89.25 36 PRO B CA 1
ATOM 2903 C C . PRO B 1 36 ? 22.906 7.07 7.883 1 89.25 36 PRO B C 1
ATOM 2905 O O . PRO B 1 36 ? 22.453 6.062 7.34 1 89.25 36 PRO B O 1
ATOM 2908 N N . ALA B 1 37 ? 22.172 7.957 8.5 1 91.88 37 ALA B N 1
ATOM 2909 C CA . ALA B 1 37 ? 20.719 7.918 8.438 1 91.88 37 ALA B CA 1
ATOM 2910 C C . ALA B 1 37 ? 20.172 9.094 7.637 1 91.88 37 ALA B C 1
ATOM 2912 O O . ALA B 1 37 ? 19.25 8.93 6.828 1 91.88 37 ALA B O 1
ATOM 2913 N N . LEU B 1 38 ? 20.703 10.258 7.844 1 95.88 38 LEU B N 1
ATOM 2914 C CA . LEU B 1 38 ? 20.422 11.477 7.09 1 95.88 38 LEU B CA 1
ATOM 2915 C C . LEU B 1 38 ? 21.719 12.219 6.762 1 95.88 38 LEU B C 1
ATOM 2917 O O . LEU B 1 38 ? 22.594 12.352 7.613 1 95.88 38 LEU B O 1
ATOM 2921 N N . ILE B 1 39 ? 21.797 12.703 5.516 1 96.25 39 ILE B N 1
ATOM 2922 C CA . ILE B 1 39 ? 23.016 13.383 5.094 1 96.25 39 ILE B CA 1
ATOM 2923 C C . ILE B 1 39 ? 22.656 14.703 4.406 1 96.25 39 ILE B C 1
ATOM 2925 O O . ILE B 1 39 ? 22.156 14.703 3.279 1 96.25 39 ILE B O 1
ATOM 2929 N N . ASP B 1 40 ? 22.953 15.781 5.086 1 96.5 40 ASP B N 1
ATOM 2930 C CA . ASP B 1 40 ? 22.906 17.125 4.527 1 96.5 40 ASP B CA 1
ATOM 2931 C C . ASP B 1 40 ? 21.531 17.453 3.951 1 96.5 40 ASP B C 1
ATOM 2933 O O . ASP B 1 40 ? 21.422 17.922 2.816 1 96.5 40 ASP B O 1
ATOM 2937 N N . LEU B 1 41 ? 20.531 17.125 4.645 1 96.5 41 LEU B N 1
ATOM 2938 C CA . LEU B 1 41 ? 19.156 17.391 4.195 1 96.5 41 LEU B CA 1
ATOM 2939 C C . LEU B 1 41 ? 18.766 18.844 4.461 1 96.5 41 LEU B C 1
ATOM 2941 O O . LEU B 1 41 ? 18.828 19.297 5.605 1 96.5 41 LEU B O 1
ATOM 2945 N N . SER B 1 42 ? 18.438 19.578 3.404 1 97.44 42 SER B N 1
ATOM 2946 C CA . SER B 1 42 ? 17.953 20.953 3.512 1 97.44 42 SER B CA 1
ATOM 2947 C C . SER B 1 42 ? 16.625 21.125 2.768 1 97.44 42 SER B C 1
ATOM 2949 O O . SER B 1 42 ? 16.5 20.734 1.607 1 97.44 42 SER B O 1
ATOM 2951 N N . PHE B 1 43 ? 15.641 21.641 3.494 1 97 43 PHE B N 1
ATOM 2952 C CA . PHE B 1 43 ? 14.352 21.938 2.877 1 97 43 PHE B CA 1
ATOM 2953 C C . PHE B 1 43 ? 13.57 22.938 3.721 1 97 43 PHE B C 1
ATOM 2955 O O . PHE B 1 43 ? 13.953 23.234 4.855 1 97 43 PHE B O 1
ATOM 2962 N N . ARG B 1 44 ? 12.547 23.5 3.109 1 97.06 44 ARG B N 1
ATOM 2963 C CA . ARG B 1 44 ? 11.625 24.422 3.777 1 97.06 44 ARG B CA 1
ATOM 2964 C C . ARG B 1 44 ? 10.172 24.031 3.506 1 97.06 44 ARG B C 1
ATOM 2966 O O . ARG B 1 44 ? 9.82 23.703 2.373 1 97.06 44 ARG B O 1
ATOM 2973 N N . VAL B 1 45 ? 9.43 24.031 4.543 1 97.19 45 VAL B N 1
ATOM 2974 C CA . VAL B 1 45 ? 8 23.766 4.418 1 97.19 45 VAL B CA 1
ATOM 2975 C C . VAL B 1 45 ? 7.215 25.062 4.672 1 97.19 45 VAL B C 1
ATOM 2977 O O . VAL B 1 45 ? 7.336 25.672 5.734 1 97.19 45 VAL B O 1
ATOM 2980 N N . ARG B 1 46 ? 6.391 25.391 3.732 1 94.5 46 ARG B N 1
ATOM 2981 C CA . ARG B 1 46 ? 5.602 26.609 3.832 1 94.5 46 ARG B CA 1
ATOM 2982 C C . ARG B 1 46 ? 4.379 26.406 4.723 1 94.5 46 ARG B C 1
ATOM 2984 O O . ARG B 1 46 ? 3.906 25.266 4.879 1 94.5 46 ARG B O 1
ATOM 2991 N N . GLU B 1 47 ? 3.953 27.516 5.234 1 94.88 47 GLU B N 1
ATOM 2992 C CA . GLU B 1 47 ? 2.762 27.453 6.078 1 94.88 47 GLU B CA 1
ATOM 2993 C C . GLU B 1 47 ? 1.553 26.953 5.293 1 94.88 47 GLU B C 1
ATOM 2995 O O . GLU B 1 47 ? 1.311 27.406 4.168 1 94.88 47 GLU B O 1
ATOM 3000 N N . GLY B 1 48 ? 0.877 25.984 5.867 1 94.75 48 GLY B N 1
ATOM 3001 C CA . GLY B 1 48 ? -0.359 25.484 5.285 1 94.75 48 GLY B CA 1
ATOM 3002 C C . GLY B 1 48 ? -0.131 24.516 4.137 1 94.75 48 GLY B C 1
ATOM 3003 O O . GLY B 1 48 ? -1.069 24.172 3.414 1 94.75 48 GLY B O 1
ATOM 3004 N N . GLU B 1 49 ? 1.08 24.062 4.055 1 95.06 49 GLU B N 1
ATOM 3005 C CA . GLU B 1 49 ? 1.429 23.156 2.967 1 95.06 49 GLU B CA 1
ATOM 3006 C C . GLU B 1 49 ? 1.503 21.719 3.455 1 95.06 49 GLU B C 1
ATOM 3008 O O . GLU B 1 49 ? 1.771 21.469 4.633 1 95.06 49 GLU B O 1
ATOM 3013 N N . ILE B 1 50 ? 1.117 20.844 2.553 1 97 50 ILE B N 1
ATOM 3014 C CA . ILE B 1 50 ? 1.465 19.453 2.781 1 97 50 ILE B CA 1
ATOM 3015 C C . ILE B 1 50 ? 2.75 19.109 2.033 1 97 50 ILE B C 1
ATOM 3017 O O . ILE B 1 50 ? 2.766 19.062 0.8 1 97 50 ILE B O 1
ATOM 3021 N N . PHE B 1 51 ? 3.797 18.938 2.809 1 97.69 51 PHE B N 1
ATOM 3022 C CA . PHE B 1 51 ? 5.109 18.609 2.266 1 97.69 51 PHE B CA 1
ATOM 3023 C C . PHE B 1 51 ? 5.398 17.125 2.404 1 97.69 51 PHE B C 1
ATOM 3025 O O . PHE B 1 51 ? 5.469 16.594 3.518 1 97.69 51 PHE B O 1
ATOM 3032 N N . GLY B 1 52 ? 5.578 16.438 1.245 1 97.62 52 GLY B N 1
ATOM 3033 C CA . GLY B 1 52 ? 5.824 15 1.241 1 97.62 52 GLY B CA 1
ATOM 3034 C C . GLY B 1 52 ? 7.301 14.648 1.226 1 97.62 52 GLY B C 1
ATOM 3035 O O . GLY B 1 52 ? 8.062 15.18 0.415 1 97.62 52 GLY B O 1
ATOM 3036 N N . LEU B 1 53 ? 7.688 13.875 2.148 1 96.44 53 LEU B N 1
ATOM 3037 C CA . LEU B 1 53 ? 9.008 13.25 2.162 1 96.44 53 LEU B CA 1
ATOM 3038 C C . LEU B 1 53 ? 8.93 11.812 1.662 1 96.44 53 LEU B C 1
ATOM 3040 O O . LEU B 1 53 ? 8.461 10.93 2.377 1 96.44 53 LEU B O 1
ATOM 3044 N N . LEU B 1 54 ? 9.469 11.656 0.492 1 94.5 54 LEU B N 1
ATOM 3045 C CA . LEU B 1 54 ? 9.328 10.367 -0.183 1 94.5 54 LEU B CA 1
ATOM 3046 C C . LEU B 1 54 ? 10.68 9.68 -0.313 1 94.5 54 LEU B C 1
ATOM 3048 O O . LEU B 1 54 ? 11.664 10.297 -0.719 1 94.5 54 LEU B O 1
ATOM 3052 N N . GLY B 1 55 ? 10.734 8.477 -0.004 1 90.94 55 GLY B N 1
ATOM 3053 C CA . GLY B 1 55 ? 11.93 7.641 -0.098 1 90.94 55 GLY B CA 1
ATOM 3054 C C . GLY B 1 55 ? 11.648 6.172 0.167 1 90.94 55 GLY B C 1
ATOM 3055 O O . GLY B 1 55 ? 10.602 5.82 0.71 1 90.94 55 GLY B O 1
ATOM 3056 N N . PRO B 1 56 ? 12.523 5.367 -0.29 1 88.69 56 PRO B N 1
ATOM 3057 C CA . PRO B 1 56 ? 12.367 3.943 0.007 1 88.69 56 PRO B CA 1
ATOM 3058 C C . PRO B 1 56 ? 12.484 3.635 1.498 1 88.69 56 PRO B C 1
ATOM 3060 O O . PRO B 1 56 ? 12.758 4.531 2.299 1 88.69 56 PRO B O 1
ATOM 3063 N N . ASN B 1 57 ? 12.141 2.402 1.83 1 85.44 57 ASN B N 1
ATOM 3064 C CA . ASN B 1 57 ? 12.336 1.989 3.215 1 85.44 57 ASN B CA 1
ATOM 3065 C C . ASN B 1 57 ? 13.789 2.146 3.645 1 85.44 57 ASN B C 1
ATOM 3067 O O . ASN B 1 57 ? 14.703 1.804 2.893 1 85.44 57 ASN B O 1
ATOM 3071 N N . GLY B 1 58 ? 14 2.758 4.75 1 86.12 58 GLY B N 1
ATOM 3072 C CA . GLY B 1 58 ? 15.352 2.967 5.258 1 86.12 58 GLY B CA 1
ATOM 3073 C C . GLY B 1 58 ? 15.961 4.273 4.793 1 86.12 58 GLY B C 1
ATOM 3074 O O . GLY B 1 58 ? 17.125 4.559 5.09 1 86.12 58 GLY B O 1
ATOM 3075 N N . ALA B 1 59 ? 15.18 5.043 4.188 1 91.31 59 ALA B N 1
ATOM 3076 C CA . ALA B 1 59 ? 15.695 6.273 3.596 1 91.31 59 ALA B CA 1
ATOM 3077 C C . ALA B 1 59 ? 15.969 7.324 4.672 1 91.31 59 ALA B C 1
ATOM 3079 O O . ALA B 1 59 ? 16.641 8.32 4.41 1 91.31 59 ALA B O 1
ATOM 3080 N N . GLY B 1 60 ? 15.445 7.145 5.875 1 93.12 60 GLY B N 1
ATOM 3081 C CA . GLY B 1 60 ? 15.656 8.094 6.949 1 93.12 60 GLY B CA 1
ATOM 3082 C C . GLY B 1 60 ? 14.391 8.828 7.363 1 93.12 60 GLY B C 1
ATOM 3083 O O . GLY B 1 60 ? 14.445 9.789 8.133 1 93.12 60 GLY B O 1
ATOM 3084 N N . LYS B 1 61 ? 13.234 8.43 6.855 1 93.12 61 LYS B N 1
ATOM 3085 C CA . LYS B 1 61 ? 11.953 9.086 7.113 1 93.12 61 LYS B CA 1
ATOM 3086 C C . LYS B 1 61 ? 11.656 9.141 8.609 1 93.12 61 LYS B C 1
ATOM 3088 O O . LYS B 1 61 ? 11.375 10.211 9.156 1 93.12 61 LYS B O 1
ATOM 3093 N N . THR B 1 62 ? 11.797 7.988 9.281 1 89.62 62 THR B N 1
ATOM 3094 C CA . THR B 1 62 ? 11.508 7.902 10.711 1 89.62 62 THR B CA 1
ATOM 3095 C C . THR B 1 62 ? 12.539 8.68 11.523 1 89.62 62 THR B C 1
ATOM 3097 O O . THR B 1 62 ? 12.211 9.281 12.547 1 89.62 62 THR B O 1
ATOM 3100 N N . THR B 1 63 ? 13.781 8.672 11.055 1 92.88 63 THR B N 1
ATOM 3101 C CA . THR B 1 63 ? 14.828 9.445 11.711 1 92.88 63 THR B CA 1
ATOM 3102 C C . THR B 1 63 ? 14.492 10.93 11.703 1 92.88 63 THR B C 1
ATOM 3104 O O . THR B 1 63 ? 14.609 11.602 12.727 1 92.88 63 THR B O 1
ATOM 3107 N N . LEU B 1 64 ? 14.031 11.383 10.602 1 95.06 64 LEU B N 1
ATOM 3108 C CA . LEU B 1 64 ? 13.641 12.781 10.492 1 95.06 64 LEU B CA 1
ATOM 3109 C C . LEU B 1 64 ? 12.492 13.109 11.438 1 95.06 64 LEU B C 1
ATOM 3111 O O . LEU B 1 64 ? 12.508 14.141 12.109 1 95.06 64 LEU B O 1
ATOM 3115 N N . CYS B 1 65 ? 11.516 12.234 11.5 1 92.81 65 CYS B N 1
ATOM 3116 C CA . CYS B 1 65 ? 10.359 12.453 12.367 1 92.81 65 CYS B CA 1
ATOM 3117 C C . CYS B 1 65 ? 10.789 12.523 13.828 1 92.81 65 CYS B C 1
ATOM 3119 O O . CYS B 1 65 ? 10.297 13.359 14.586 1 92.81 65 CYS B O 1
ATOM 3121 N N . LYS B 1 66 ? 11.711 11.688 14.195 1 92.38 66 LYS B N 1
ATOM 3122 C CA . LYS B 1 66 ? 12.203 11.688 15.57 1 92.38 66 LYS B CA 1
ATOM 3123 C C . LYS B 1 66 ? 12.938 12.977 15.898 1 92.38 66 LYS B C 1
ATOM 3125 O O . LYS B 1 66 ? 12.805 13.516 17 1 92.38 66 LYS B O 1
ATOM 3130 N N . ILE B 1 67 ? 13.68 13.438 14.977 1 94.38 67 ILE B N 1
ATOM 3131 C CA . ILE B 1 67 ? 14.398 14.688 15.172 1 94.38 67 ILE B CA 1
ATOM 3132 C C . ILE B 1 67 ? 13.406 15.836 15.305 1 94.38 67 ILE B C 1
ATOM 3134 O O . ILE B 1 67 ? 13.547 16.688 16.188 1 94.38 67 ILE B O 1
ATOM 3138 N N . ALA B 1 68 ? 12.406 15.82 14.492 1 93.38 68 ALA B N 1
ATOM 3139 C CA . ALA B 1 68 ? 11.398 16.875 14.5 1 93.38 68 ALA B CA 1
ATOM 3140 C C . ALA B 1 68 ? 10.656 16.922 15.836 1 93.38 68 ALA B C 1
ATOM 3142 O O . ALA B 1 68 ? 10.234 17.984 16.281 1 93.38 68 ALA B O 1
ATOM 3143 N N . ASN B 1 69 ? 10.578 15.766 16.469 1 91 69 ASN B N 1
ATOM 3144 C CA . ASN B 1 69 ? 9.859 15.672 17.734 1 91 69 ASN B CA 1
ATOM 3145 C C . ASN B 1 69 ? 10.797 15.844 18.922 1 91 69 ASN B C 1
ATOM 3147 O O . ASN B 1 69 ? 10.383 15.711 20.078 1 91 69 ASN B O 1
ATOM 3151 N N . GLY B 1 70 ? 12.047 16.047 18.641 1 91.69 70 GLY B N 1
ATOM 3152 C CA . GLY B 1 70 ? 13.023 16.234 19.703 1 91.69 70 GLY B CA 1
ATOM 3153 C C . GLY B 1 70 ? 13.43 14.938 20.375 1 91.69 70 GLY B C 1
ATOM 3154 O O . GLY B 1 70 ? 13.992 14.953 21.469 1 91.69 70 GLY B O 1
ATOM 3155 N N . LEU B 1 71 ? 13.109 13.836 19.781 1 89.94 71 LEU B N 1
ATOM 3156 C CA . LEU B 1 71 ? 13.422 12.531 20.344 1 89.94 71 LEU B CA 1
ATOM 3157 C C . LEU B 1 71 ? 14.828 12.094 19.969 1 89.94 71 LEU B C 1
ATOM 3159 O O . LEU B 1 71 ? 15.383 11.156 20.562 1 89.94 71 LEU B O 1
ATOM 3163 N N . LEU B 1 72 ? 15.352 12.719 19 1 93 72 LEU B N 1
ATOM 3164 C CA . LEU B 1 72 ? 16.672 12.367 18.5 1 93 72 LEU B CA 1
ATOM 3165 C C . LEU B 1 72 ? 17.484 13.617 18.156 1 93 72 LEU B C 1
ATOM 3167 O O . LEU B 1 72 ? 16.969 14.531 17.5 1 93 72 LEU B O 1
ATOM 3171 N N . GLU B 1 73 ? 18.672 13.664 18.609 1 95.12 73 GLU B N 1
ATOM 3172 C CA . GLU B 1 73 ? 19.562 14.781 18.297 1 95.12 73 GLU B CA 1
ATOM 3173 C C . GLU B 1 73 ? 20.297 14.547 16.969 1 95.12 73 GLU B C 1
ATOM 3175 O O . GLU B 1 73 ? 20.875 13.484 16.75 1 95.12 73 GLU B O 1
ATOM 3180 N N . PRO B 1 74 ? 20.25 15.469 16.156 1 96.38 74 PRO B N 1
ATOM 3181 C CA . PRO B 1 74 ? 21.031 15.32 14.93 1 96.38 74 PRO B CA 1
ATOM 3182 C C . PRO B 1 74 ? 22.547 15.352 15.195 1 96.38 74 PRO B C 1
ATOM 3184 O O . PRO B 1 74 ? 22.984 15.891 16.219 1 96.38 74 PRO B O 1
ATOM 3187 N N . SER B 1 75 ? 23.328 14.68 14.297 1 95.75 75 SER B N 1
ATOM 3188 C CA . SER B 1 75 ? 24.781 14.734 14.398 1 95.75 75 SER B CA 1
ATOM 3189 C C . SER B 1 75 ? 25.312 16.109 14.016 1 95.75 75 SER B C 1
ATOM 3191 O O . SER B 1 75 ? 26.266 16.594 14.617 1 95.75 75 SER B O 1
ATOM 3193 N N . SER B 1 76 ? 24.781 16.672 13.023 1 96.44 76 SER B N 1
ATOM 3194 C CA . SER B 1 76 ? 25.062 18.031 12.609 1 96.44 76 SER B CA 1
ATOM 3195 C C . SER B 1 76 ? 23.875 18.656 11.898 1 96.44 76 SER B C 1
ATOM 3197 O O . SER B 1 76 ? 22.891 17.969 11.586 1 96.44 76 SER B O 1
ATOM 3199 N N . GLY B 1 77 ? 23.891 19.984 11.781 1 96.75 77 GLY B N 1
ATOM 3200 C CA . GLY B 1 77 ? 22.75 20.688 11.227 1 96.75 77 GLY B CA 1
ATOM 3201 C C . GLY B 1 77 ? 21.625 20.875 12.227 1 96.75 77 GLY B C 1
ATOM 3202 O O . GLY B 1 77 ? 21.812 20.656 13.43 1 96.75 77 GLY B O 1
ATOM 3203 N N . LYS B 1 78 ? 20.5 21.406 11.711 1 96.44 78 LYS B N 1
ATOM 3204 C CA . LYS B 1 78 ? 19.391 21.641 12.633 1 96.44 78 LYS B CA 1
ATOM 3205 C C . LYS B 1 78 ? 18.047 21.656 11.898 1 96.44 78 LYS B C 1
ATOM 3207 O O . LYS B 1 78 ? 18.016 21.859 10.68 1 96.44 78 LYS B O 1
ATOM 3212 N N . LEU B 1 79 ? 17.078 21.344 12.594 1 96.75 79 LEU B N 1
ATOM 3213 C CA . LEU B 1 79 ? 15.695 21.484 12.172 1 96.75 79 LEU B CA 1
ATOM 3214 C C . LEU B 1 79 ? 14.992 22.578 12.969 1 96.75 79 LEU B C 1
ATOM 3216 O O . LEU B 1 79 ? 14.938 22.516 14.203 1 96.75 79 LEU B O 1
ATOM 3220 N N . LEU B 1 80 ? 14.523 23.562 12.258 1 96.56 80 LEU B N 1
ATOM 3221 C CA . LEU B 1 80 ? 13.898 24.719 12.898 1 96.56 80 LEU B CA 1
ATOM 3222 C C . LEU B 1 80 ? 12.391 24.703 12.688 1 96.56 80 LEU B C 1
ATOM 3224 O O . LEU B 1 80 ? 11.906 24.422 11.586 1 96.56 80 LEU B O 1
ATOM 3228 N N . ILE B 1 81 ? 11.672 24.938 13.719 1 95.12 81 ILE B N 1
ATOM 3229 C CA . ILE B 1 81 ? 10.227 25.125 13.703 1 95.12 81 ILE B CA 1
ATOM 3230 C C . ILE B 1 81 ? 9.883 26.516 14.234 1 95.12 81 ILE B C 1
ATOM 3232 O O . ILE B 1 81 ? 10.086 26.812 15.414 1 95.12 81 ILE B O 1
ATOM 3236 N N . ASP B 1 82 ? 9.398 27.312 13.414 1 94.38 82 ASP B N 1
ATOM 3237 C CA . ASP B 1 82 ? 9.156 28.719 13.727 1 94.38 82 ASP B CA 1
ATOM 3238 C C . ASP B 1 82 ? 10.414 29.375 14.281 1 94.38 82 ASP B C 1
ATOM 3240 O O . ASP B 1 82 ? 10.359 30.062 15.305 1 94.38 82 ASP B O 1
ATOM 3244 N N . GLY B 1 83 ? 11.461 29 13.695 1 94.25 83 GLY B N 1
ATOM 3245 C CA . GLY B 1 83 ? 12.727 29.625 14.039 1 94.25 83 GLY B CA 1
ATOM 3246 C C . GLY B 1 83 ? 13.398 29.016 15.25 1 94.25 83 GLY B C 1
ATOM 3247 O O . GLY B 1 83 ? 14.5 29.406 15.617 1 94.25 83 GLY B O 1
ATOM 3248 N N . HIS B 1 84 ? 12.773 28.062 15.852 1 95.75 84 HIS B N 1
ATOM 3249 C CA . HIS B 1 84 ? 13.336 27.422 17.031 1 95.75 84 HIS B CA 1
ATOM 3250 C C . HIS B 1 84 ? 13.852 26.031 16.719 1 95.75 84 HIS B C 1
ATOM 3252 O O . HIS B 1 84 ? 13.211 25.281 15.969 1 95.75 84 HIS B O 1
ATOM 3258 N N . ASP B 1 85 ? 14.969 25.703 17.297 1 96 85 ASP B N 1
ATOM 3259 C CA . ASP B 1 85 ? 15.57 24.375 17.109 1 96 85 ASP B CA 1
ATOM 3260 C C . ASP B 1 85 ? 14.695 23.281 17.719 1 96 85 ASP B C 1
ATOM 3262 O O . ASP B 1 85 ? 14.367 23.328 18.906 1 96 85 ASP B O 1
ATOM 3266 N N . SER B 1 86 ? 14.398 22.281 16.953 1 94 86 SER B N 1
ATOM 3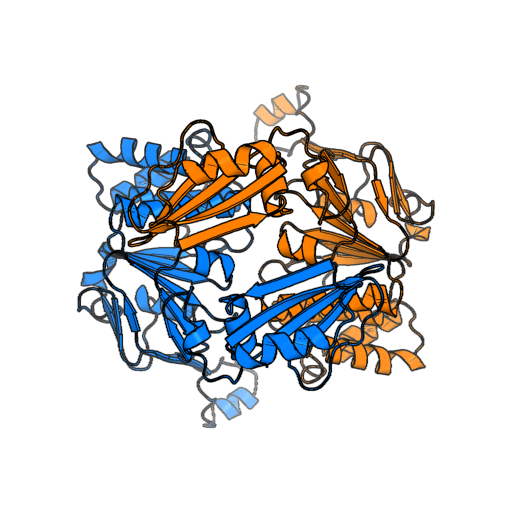267 C CA . SER B 1 86 ? 13.445 21.25 17.375 1 94 86 SER B CA 1
ATOM 3268 C C . SER B 1 86 ? 13.969 20.453 18.562 1 94 86 SER B C 1
ATOM 3270 O O . SER B 1 86 ? 13.195 19.938 19.359 1 94 86 SER B O 1
ATOM 3272 N N . PHE B 1 87 ? 15.312 20.281 18.609 1 93.06 87 PHE B N 1
ATOM 3273 C CA . PHE B 1 87 ? 15.906 19.484 19.672 1 93.06 87 PHE B CA 1
ATOM 3274 C C . PHE B 1 87 ? 16.344 20.375 20.828 1 93.06 87 PHE B C 1
ATOM 3276 O O . PHE B 1 87 ? 15.891 20.203 21.953 1 93.06 87 PHE B O 1
ATOM 3283 N N . LYS B 1 88 ? 17.062 21.422 20.641 1 94.06 88 LYS B N 1
ATOM 3284 C CA . LYS B 1 88 ? 17.656 22.266 21.672 1 94.06 88 LYS B CA 1
ATOM 3285 C C . LYS B 1 88 ? 16.609 23.156 22.328 1 94.06 88 LYS B C 1
ATOM 3287 O O . LYS B 1 88 ? 16.734 23.5 23.516 1 94.06 88 LYS B O 1
ATOM 3292 N N . GLU B 1 89 ? 15.633 23.547 21.578 1 94.62 89 GLU B N 1
ATOM 3293 C CA . GLU B 1 89 ? 14.578 24.422 22.094 1 94.62 89 GLU B CA 1
ATOM 3294 C C . GLU B 1 89 ? 13.219 23.734 22.047 1 94.62 89 GLU B C 1
ATOM 3296 O O . GLU B 1 89 ? 12.211 24.359 21.703 1 94.62 89 GLU B O 1
ATOM 3301 N N . HIS B 1 90 ? 13.18 22.484 22.328 1 90.88 90 HIS B N 1
ATOM 3302 C CA . HIS B 1 90 ? 11.984 21.672 22.172 1 90.88 90 HIS B CA 1
ATOM 3303 C C . HIS B 1 90 ? 10.82 22.25 22.984 1 90.88 90 HIS B C 1
ATOM 3305 O O . HIS B 1 90 ? 9.664 22.141 22.562 1 90.88 90 HIS B O 1
ATOM 3311 N N . GLY B 1 91 ? 11.031 22.797 24.094 1 89.81 91 GLY B N 1
ATOM 3312 C CA . GLY B 1 91 ? 9.992 23.391 24.922 1 89.81 91 GLY B CA 1
ATOM 3313 C C . GLY B 1 91 ? 9.203 24.469 24.219 1 89.81 91 GLY B C 1
ATOM 3314 O O . GLY B 1 91 ? 8.023 24.688 24.516 1 89.81 91 GLY B O 1
ATOM 3315 N N . LYS B 1 92 ? 9.844 25.125 23.266 1 91.56 92 LYS B N 1
ATOM 3316 C CA . LYS B 1 92 ? 9.211 26.219 22.547 1 91.56 92 LYS B CA 1
ATOM 3317 C C . LYS B 1 92 ? 8.383 25.703 21.375 1 91.56 92 LYS B C 1
ATOM 3319 O O . LYS B 1 92 ? 7.543 26.422 20.828 1 91.56 92 LYS B O 1
ATOM 3324 N N . VAL B 1 93 ? 8.617 24.422 21 1 90.25 93 VAL B N 1
ATOM 3325 C CA . VAL B 1 93 ? 7.973 23.938 19.781 1 90.25 93 VAL B CA 1
ATOM 3326 C C . VAL B 1 93 ? 7.008 22.812 20.125 1 90.25 93 VAL B C 1
ATOM 3328 O O . VAL B 1 93 ? 6.074 22.531 19.359 1 90.25 93 VAL B O 1
ATOM 3331 N N . ALA B 1 94 ? 7.141 22.125 21.219 1 84.88 94 ALA B N 1
ATOM 3332 C CA . ALA B 1 94 ? 6.391 20.922 21.594 1 84.88 94 ALA B CA 1
ATOM 3333 C C . ALA B 1 94 ? 4.891 21.203 21.594 1 84.88 94 ALA B C 1
ATOM 3335 O O . ALA B 1 94 ? 4.102 20.359 21.156 1 84.88 94 ALA B O 1
ATOM 3336 N N . GLY B 1 95 ? 4.379 22.297 21.891 1 85.31 95 GLY B N 1
ATOM 3337 C CA . GLY B 1 95 ? 2.961 22.609 21.938 1 85.31 95 GLY B CA 1
ATOM 3338 C C . GLY B 1 95 ? 2.377 22.984 20.594 1 85.31 95 GLY B C 1
ATOM 3339 O O . GLY B 1 95 ? 1.159 23.109 20.453 1 85.31 95 GLY B O 1
ATOM 3340 N N . LYS B 1 96 ? 3.244 22.953 19.641 1 89.88 96 LYS B N 1
ATOM 3341 C CA . LYS B 1 96 ? 2.793 23.391 18.328 1 89.88 96 LYS B CA 1
ATOM 3342 C C . LYS B 1 96 ? 2.758 22.219 17.344 1 89.88 96 LYS B C 1
ATOM 3344 O O . LYS B 1 96 ? 2.109 22.297 16.297 1 89.88 96 LYS B O 1
ATOM 3349 N N . MET B 1 97 ? 3.477 21.203 17.812 1 91.31 97 MET B N 1
ATOM 3350 C CA . MET B 1 97 ? 3.652 20.078 16.891 1 91.31 97 MET B CA 1
ATOM 3351 C C . MET B 1 97 ? 2.912 18.844 17.391 1 91.31 97 MET B C 1
ATOM 3353 O O . MET B 1 97 ? 3.004 18.5 18.578 1 91.31 97 MET B O 1
ATOM 3357 N N . PHE B 1 98 ? 2.105 18.281 16.531 1 92.5 98 PHE B N 1
ATOM 3358 C CA . PHE B 1 98 ? 1.443 17 16.766 1 92.5 98 PHE B CA 1
ATOM 3359 C C . PHE B 1 98 ? 1.943 15.938 15.805 1 92.5 98 PHE B C 1
ATOM 3361 O O . PHE B 1 98 ? 2.168 16.219 14.625 1 92.5 98 PHE B O 1
ATOM 3368 N N . THR B 1 99 ? 2.248 14.766 16.281 1 91.56 99 THR B N 1
ATOM 3369 C CA . THR B 1 99 ? 2.795 13.711 15.422 1 91.56 99 THR B CA 1
ATOM 3370 C C . THR B 1 99 ? 1.939 12.453 15.5 1 91.56 99 THR B C 1
ATOM 3372 O O . THR B 1 99 ? 1.503 12.055 16.578 1 91.56 99 THR B O 1
ATOM 3375 N N . VAL B 1 100 ? 1.678 11.914 14.336 1 89.5 100 VAL B N 1
ATOM 3376 C CA . VAL B 1 100 ? 1.003 10.625 14.227 1 89.5 100 VAL B CA 1
ATOM 3377 C C . VAL B 1 100 ? 1.943 9.602 13.594 1 89.5 100 VAL B C 1
ATOM 3379 O O . VAL B 1 100 ? 2.443 9.805 12.484 1 89.5 100 VAL B O 1
ATOM 3382 N N . PHE B 1 101 ? 2.209 8.547 14.281 1 82.31 101 PHE B N 1
ATOM 3383 C CA . PHE B 1 101 ? 3.051 7.469 13.781 1 82.31 101 PHE B CA 1
ATOM 3384 C C . PHE B 1 101 ? 2.205 6.27 13.375 1 82.31 101 PHE B C 1
ATOM 3386 O O . PHE B 1 101 ? 1.052 6.145 13.789 1 82.31 101 PHE B O 1
ATOM 3393 N N . THR B 1 102 ? 2.807 5.492 12.352 1 73.19 102 THR B N 1
ATOM 3394 C CA . THR B 1 102 ? 2.131 4.254 11.984 1 73.19 102 THR B CA 1
ATOM 3395 C C . THR B 1 102 ? 2.58 3.107 12.891 1 73.19 102 THR B C 1
ATOM 3397 O O . THR B 1 102 ? 3.723 3.088 13.352 1 73.19 102 THR B O 1
ATOM 3400 N N . GLY B 1 103 ? 1.579 2.006 12.977 1 58.19 103 GLY B N 1
ATOM 3401 C CA . GLY B 1 103 ? 1.864 0.715 13.578 1 58.19 103 GLY B CA 1
ATOM 3402 C C . GLY B 1 103 ? 1.954 0.772 15.094 1 58.19 103 GLY B C 1
ATOM 3403 O O . GLY B 1 103 ? 1.554 1.764 15.711 1 58.19 103 GLY B O 1
ATOM 3404 N N . GLU B 1 104 ? 2.293 -0.384 15.609 1 51.81 104 GLU B N 1
ATOM 3405 C CA . GLU B 1 104 ? 2.438 -0.638 17.031 1 51.81 104 GLU B CA 1
ATOM 3406 C C . GLU B 1 104 ? 3.344 0.4 17.688 1 51.81 104 GLU B C 1
ATOM 3408 O O . GLU B 1 104 ? 3.455 0.446 18.922 1 51.81 104 GLU B O 1
ATOM 3413 N N . ARG B 1 105 ? 4.047 0.959 16.688 1 46.25 105 ARG B N 1
ATOM 3414 C CA . ARG B 1 105 ? 4.941 1.957 17.266 1 46.25 105 ARG B CA 1
ATOM 3415 C C . ARG B 1 105 ? 4.156 3.086 17.922 1 46.25 105 ARG B C 1
ATOM 3417 O O . ARG B 1 105 ? 4.711 4.148 18.219 1 46.25 105 ARG B O 1
ATOM 3424 N N . ASP B 1 106 ? 2.766 2.934 17.672 1 45.44 106 ASP B N 1
ATOM 3425 C CA . ASP B 1 106 ? 1.856 3.924 18.234 1 45.44 106 ASP B CA 1
ATOM 3426 C C . ASP B 1 106 ? 2.496 4.641 19.422 1 45.44 106 ASP B C 1
ATOM 3428 O O . ASP B 1 106 ? 3.107 4.004 20.281 1 45.44 106 ASP B O 1
ATOM 3432 N N . MET B 1 107 ? 2.74 5.695 19.062 1 37.28 107 MET B N 1
ATOM 3433 C CA . MET B 1 107 ? 3.098 6.773 19.969 1 37.28 107 MET B CA 1
ATOM 3434 C C . MET B 1 107 ? 2.33 6.648 21.281 1 37.28 107 MET B C 1
ATOM 3436 O O . MET B 1 107 ? 1.129 6.926 21.328 1 37.28 107 MET B O 1
ATOM 3440 N N . TRP B 1 108 ? 2.955 6.207 22.125 1 46.31 108 TRP B N 1
ATOM 3441 C CA . TRP B 1 108 ? 3.016 6.422 23.562 1 46.31 108 TRP B CA 1
ATOM 3442 C C . TRP B 1 108 ? 1.842 5.746 24.266 1 46.31 108 TRP B C 1
ATOM 3444 O O . TRP B 1 108 ? 1.531 6.066 25.422 1 46.31 108 TRP B O 1
ATOM 3454 N N . GLY B 1 109 ? 1.178 4.727 23.203 1 60.03 109 GLY B N 1
ATOM 3455 C CA . GLY B 1 109 ? 0.273 4.211 24.219 1 60.03 109 GLY B CA 1
ATOM 3456 C C . GLY B 1 109 ? -0.63 5.277 24.812 1 60.03 109 GLY B C 1
ATOM 3457 O O . GLY B 1 109 ? -0.938 5.246 26 1 60.03 109 GLY B O 1
ATOM 3458 N N . ILE B 1 110 ? -0.884 6.309 23.859 1 67.56 110 ILE B N 1
ATOM 3459 C CA . ILE B 1 110 ? -1.529 7.461 24.484 1 67.56 110 ILE B CA 1
ATOM 3460 C C . ILE B 1 110 ? -3 7.148 24.75 1 67.56 110 ILE B C 1
ATOM 3462 O O . ILE B 1 110 ? -3.619 7.75 25.625 1 67.56 110 ILE B O 1
ATOM 3466 N N . PHE B 1 111 ? -3.391 6.098 23.953 1 80.31 111 PHE B N 1
ATOM 3467 C CA . PHE B 1 111 ? -4.812 5.832 24.156 1 80.31 111 PHE B CA 1
ATOM 3468 C C . PHE B 1 111 ? -5.02 4.719 25.172 1 80.31 111 PHE B C 1
ATOM 3470 O O . PHE B 1 111 ? -4.293 3.723 25.172 1 80.31 111 PHE B O 1
ATOM 3477 N N . GLN B 1 112 ? -5.945 5.074 25.969 1 82.06 112 GLN B N 1
ATOM 3478 C CA . GLN B 1 112 ? -6.305 4.086 26.984 1 82.06 112 GLN B CA 1
ATOM 3479 C C . GLN B 1 112 ? -7.168 2.979 26.391 1 82.06 112 GLN B C 1
ATOM 3481 O O . GLN B 1 112 ? -8.25 3.244 25.859 1 82.06 112 GLN B O 1
ATOM 3486 N N . TRP B 1 113 ? -6.773 1.852 26.562 1 86.19 113 TRP B N 1
ATOM 3487 C CA . TRP B 1 113 ? -7.348 0.679 25.922 1 86.19 113 TRP B CA 1
ATOM 3488 C C . TRP B 1 113 ? -8.781 0.44 26.391 1 86.19 113 TRP B C 1
ATOM 3490 O O . TRP B 1 113 ? -9.641 0.023 25.609 1 86.19 113 TRP B O 1
ATOM 3500 N N . ARG B 1 114 ? -9.086 0.774 27.656 1 88.06 114 ARG B N 1
ATOM 3501 C CA . ARG B 1 114 ? -10.375 0.438 28.234 1 88.06 114 ARG B CA 1
ATOM 3502 C C . ARG B 1 114 ? -11.273 1.67 28.328 1 88.06 114 ARG B C 1
ATOM 3504 O O . ARG B 1 114 ? -12.156 1.735 29.188 1 88.06 114 ARG B O 1
ATOM 3511 N N . LEU B 1 115 ? -10.961 2.67 27.578 1 92.62 115 LEU B N 1
ATOM 3512 C CA . LEU B 1 115 ? -11.828 3.836 27.422 1 92.62 115 LEU B CA 1
ATOM 3513 C C . LEU B 1 115 ? -12.383 3.912 26 1 92.62 115 LEU B C 1
ATOM 3515 O O . LEU B 1 115 ? -11.797 3.359 25.062 1 92.62 115 LEU B O 1
ATOM 3519 N N . SER B 1 116 ? -13.492 4.594 25.938 1 96.62 116 SER B N 1
ATOM 3520 C CA . SER B 1 116 ? -14.133 4.727 24.641 1 96.62 116 SER B CA 1
ATOM 3521 C C . SER B 1 116 ? -13.344 5.648 23.719 1 96.62 116 SER B C 1
ATOM 3523 O O . SER B 1 116 ? -12.484 6.406 24.172 1 96.62 116 SER B O 1
ATOM 3525 N N . VAL B 1 117 ? -13.641 5.566 22.5 1 97.19 117 VAL B N 1
ATOM 3526 C CA . VAL B 1 117 ? -13.031 6.43 21.5 1 97.19 117 VAL B CA 1
ATOM 3527 C C . VAL B 1 117 ? -13.25 7.895 21.875 1 97.19 117 VAL B C 1
ATOM 3529 O O . VAL B 1 117 ? -12.297 8.68 21.906 1 97.19 117 VAL B O 1
ATOM 3532 N N . GLN B 1 118 ? -14.445 8.227 22.234 1 97.75 118 GLN B N 1
ATOM 3533 C CA . GLN B 1 118 ? -14.789 9.602 22.562 1 97.75 118 GLN B CA 1
ATOM 3534 C C . GLN B 1 118 ? -14.031 10.086 23.797 1 97.75 118 GLN B C 1
ATOM 3536 O O . GLN B 1 118 ? -13.531 11.211 23.812 1 97.75 118 GLN B O 1
ATOM 3541 N N . ARG B 1 119 ? -13.969 9.25 24.812 1 96.56 119 ARG B N 1
ATOM 3542 C CA . ARG B 1 119 ? -13.273 9.633 26.031 1 96.56 119 ARG B CA 1
ATOM 3543 C C . ARG B 1 119 ? -11.781 9.836 25.766 1 96.56 119 ARG B C 1
ATOM 3545 O O . ARG B 1 119 ? -11.164 10.742 26.328 1 96.56 119 ARG B O 1
ATOM 3552 N N . ASN B 1 120 ? -11.25 8.953 24.984 1 96.25 120 ASN B N 1
ATOM 3553 C CA . ASN B 1 120 ? -9.844 9.109 24.609 1 96.25 120 ASN B CA 1
ATOM 3554 C C . ASN B 1 120 ? -9.602 10.438 23.906 1 96.25 120 ASN B C 1
ATOM 3556 O O . ASN B 1 120 ? -8.641 11.141 24.219 1 96.25 120 ASN B O 1
ATOM 3560 N N . LEU B 1 121 ? -10.461 10.766 23.031 1 97.44 121 LEU B N 1
ATOM 3561 C CA . LEU B 1 121 ? -10.312 12.008 22.266 1 97.44 121 LEU B CA 1
ATOM 3562 C C . LEU B 1 121 ? -10.516 13.219 23.172 1 97.44 121 LEU B C 1
ATOM 3564 O O . LEU B 1 121 ? -9.852 14.242 23 1 97.44 121 LEU B O 1
ATOM 3568 N N . GLN B 1 122 ? -11.391 13.109 24.125 1 97.44 122 GLN B N 1
ATOM 3569 C CA . GLN B 1 122 ? -11.578 14.172 25.109 1 97.44 122 GLN B CA 1
ATOM 3570 C C . GLN B 1 122 ? -10.312 14.406 25.922 1 97.44 122 GLN B C 1
ATOM 3572 O O . GLN B 1 122 ? -9.93 15.547 26.188 1 97.44 122 GLN B O 1
ATOM 3577 N N . PHE B 1 123 ? -9.758 13.328 26.266 1 94.94 123 PHE B N 1
ATOM 3578 C CA . PHE B 1 123 ? -8.516 13.398 27.031 1 94.94 123 PHE B CA 1
ATOM 3579 C C . PHE B 1 123 ? -7.438 14.133 26.25 1 94.94 123 PHE B C 1
ATOM 3581 O O . PHE B 1 123 ? -6.789 15.039 26.781 1 94.94 123 PHE B O 1
ATOM 3588 N N . ILE B 1 124 ? -7.293 13.781 25.031 1 94.56 124 ILE B N 1
ATOM 3589 C CA . ILE B 1 124 ? -6.281 14.406 24.188 1 94.56 124 ILE B CA 1
ATOM 3590 C C . ILE B 1 124 ? -6.602 15.891 24 1 94.56 124 ILE B C 1
ATOM 3592 O O . ILE B 1 124 ? -5.707 16.734 24.047 1 94.56 124 ILE B O 1
ATOM 3596 N N . ALA B 1 125 ? -7.836 16.219 23.844 1 96.56 125 ALA B N 1
ATOM 3597 C CA . ALA B 1 125 ? -8.273 17.594 23.688 1 96.56 125 ALA B CA 1
ATOM 3598 C C . ALA B 1 125 ? -7.883 18.438 24.891 1 96.56 125 ALA B C 1
ATOM 3600 O O . ALA B 1 125 ? -7.344 19.547 24.75 1 96.56 125 ALA B O 1
ATOM 3601 N N . ARG B 1 126 ? -8.141 17.875 26.016 1 95.5 126 ARG B N 1
ATOM 3602 C CA . ARG B 1 126 ? -7.852 18.594 27.234 1 95.5 126 ARG B CA 1
ATOM 3603 C C . ARG B 1 126 ? -6.348 18.734 27.453 1 95.5 126 ARG B C 1
ATOM 3605 O O . ARG B 1 126 ? -5.867 19.781 27.891 1 95.5 126 ARG B O 1
ATOM 3612 N N . LEU B 1 127 ? -5.668 17.672 27.125 1 92.31 127 LEU B N 1
ATOM 3613 C CA . LEU B 1 127 ? -4.211 17.719 27.234 1 92.31 127 LEU B CA 1
ATOM 3614 C C . LEU B 1 127 ? -3.635 18.828 26.359 1 92.31 127 LEU B C 1
ATOM 3616 O O . LEU B 1 127 ? -2.629 19.438 26.734 1 92.31 127 LEU B O 1
ATOM 3620 N N . TRP B 1 128 ? -4.32 19.109 25.297 1 94.12 128 TRP B N 1
ATOM 3621 C CA . TRP B 1 128 ? -3.822 20.094 24.344 1 94.12 128 TRP B CA 1
ATOM 3622 C C . TRP B 1 128 ? -4.523 21.438 24.547 1 94.12 128 TRP B C 1
ATOM 3624 O O . TRP B 1 128 ? -4.453 22.328 23.688 1 94.12 128 TRP B O 1
ATOM 3634 N N . LYS B 1 129 ? -5.359 21.531 25.578 1 94.94 129 LYS B N 1
ATOM 3635 C CA . LYS B 1 129 ? -5.977 22.766 26.062 1 94.94 129 LYS B CA 1
ATOM 3636 C C . LYS B 1 129 ? -6.992 23.281 25.047 1 94.94 129 LYS B C 1
ATOM 3638 O O . LYS B 1 129 ? -7.082 24.5 24.828 1 94.94 129 LYS B O 1
ATOM 3643 N N . VAL B 1 130 ? -7.609 22.391 24.469 1 96.25 130 VAL B N 1
ATOM 3644 C CA . VAL B 1 130 ? -8.758 22.781 23.656 1 96.25 130 VAL B CA 1
ATOM 3645 C C . VAL B 1 130 ? -9.859 23.344 24.547 1 96.25 130 VAL B C 1
ATOM 3647 O O . VAL B 1 130 ? -10.148 22.781 25.609 1 96.25 130 VAL B O 1
ATOM 3650 N N . PRO B 1 131 ? -10.453 24.453 24.156 1 97.19 131 PRO B N 1
ATOM 3651 C CA . PRO B 1 131 ? -11.539 25 24.969 1 97.19 131 PRO B CA 1
ATOM 3652 C C . PRO B 1 131 ? -12.672 23.984 25.188 1 97.19 131 PRO B C 1
ATOM 3654 O O . PRO B 1 131 ? -13.141 23.375 24.234 1 97.19 131 PRO B O 1
ATOM 3657 N N . GLU B 1 132 ? -13.031 23.906 26.422 1 96.88 132 GLU B N 1
ATOM 3658 C CA . GLU B 1 132 ? -14.008 22.906 26.828 1 96.88 132 GLU B CA 1
ATOM 3659 C C . GLU B 1 132 ? -15.273 22.984 25.984 1 96.88 132 GLU B C 1
ATOM 3661 O O . GLU B 1 132 ? -15.836 21.953 25.578 1 96.88 132 GLU B O 1
ATOM 3666 N N . GLY B 1 133 ? -15.695 24.109 25.641 1 97.25 133 GLY B N 1
ATOM 3667 C CA . GLY B 1 133 ? -16.922 24.328 24.875 1 97.25 133 GLY B CA 1
ATOM 3668 C C . GLY B 1 133 ? -16.812 23.859 23.438 1 97.25 133 GLY B C 1
ATOM 3669 O O . GLY B 1 133 ? -17.828 23.656 22.781 1 97.25 133 GLY B O 1
ATOM 3670 N N . GLU B 1 134 ? -15.578 23.578 22.969 1 97.75 134 GLU B N 1
ATOM 3671 C CA . GLU B 1 134 ? -15.375 23.219 21.562 1 97.75 134 GLU B CA 1
ATOM 3672 C C . GLU B 1 134 ? -15.117 21.719 21.422 1 97.75 134 GLU B C 1
ATOM 3674 O O . GLU B 1 134 ? -15.195 21.172 20.328 1 97.75 134 GLU B O 1
ATOM 3679 N N . ILE B 1 135 ? -14.852 21.094 22.469 1 98 135 ILE B N 1
ATOM 3680 C CA . ILE B 1 135 ? -14.359 19.719 22.438 1 98 135 ILE B CA 1
ATOM 3681 C C . ILE B 1 135 ? -15.406 18.812 21.797 1 98 135 ILE B C 1
ATOM 3683 O O . ILE B 1 135 ? -15.094 18.031 20.891 1 98 135 ILE B O 1
ATOM 3687 N N . GLY B 1 136 ? -16.641 18.875 22.234 1 97.81 136 GLY B N 1
ATOM 3688 C CA . GLY B 1 136 ? -17.688 18.016 21.719 1 97.81 136 GLY B CA 1
ATOM 3689 C C . GLY B 1 136 ? -17.891 18.172 20.219 1 97.81 136 GLY B C 1
ATOM 3690 O O . GLY B 1 136 ? -17.953 17.172 19.5 1 97.81 136 GLY B O 1
ATOM 3691 N N . GLU B 1 137 ? -17.969 19.359 19.812 1 97.88 137 GLU B N 1
ATOM 3692 C CA . GLU B 1 137 ? -18.188 19.641 18.391 1 97.88 137 GLU B CA 1
ATOM 3693 C C . GLU B 1 137 ? -17 19.172 17.547 1 97.88 137 GLU B C 1
ATOM 3695 O O . GLU B 1 137 ? -17.203 18.609 16.453 1 97.88 137 GLU B O 1
ATOM 3700 N N . ARG B 1 138 ? -15.82 19.406 17.969 1 98.25 138 ARG B N 1
ATOM 3701 C CA . ARG B 1 138 ? -14.625 18.984 17.234 1 98.25 138 ARG B CA 1
ATOM 3702 C C . ARG B 1 138 ? -14.555 17.469 17.109 1 98.25 138 ARG B C 1
ATOM 3704 O O . ARG B 1 138 ? -14.203 16.938 16.062 1 98.25 138 ARG B O 1
ATOM 3711 N N . ILE B 1 139 ? -14.891 16.828 18.219 1 98.5 139 ILE B N 1
ATOM 3712 C CA . ILE B 1 139 ? -14.859 15.375 18.234 1 98.5 139 ILE B CA 1
ATOM 3713 C C . ILE B 1 139 ? -15.906 14.828 17.266 1 98.5 139 ILE B C 1
ATOM 3715 O O . ILE B 1 139 ? -15.625 13.922 16.484 1 98.5 139 ILE B O 1
ATOM 3719 N N . GLU B 1 140 ? -17.078 15.383 17.312 1 98.31 140 GLU B N 1
ATOM 3720 C CA . GLU B 1 140 ? -18.125 14.938 16.422 1 98.31 140 GLU B CA 1
ATOM 3721 C C . GLU B 1 140 ? -17.734 15.141 14.961 1 98.31 140 GLU B C 1
ATOM 3723 O O . GLU B 1 140 ? -17.922 14.25 14.125 1 98.31 140 GLU B O 1
ATOM 3728 N N . TYR B 1 141 ? -17.234 16.281 14.688 1 97.88 141 TYR B N 1
ATOM 3729 C CA . TYR B 1 141 ? -16.766 16.578 13.336 1 97.88 141 TYR B CA 1
ATOM 3730 C C . TYR B 1 141 ? -15.734 15.555 12.883 1 97.88 141 TYR B C 1
ATOM 3732 O O . TYR B 1 141 ? -15.859 14.977 11.797 1 97.88 141 TYR B O 1
ATOM 3740 N N . ALA B 1 142 ? -14.711 15.328 13.703 1 98.25 142 ALA B N 1
ATOM 3741 C CA . ALA B 1 142 ? -13.602 14.438 13.367 1 98.25 142 ALA B CA 1
ATOM 3742 C C . ALA B 1 142 ? -14.094 13.016 13.133 1 98.25 142 ALA B C 1
ATOM 3744 O O . ALA B 1 142 ? -13.742 12.391 12.125 1 98.25 142 ALA B O 1
ATOM 3745 N N . LEU B 1 143 ? -14.898 12.508 14.039 1 98.25 143 LEU B N 1
ATOM 3746 C CA . LEU B 1 143 ? -15.352 11.125 13.953 1 98.25 143 LEU B CA 1
ATOM 3747 C C . LEU B 1 143 ? -16.312 10.93 12.781 1 98.25 143 LEU B C 1
ATOM 3749 O O . LEU B 1 143 ? -16.312 9.875 12.148 1 98.25 143 LEU B O 1
ATOM 3753 N N . LYS B 1 144 ? -17.125 11.898 12.469 1 97.06 144 LYS B N 1
ATOM 3754 C CA . LYS B 1 144 ? -18 11.812 11.305 1 97.06 144 LYS B CA 1
ATOM 3755 C C . LYS B 1 144 ? -17.203 11.82 10.008 1 97.06 144 LYS B C 1
ATOM 3757 O O . LYS B 1 144 ? -17.484 11.039 9.094 1 97.06 144 LYS B O 1
ATOM 3762 N N . LEU B 1 145 ? -16.234 12.648 9.977 1 95.38 145 LEU B N 1
ATOM 3763 C CA . LEU B 1 145 ? -15.383 12.734 8.789 1 95.38 145 LEU B CA 1
ATOM 3764 C C . LEU B 1 145 ? -14.688 11.406 8.523 1 95.38 145 LEU B C 1
ATOM 3766 O O . LEU B 1 145 ? -14.469 11.039 7.367 1 95.38 145 LEU B O 1
ATOM 3770 N N . LEU B 1 146 ? -14.383 10.703 9.586 1 97.12 146 LEU B N 1
ATOM 3771 C CA . LEU B 1 146 ? -13.641 9.453 9.461 1 97.12 146 LEU B CA 1
ATOM 3772 C C . LEU B 1 146 ? -14.578 8.258 9.547 1 97.12 146 LEU B C 1
ATOM 3774 O O . LEU B 1 146 ? -14.133 7.117 9.711 1 97.12 146 LEU B O 1
ATOM 3778 N N . ASN B 1 147 ? -15.859 8.484 9.539 1 94.56 147 ASN B N 1
ATOM 3779 C CA . ASN B 1 147 ? -16.891 7.449 9.594 1 94.56 147 ASN B CA 1
ATOM 3780 C C . ASN B 1 147 ? -16.703 6.547 10.812 1 94.56 147 ASN B C 1
ATOM 3782 O O . ASN B 1 147 ? -16.75 5.32 10.695 1 94.56 147 ASN B O 1
ATOM 3786 N N . LEU B 1 148 ? -16.484 7.199 11.93 1 96.31 148 LEU B N 1
ATOM 3787 C CA . LEU B 1 148 ? -16.25 6.461 13.164 1 96.31 148 LEU B CA 1
ATOM 3788 C C . LEU B 1 148 ? -17.219 6.906 14.258 1 96.31 148 LEU B C 1
ATOM 3790 O O . LEU B 1 148 ? -17.125 6.465 15.398 1 96.31 148 LEU B O 1
ATOM 3794 N N . TRP B 1 149 ? -18.188 7.77 13.945 1 97.06 149 TRP B N 1
ATOM 3795 C CA . TRP B 1 149 ? -19.078 8.352 14.93 1 97.06 149 TRP B CA 1
ATOM 3796 C C . TRP B 1 149 ? -19.875 7.262 15.648 1 97.06 149 TRP B C 1
ATOM 3798 O O . TRP B 1 149 ? -20.078 7.328 16.859 1 97.06 149 TRP B O 1
ATOM 3808 N N . GLU B 1 150 ? -20.312 6.246 14.938 1 96.19 150 GLU B N 1
ATOM 3809 C CA . GLU B 1 150 ? -21.141 5.184 15.508 1 96.19 150 GLU B CA 1
ATOM 3810 C C . GLU B 1 150 ? -20.344 4.344 16.5 1 96.19 150 GLU B C 1
ATOM 3812 O O . GLU B 1 150 ? -20.922 3.596 17.297 1 96.19 150 GLU B O 1
ATOM 3817 N N . LYS B 1 151 ? -19.062 4.477 16.469 1 96.62 151 LYS B N 1
ATOM 3818 C CA . LYS B 1 151 ? -18.203 3.711 17.359 1 96.62 151 LYS B CA 1
ATOM 3819 C C . LYS B 1 151 ? -17.641 4.594 18.469 1 96.62 151 LYS B C 1
ATOM 3821 O O . LYS B 1 151 ? -16.703 4.199 19.172 1 96.62 151 LYS B O 1
ATOM 3826 N N . ARG B 1 152 ? -18.203 5.707 18.625 1 97.25 152 ARG B N 1
ATOM 3827 C CA . ARG B 1 152 ? -17.672 6.691 19.562 1 97.25 152 ARG B CA 1
ATOM 3828 C C . ARG B 1 152 ? -17.656 6.141 20.984 1 97.25 152 ARG B C 1
ATOM 3830 O O . ARG B 1 152 ? -16.797 6.5 21.781 1 97.25 152 ARG B O 1
ATOM 3837 N N . ASP B 1 153 ? -18.562 5.195 21.297 1 96.94 153 ASP B N 1
ATOM 3838 C CA . ASP B 1 153 ? -18.703 4.68 22.656 1 96.94 153 ASP B CA 1
ATOM 3839 C C . ASP B 1 153 ? -17.984 3.338 22.797 1 96.94 153 ASP B C 1
ATOM 3841 O O . ASP B 1 153 ? -17.953 2.771 23.891 1 96.94 153 ASP B O 1
ATOM 3845 N N . GLU B 1 154 ? -17.406 2.861 21.75 1 95.75 154 GLU B N 1
ATOM 3846 C CA . GLU B 1 154 ? -16.688 1.595 21.797 1 95.75 154 GLU B CA 1
ATOM 3847 C C . GLU B 1 154 ? -15.32 1.761 22.453 1 95.75 154 GLU B C 1
ATOM 3849 O O . GLU B 1 154 ? -14.656 2.783 22.281 1 95.75 154 GLU B O 1
ATOM 3854 N N . TRP B 1 155 ? -14.977 0.75 23.172 1 93.75 155 TRP B N 1
ATOM 3855 C CA . TRP B 1 155 ? -13.641 0.761 23.766 1 93.75 155 TRP B CA 1
ATOM 3856 C C . TRP B 1 155 ? -12.57 0.705 22.688 1 93.75 155 TRP B C 1
ATOM 3858 O O . TRP B 1 155 ? -12.711 -0.03 21.703 1 93.75 155 TRP B O 1
ATOM 3868 N N . TYR B 1 156 ? -11.508 1.436 22.906 1 91.56 156 TYR B N 1
ATOM 3869 C CA . TYR B 1 156 ? -10.43 1.529 21.938 1 91.56 156 TYR B CA 1
ATOM 3870 C C . TYR B 1 156 ? -9.859 0.151 21.609 1 91.56 156 TYR B C 1
ATOM 3872 O O . TYR B 1 156 ? -9.547 -0.143 20.453 1 91.56 156 TYR B O 1
ATOM 3880 N N . GLN B 1 157 ? -9.75 -0.679 22.578 1 88.31 157 GLN B N 1
ATOM 3881 C CA . GLN B 1 157 ? -9.125 -1.988 22.406 1 88.31 157 GLN B CA 1
ATOM 3882 C C . GLN B 1 157 ? -9.914 -2.861 21.438 1 88.31 157 GLN B C 1
ATOM 3884 O O . GLN B 1 157 ? -9.367 -3.803 20.859 1 88.31 157 GLN B O 1
ATOM 3889 N N . LYS B 1 158 ? -11.133 -2.594 21.266 1 89.38 158 LYS B N 1
ATOM 3890 C CA . LYS B 1 158 ? -12 -3.418 20.422 1 89.38 158 LYS B CA 1
ATOM 3891 C C . LYS B 1 158 ? -11.93 -2.986 18.953 1 89.38 158 LYS B C 1
ATOM 3893 O O . LYS B 1 158 ? -12.484 -3.652 18.078 1 89.38 158 LYS B O 1
ATOM 3898 N N . LEU B 1 159 ? -11.234 -1.952 18.734 1 90.38 159 LEU B N 1
ATOM 3899 C CA . LEU B 1 159 ? -11.164 -1.42 17.375 1 90.38 159 LEU B CA 1
ATOM 3900 C C . LEU B 1 159 ? -10.164 -2.209 16.547 1 90.38 159 LEU B C 1
ATOM 3902 O O . LEU B 1 159 ? -9.172 -2.725 17.062 1 90.38 159 LEU B O 1
ATOM 3906 N N . SER B 1 160 ? -10.477 -2.309 15.273 1 83.75 160 SER B N 1
ATOM 3907 C CA . SER B 1 160 ? -9.5 -2.846 14.328 1 83.75 160 SER B CA 1
ATOM 3908 C C . SER B 1 160 ? -8.312 -1.908 14.172 1 83.75 160 SER B C 1
ATOM 3910 O O . SER B 1 160 ? -8.352 -0.759 14.617 1 83.75 160 SER B O 1
ATOM 3912 N N . ALA B 1 161 ? -7.215 -2.359 13.586 1 83.62 161 ALA B N 1
ATOM 3913 C CA . ALA B 1 161 ? -6.016 -1.556 13.359 1 83.62 161 ALA B CA 1
ATOM 3914 C C . ALA B 1 161 ? -6.336 -0.317 12.523 1 83.62 161 ALA B C 1
ATOM 3916 O O . ALA B 1 161 ? -5.828 0.772 12.805 1 83.62 161 ALA B O 1
ATOM 3917 N N . GLY B 1 162 ? -7.141 -0.493 11.484 1 88.56 162 GLY B N 1
ATOM 3918 C CA . GLY B 1 162 ? -7.531 0.64 10.656 1 88.56 162 GLY B CA 1
ATOM 3919 C C . GLY B 1 162 ? -8.336 1.679 11.414 1 88.56 162 GLY B C 1
ATOM 3920 O O . GLY B 1 162 ? -8.148 2.881 11.219 1 88.56 162 GLY B O 1
ATOM 3921 N N . MET B 1 163 ? -9.195 1.194 12.25 1 91.25 163 MET B N 1
ATOM 3922 C CA . MET B 1 163 ? -9.992 2.105 13.062 1 91.25 163 MET B CA 1
ATOM 3923 C C . MET B 1 163 ? -9.125 2.848 14.07 1 91.25 163 MET B C 1
ATOM 3925 O O . MET B 1 163 ? -9.328 4.035 14.32 1 91.25 163 MET B O 1
ATOM 3929 N N . LYS B 1 164 ? -8.25 2.105 14.602 1 91.19 164 LYS B N 1
ATOM 3930 C CA . LYS B 1 164 ? -7.324 2.736 15.539 1 91.19 164 LYS B CA 1
ATOM 3931 C C . LYS B 1 164 ? -6.539 3.857 14.867 1 91.19 164 LYS B C 1
ATOM 3933 O O . LYS B 1 164 ? -6.348 4.926 15.445 1 91.19 164 LYS B O 1
ATOM 3938 N N . GLN B 1 165 ? -6.094 3.578 13.711 1 91.81 165 GLN B N 1
ATOM 3939 C CA . GLN B 1 165 ? -5.383 4.613 12.969 1 91.81 165 GLN B CA 1
ATOM 3940 C C . GLN B 1 165 ? -6.277 5.828 12.727 1 91.81 165 GLN B C 1
ATOM 3942 O O . GLN B 1 165 ? -5.812 6.969 12.797 1 91.81 165 GLN B O 1
ATOM 3947 N N . LYS B 1 166 ? -7.508 5.57 12.43 1 94.25 166 LYS B N 1
ATOM 3948 C CA . LYS B 1 166 ? -8.461 6.664 12.242 1 94.25 166 LYS B CA 1
ATOM 3949 C C . LYS B 1 166 ? -8.594 7.496 13.516 1 94.25 166 LYS B C 1
ATOM 3951 O O . LYS B 1 166 ? -8.742 8.719 13.453 1 94.25 166 LYS B O 1
ATOM 3956 N N . VAL B 1 167 ? -8.547 6.844 14.648 1 94.69 167 VAL B N 1
ATOM 3957 C CA . VAL B 1 167 ? -8.617 7.566 15.914 1 94.69 167 VAL B CA 1
ATOM 3958 C C . VAL B 1 167 ? -7.41 8.484 16.062 1 94.69 167 VAL B C 1
ATOM 3960 O O . VAL B 1 167 ? -7.535 9.617 16.516 1 94.69 167 VAL B O 1
ATOM 3963 N N . TYR B 1 168 ? -6.297 8.016 15.648 1 93.38 168 TYR B N 1
ATOM 3964 C CA . TYR B 1 168 ? -5.098 8.844 15.68 1 93.38 168 TYR B CA 1
ATOM 3965 C C . TYR B 1 168 ? -5.27 10.086 14.812 1 93.38 168 TYR B C 1
ATOM 3967 O O . TYR B 1 168 ? -4.945 11.195 15.234 1 93.38 168 TYR B O 1
ATOM 3975 N N . ILE B 1 169 ? -5.754 9.883 13.688 1 95.5 169 ILE B N 1
ATOM 3976 C CA . ILE B 1 169 ? -5.961 11.008 12.781 1 95.5 169 ILE B CA 1
ATOM 3977 C C . ILE B 1 169 ? -7.039 11.93 13.344 1 95.5 169 ILE B C 1
ATOM 3979 O O . ILE B 1 169 ? -6.93 13.156 13.25 1 95.5 169 ILE B O 1
ATOM 3983 N N . ALA B 1 170 ? -8.055 11.32 13.945 1 96.94 170 ALA B N 1
ATOM 3984 C CA . ALA B 1 170 ? -9.102 12.102 14.594 1 96.94 170 ALA B CA 1
ATOM 3985 C C . ALA B 1 170 ? -8.516 13.016 15.672 1 96.94 170 ALA B C 1
ATOM 3987 O O . ALA B 1 170 ? -8.953 14.156 15.828 1 96.94 170 ALA B O 1
ATOM 3988 N N . SER B 1 171 ? -7.602 12.508 16.375 1 95.81 171 SER B N 1
ATOM 3989 C CA . SER B 1 171 ? -6.957 13.312 17.406 1 95.81 171 SER B CA 1
ATOM 3990 C C . SER B 1 171 ? -6.34 14.578 16.812 1 95.81 171 SER B C 1
ATOM 3992 O O . SER B 1 171 ? -6.418 15.656 17.406 1 95.81 171 SER B O 1
ATOM 3994 N N . ALA B 1 172 ? -5.766 14.453 15.688 1 96.38 172 ALA B N 1
ATOM 3995 C CA . ALA B 1 172 ? -5.199 15.617 15.016 1 96.38 172 ALA B CA 1
ATOM 3996 C C . ALA B 1 172 ? -6.285 16.625 14.633 1 96.38 172 ALA B C 1
ATOM 3998 O O . ALA B 1 172 ? -6.098 17.828 14.766 1 96.38 172 ALA B O 1
ATOM 3999 N N . LEU B 1 173 ? -7.398 16.125 14.195 1 97.5 173 LEU B N 1
ATOM 4000 C CA . LEU B 1 173 ? -8.523 16.969 13.805 1 97.5 173 LEU B CA 1
ATOM 4001 C C . LEU B 1 173 ? -9.102 17.703 15.008 1 97.5 173 LEU B C 1
ATOM 4003 O O . LEU B 1 173 ? -9.594 18.812 14.883 1 97.5 173 LEU B O 1
ATOM 4007 N N . VAL B 1 174 ? -9.023 17.047 16.125 1 97.62 174 VAL B N 1
ATOM 4008 C CA . VAL B 1 174 ? -9.547 17.641 17.359 1 97.62 174 VAL B CA 1
ATOM 4009 C C . VAL B 1 174 ? -8.578 18.703 17.875 1 97.62 174 VAL B C 1
ATOM 4011 O O . VAL B 1 174 ? -9.008 19.797 18.266 1 97.62 174 VAL B O 1
ATOM 4014 N N . VAL B 1 175 ? -7.348 18.391 17.797 1 96.5 175 VAL B N 1
ATOM 4015 C CA . VAL B 1 175 ? -6.312 19.266 18.328 1 96.5 175 VAL B CA 1
ATOM 4016 C C . VAL B 1 175 ? -6.105 20.453 17.406 1 96.5 175 VAL B C 1
ATOM 4018 O O . VAL B 1 175 ? -5.898 21.578 17.859 1 96.5 175 VAL B O 1
ATOM 4021 N N . ARG B 1 176 ? -6.176 20.25 16.078 1 96.69 176 ARG B N 1
ATOM 4022 C CA . ARG B 1 176 ? -5.938 21.25 15.055 1 96.69 176 ARG B CA 1
ATOM 4023 C C . ARG B 1 176 ? -4.59 21.938 15.258 1 96.69 176 ARG B C 1
ATOM 4025 O O . ARG B 1 176 ? -4.523 23.156 15.391 1 96.69 176 ARG B O 1
ATOM 4032 N N . PRO B 1 177 ? -3.533 21.156 15.18 1 96.19 177 PRO B N 1
ATOM 4033 C CA . PRO B 1 177 ? -2.199 21.703 15.445 1 96.19 177 PRO B CA 1
ATOM 4034 C C . PRO B 1 177 ? -1.707 22.625 14.328 1 96.19 177 PRO B C 1
ATOM 4036 O O . PRO B 1 177 ? -2.18 22.531 13.195 1 96.19 177 PRO B O 1
ATOM 4039 N N . LYS B 1 178 ? -0.793 23.469 14.734 1 96.19 178 LYS B N 1
ATOM 4040 C CA . LYS B 1 178 ? -0.159 24.297 13.711 1 96.19 178 LYS B CA 1
ATOM 4041 C C . LYS B 1 178 ? 0.687 23.469 12.766 1 96.19 178 LYS B C 1
ATOM 4043 O O . LYS B 1 178 ? 0.676 23.688 11.555 1 96.19 178 LYS B O 1
ATOM 4048 N N . TYR B 1 179 ? 1.403 22.531 13.359 1 96.75 179 TYR B N 1
ATOM 4049 C CA . TYR B 1 179 ? 2.248 21.625 12.602 1 96.75 179 TYR B CA 1
ATOM 4050 C C . TYR B 1 179 ? 1.868 20.172 12.875 1 96.75 179 TYR B C 1
ATOM 4052 O O . TYR B 1 179 ? 1.65 19.797 14.023 1 96.75 179 TYR B O 1
ATOM 4060 N N . LEU B 1 180 ? 1.761 19.359 11.82 1 96.94 180 LEU B N 1
ATOM 4061 C CA . LEU B 1 180 ? 1.433 17.953 11.93 1 96.94 180 LEU B CA 1
ATOM 4062 C C . LEU B 1 180 ? 2.443 17.094 11.164 1 96.94 180 LEU B C 1
ATOM 4064 O O . LEU B 1 180 ? 2.738 17.375 10 1 96.94 180 LEU B O 1
ATOM 4068 N N . ILE B 1 181 ? 3.014 16.141 11.852 1 95.94 181 ILE B N 1
ATOM 4069 C CA . ILE B 1 181 ? 3.881 15.164 11.211 1 95.94 181 ILE B CA 1
ATOM 4070 C C . ILE B 1 181 ? 3.166 13.812 11.117 1 95.94 181 ILE B C 1
ATOM 4072 O O . ILE B 1 181 ? 2.68 13.297 12.125 1 95.94 181 ILE B O 1
ATOM 4076 N N . LEU B 1 182 ? 3.096 13.344 9.969 1 96.06 182 LEU B N 1
ATOM 4077 C CA . LEU B 1 182 ? 2.504 12.031 9.711 1 96.06 182 LEU B CA 1
ATOM 4078 C C . LEU B 1 182 ? 3.549 11.062 9.172 1 96.06 182 LEU B C 1
ATOM 4080 O O . LEU B 1 182 ? 4.043 11.234 8.062 1 96.06 182 LEU B O 1
ATOM 4084 N N . ASP B 1 183 ? 3.842 10.117 9.93 1 94.06 183 ASP B N 1
ATOM 4085 C CA . ASP B 1 183 ? 4.812 9.117 9.508 1 94.06 183 ASP B CA 1
ATOM 4086 C C . ASP B 1 183 ? 4.109 7.855 9 1 94.06 183 ASP B C 1
ATOM 4088 O O . ASP B 1 183 ? 3.697 7.004 9.789 1 94.06 183 ASP B O 1
ATOM 4092 N N . GLU B 1 184 ? 3.992 7.727 7.707 1 93.25 184 GLU B N 1
ATOM 4093 C CA . GLU B 1 184 ? 3.373 6.602 7.012 1 93.25 184 GLU B CA 1
ATOM 4094 C C . GLU B 1 184 ? 1.97 6.328 7.547 1 93.25 184 GLU B C 1
ATOM 4096 O O . GLU B 1 184 ? 1.659 5.203 7.941 1 93.25 184 GLU B O 1
ATOM 4101 N N . PRO B 1 185 ? 1.087 7.258 7.402 1 93.31 185 PRO B N 1
ATOM 4102 C CA . PRO B 1 185 ? -0.198 7.188 8.102 1 93.31 185 PRO B CA 1
ATOM 4103 C C . PRO B 1 185 ? -1.12 6.113 7.531 1 93.31 185 PRO B C 1
ATOM 4105 O O . PRO B 1 185 ? -2.08 5.703 8.195 1 93.31 185 PRO B O 1
ATOM 4108 N N . THR B 1 186 ? -0.86 5.672 6.324 1 92 186 THR B N 1
ATOM 4109 C CA . THR B 1 186 ? -1.846 4.773 5.73 1 92 186 THR B CA 1
ATOM 4110 C C . THR B 1 186 ? -1.212 3.432 5.375 1 92 186 THR B C 1
ATOM 4112 O O . THR B 1 186 ? -1.789 2.646 4.621 1 92 186 THR B O 1
ATOM 4115 N N . VAL B 1 187 ? -0.117 3.207 5.922 1 84.94 187 VAL B N 1
ATOM 4116 C CA . VAL B 1 187 ? 0.551 1.941 5.641 1 84.94 187 VAL B CA 1
ATOM 4117 C C . VAL B 1 187 ? -0.31 0.781 6.137 1 84.94 187 VAL B C 1
ATOM 4119 O O . VAL B 1 187 ? -0.948 0.878 7.188 1 84.94 187 VAL B O 1
ATOM 4122 N N . PHE B 1 188 ? -0.553 -0.371 5.406 1 79.38 188 PHE B N 1
ATOM 4123 C CA . PHE B 1 188 ? -1.226 -1.621 5.738 1 79.38 188 PHE B CA 1
ATOM 4124 C C . PHE B 1 188 ? -2.738 -1.455 5.676 1 79.38 188 PHE B C 1
ATOM 4126 O O . PHE B 1 188 ? -3.484 -2.371 6.031 1 79.38 188 PHE B O 1
ATOM 4133 N N . LEU B 1 189 ? -3.168 -0.243 5.305 1 87.94 189 LEU B N 1
ATOM 4134 C CA . LEU B 1 189 ? -4.605 -0.001 5.285 1 87.94 189 LEU B CA 1
ATOM 4135 C C . LEU B 1 189 ? -5.184 -0.276 3.9 1 87.94 189 LEU B C 1
ATOM 4137 O O . LEU B 1 189 ? -4.473 -0.183 2.896 1 87.94 189 LEU B O 1
ATOM 4141 N N . ASP B 1 190 ? -6.438 -0.633 3.898 1 87.94 190 ASP B N 1
ATOM 4142 C CA . ASP B 1 190 ? -7.094 -0.855 2.611 1 87.94 190 ASP B CA 1
ATOM 4143 C C . ASP B 1 190 ? -7.48 0.469 1.958 1 87.94 190 ASP B C 1
ATOM 4145 O O . ASP B 1 190 ? -7.332 1.533 2.562 1 87.94 190 ASP B O 1
ATOM 4149 N N . VAL B 1 191 ? -7.945 0.386 0.767 1 87.75 191 VAL B N 1
ATOM 4150 C CA . VAL B 1 191 ? -8.164 1.553 -0.083 1 87.75 191 VAL B CA 1
ATOM 4151 C C . VAL B 1 191 ? -9.242 2.443 0.53 1 87.75 191 VAL B C 1
ATOM 4153 O O . VAL B 1 191 ? -9.141 3.672 0.489 1 87.75 191 VAL B O 1
ATOM 4156 N N . LEU B 1 192 ? -10.242 1.837 1.072 1 86.94 192 LEU B N 1
ATOM 4157 C CA . LEU B 1 192 ? -11.344 2.607 1.646 1 86.94 192 LEU B CA 1
ATOM 4158 C C . LEU B 1 192 ? -10.859 3.432 2.836 1 86.94 192 LEU B C 1
ATOM 4160 O O . LEU B 1 192 ? -11.086 4.645 2.891 1 86.94 192 LEU B O 1
ATOM 4164 N N . THR B 1 193 ? -10.18 2.805 3.703 1 90.81 193 THR B N 1
ATOM 4165 C CA . THR B 1 193 ? -9.656 3.475 4.887 1 90.81 193 THR B CA 1
ATOM 4166 C C . THR B 1 193 ? -8.625 4.535 4.5 1 90.81 193 THR B C 1
ATOM 4168 O O . THR B 1 193 ? -8.617 5.629 5.062 1 90.81 193 THR B O 1
ATOM 4171 N N . LYS B 1 194 ? -7.836 4.195 3.533 1 92.75 194 LYS B N 1
ATOM 4172 C CA . LYS B 1 194 ? -6.852 5.156 3.043 1 92.75 194 LYS B CA 1
ATOM 4173 C C . LYS B 1 194 ? -7.531 6.438 2.566 1 92.75 194 LYS B C 1
ATOM 4175 O O . LYS B 1 194 ? -7.102 7.539 2.914 1 92.75 194 LYS B O 1
ATOM 4180 N N . ASN B 1 195 ? -8.547 6.277 1.821 1 89.81 195 ASN B N 1
ATOM 4181 C CA . ASN B 1 195 ? -9.242 7.434 1.268 1 89.81 195 ASN B CA 1
ATOM 4182 C C . ASN B 1 195 ? -9.852 8.297 2.367 1 89.81 195 ASN B C 1
ATOM 4184 O O . ASN B 1 195 ? -9.812 9.531 2.285 1 89.81 195 ASN B O 1
ATOM 4188 N N . GLU B 1 196 ? -10.391 7.652 3.373 1 92.56 196 GLU B N 1
ATOM 4189 C CA . GLU B 1 196 ? -10.945 8.391 4.508 1 92.56 196 GLU B CA 1
ATOM 4190 C C . GLU B 1 196 ? -9.859 9.211 5.211 1 92.56 196 GLU B C 1
ATOM 4192 O O . GLU B 1 196 ? -10.07 10.383 5.512 1 92.56 196 GLU B O 1
ATOM 4197 N N . ILE B 1 197 ? -8.797 8.633 5.391 1 95.5 197 ILE B N 1
ATOM 4198 C CA . ILE B 1 197 ? -7.695 9.281 6.09 1 95.5 197 ILE B CA 1
ATOM 4199 C C . ILE B 1 197 ? -7.121 10.406 5.219 1 95.5 197 ILE B C 1
ATOM 4201 O O . ILE B 1 197 ? -6.836 11.5 5.715 1 95.5 197 ILE B O 1
ATOM 4205 N N . HIS B 1 198 ? -6.973 10.141 3.941 1 95.19 198 HIS B N 1
ATOM 4206 C CA . HIS B 1 198 ? -6.492 11.164 3.023 1 95.19 198 HIS B CA 1
ATOM 4207 C C . HIS B 1 198 ? -7.398 12.398 3.053 1 95.19 198 HIS B C 1
ATOM 4209 O O . HIS B 1 198 ? -6.91 13.523 3.129 1 95.19 198 HIS B O 1
ATOM 4215 N N . ASN B 1 199 ? -8.672 12.125 3.037 1 91.81 199 ASN B N 1
ATOM 4216 C CA . ASN B 1 199 ? -9.633 13.227 3.082 1 91.81 199 ASN B CA 1
ATOM 4217 C C . ASN B 1 199 ? -9.508 14.016 4.379 1 91.81 199 ASN B C 1
ATOM 4219 O O . ASN B 1 199 ? -9.594 15.25 4.371 1 91.81 199 ASN B O 1
ATOM 4223 N N . ALA B 1 200 ? -9.336 13.297 5.398 1 95.69 200 ALA B N 1
ATOM 4224 C CA . ALA B 1 200 ? -9.172 13.945 6.695 1 95.69 200 ALA B CA 1
ATOM 4225 C C . ALA B 1 200 ? -7.918 14.82 6.723 1 95.69 200 ALA B C 1
ATOM 4227 O O . ALA B 1 200 ? -7.945 15.938 7.238 1 95.69 200 ALA B O 1
ATOM 4228 N N . ILE B 1 201 ? -6.855 14.352 6.164 1 96.31 201 ILE B N 1
ATOM 4229 C CA . ILE B 1 201 ? -5.598 15.094 6.121 1 96.31 201 ILE B CA 1
ATOM 4230 C C . ILE B 1 201 ? -5.773 16.359 5.289 1 96.31 201 ILE B C 1
ATOM 4232 O O . ILE B 1 201 ? -5.324 17.438 5.684 1 96.31 201 ILE B O 1
ATOM 4236 N N . LEU B 1 202 ? -6.434 16.25 4.195 1 92.81 202 LEU B N 1
ATOM 4237 C CA . LEU B 1 202 ? -6.688 17.406 3.348 1 92.81 202 LEU B CA 1
ATOM 4238 C C . LEU B 1 202 ? -7.527 18.438 4.086 1 92.81 202 LEU B C 1
ATOM 4240 O O . LEU B 1 202 ? -7.27 19.641 3.98 1 92.81 202 LEU B O 1
ATOM 4244 N N . SER B 1 203 ? -8.469 17.953 4.852 1 92.94 203 SER B N 1
ATOM 4245 C CA . SER B 1 203 ? -9.328 18.859 5.605 1 92.94 203 SER B CA 1
ATOM 4246 C C . SER B 1 203 ? -8.539 19.625 6.664 1 92.94 203 SER B C 1
ATOM 4248 O O . SER B 1 203 ? -8.805 20.797 6.918 1 92.94 203 SER B O 1
ATOM 4250 N N . LEU B 1 204 ? -7.613 19.016 7.27 1 95.12 204 LEU B N 1
ATOM 4251 C CA . LEU B 1 204 ? -6.773 19.656 8.273 1 95.12 204 LEU B CA 1
ATOM 4252 C C . LEU B 1 204 ? -6.062 20.875 7.695 1 95.12 204 LEU B C 1
ATOM 4254 O O . LEU B 1 204 ? -6 21.922 8.336 1 95.12 204 LEU B O 1
ATOM 4258 N N . THR B 1 205 ? -5.586 20.734 6.531 1 93.88 205 THR B N 1
ATOM 4259 C CA . THR B 1 205 ? -4.84 21.812 5.895 1 93.88 205 THR B CA 1
ATOM 4260 C C . THR B 1 205 ? -5.785 22.859 5.324 1 93.88 205 THR B C 1
ATOM 4262 O O . THR B 1 205 ? -5.617 24.062 5.57 1 93.88 205 THR B O 1
ATOM 4265 N N . LYS B 1 206 ? -6.805 22.469 4.699 1 89.31 206 LYS B N 1
ATOM 4266 C CA . LYS B 1 206 ? -7.707 23.375 3.99 1 89.31 206 LYS B CA 1
ATOM 4267 C C . LYS B 1 206 ? -8.578 24.156 4.969 1 89.31 206 LYS B C 1
ATOM 4269 O O . LYS B 1 206 ? -8.75 25.375 4.82 1 89.31 206 LYS B O 1
ATOM 4274 N N . ASP B 1 207 ? -9.047 23.469 5.906 1 92.12 207 ASP B N 1
ATOM 4275 C CA . ASP B 1 207 ? -10.031 24.062 6.793 1 92.12 207 ASP B CA 1
ATOM 4276 C C . ASP B 1 207 ? -9.359 24.734 7.988 1 92.12 207 ASP B C 1
ATOM 4278 O O . ASP B 1 207 ? -9.859 25.734 8.508 1 92.12 207 ASP B O 1
ATOM 4282 N N . PHE B 1 208 ? -8.211 24.25 8.375 1 95 208 PHE B N 1
ATOM 4283 C CA . PHE B 1 208 ? -7.676 24.734 9.648 1 95 208 PHE B CA 1
ATOM 4284 C C . PHE B 1 208 ? -6.27 25.297 9.453 1 95 208 PHE B C 1
ATOM 4286 O O . PHE B 1 208 ? -5.664 25.797 10.406 1 95 208 PHE B O 1
ATOM 4293 N N . GLY B 1 209 ? -5.734 25.141 8.258 1 95.56 209 GLY B N 1
ATOM 4294 C CA . GLY B 1 209 ? -4.461 25.781 7.938 1 95.56 209 GLY B CA 1
ATOM 4295 C C . GLY B 1 209 ? -3.266 25.016 8.492 1 95.56 209 GLY B C 1
ATOM 4296 O O . GLY B 1 209 ? -2.166 25.562 8.57 1 95.56 209 GLY B O 1
ATOM 4297 N N . THR B 1 210 ? -3.428 23.812 8.914 1 97.12 210 THR B N 1
ATOM 4298 C CA . THR B 1 210 ? -2.355 22.984 9.469 1 97.12 210 THR B CA 1
ATOM 4299 C C . THR B 1 210 ? -1.267 22.75 8.43 1 97.12 210 THR B C 1
ATOM 4301 O O . THR B 1 210 ? -1.562 22.484 7.262 1 97.12 210 THR B O 1
ATOM 4304 N N . THR B 1 211 ? -0.019 22.953 8.836 1 97.69 211 THR B N 1
ATOM 4305 C CA . THR B 1 211 ? 1.133 22.578 8.016 1 97.69 211 THR B CA 1
ATOM 4306 C C . THR B 1 211 ? 1.513 21.125 8.25 1 97.69 211 THR B C 1
ATOM 4308 O O . THR B 1 211 ? 1.673 20.703 9.398 1 97.69 211 THR B O 1
ATOM 4311 N N . VAL B 1 212 ? 1.684 20.359 7.156 1 97.75 212 VAL B N 1
ATOM 4312 C CA . VAL B 1 212 ? 1.827 18.906 7.328 1 97.75 212 VAL B CA 1
ATOM 4313 C C . VAL B 1 212 ? 3.129 18.438 6.68 1 97.75 212 VAL B C 1
ATOM 4315 O O . VAL B 1 212 ? 3.439 18.812 5.547 1 97.75 212 VAL B O 1
ATOM 4318 N N . ILE B 1 213 ? 3.904 17.688 7.434 1 97.62 213 ILE B N 1
ATOM 4319 C CA . ILE B 1 213 ? 4.953 16.844 6.867 1 97.62 213 ILE B CA 1
ATOM 4320 C C . ILE B 1 213 ? 4.465 15.398 6.777 1 97.62 213 ILE B C 1
ATOM 4322 O O . ILE B 1 213 ? 4.109 14.789 7.789 1 97.62 213 ILE B O 1
ATOM 4326 N N . LEU B 1 214 ? 4.434 14.898 5.598 1 97.44 214 LEU B N 1
ATOM 4327 C CA . LEU B 1 214 ? 3.961 13.539 5.332 1 97.44 214 LEU B CA 1
ATOM 4328 C C . LEU B 1 214 ? 5.102 12.656 4.844 1 97.44 214 LEU B C 1
ATOM 4330 O O . LEU B 1 214 ? 5.684 12.906 3.787 1 97.44 214 LEU B O 1
ATOM 4334 N N . THR B 1 215 ? 5.469 11.703 5.641 1 95.94 215 THR B N 1
ATOM 4335 C CA . THR B 1 215 ? 6.383 10.688 5.125 1 95.94 215 THR B CA 1
ATOM 4336 C C . THR B 1 215 ? 5.605 9.477 4.602 1 95.94 215 THR B C 1
ATOM 4338 O O . THR B 1 215 ? 4.66 9.016 5.242 1 95.94 215 THR B O 1
ATOM 4341 N N . THR B 1 216 ? 5.957 9.039 3.451 1 92.88 216 THR B N 1
ATOM 4342 C CA . THR B 1 216 ? 5.277 7.879 2.887 1 92.88 216 THR B CA 1
ATOM 4343 C C . THR B 1 216 ? 6.141 7.215 1.816 1 92.88 216 THR B C 1
ATOM 4345 O O . THR B 1 216 ? 6.969 7.875 1.182 1 92.88 216 THR B O 1
ATOM 4348 N N . HIS B 1 217 ? 5.977 5.98 1.696 1 89.44 217 HIS B N 1
ATOM 4349 C CA . HIS B 1 217 ? 6.543 5.266 0.556 1 89.44 217 HIS B CA 1
ATOM 4350 C C . HIS B 1 217 ? 5.484 5.016 -0.515 1 89.44 217 HIS B C 1
ATOM 4352 O O . HIS B 1 217 ? 5.789 4.469 -1.577 1 89.44 217 HIS B O 1
ATOM 4358 N N . ASP B 1 218 ? 4.297 5.43 -0.277 1 89.75 218 ASP B N 1
ATOM 4359 C CA . ASP B 1 218 ? 3.193 5.316 -1.225 1 89.75 218 ASP B CA 1
ATOM 4360 C C . ASP B 1 218 ? 3.15 6.52 -2.164 1 89.75 218 ASP B C 1
ATOM 4362 O O . ASP B 1 218 ? 2.73 7.609 -1.769 1 89.75 218 ASP B O 1
ATOM 4366 N N . LEU B 1 219 ? 3.41 6.258 -3.346 1 89.81 219 LEU B N 1
ATOM 4367 C CA . LEU B 1 219 ? 3.561 7.344 -4.309 1 89.81 219 LEU B CA 1
ATOM 4368 C C . LEU B 1 219 ? 2.207 7.941 -4.672 1 89.81 219 LEU B C 1
ATOM 4370 O O . LEU B 1 219 ? 2.113 9.133 -4.984 1 89.81 219 LEU B O 1
ATOM 4374 N N . GLN B 1 220 ? 1.229 7.141 -4.691 1 87.69 220 GLN B N 1
ATOM 4375 C CA . GLN B 1 220 ? -0.108 7.656 -4.973 1 87.69 220 GLN B CA 1
ATOM 4376 C C . GLN B 1 220 ? -0.581 8.586 -3.859 1 87.69 220 GLN B C 1
ATOM 4378 O O . G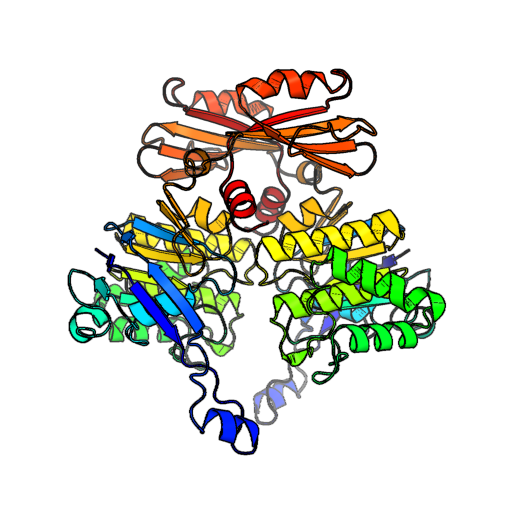LN B 1 220 ? -1.188 9.625 -4.129 1 87.69 220 GLN B O 1
ATOM 4383 N N . GLU B 1 221 ? -0.291 8.203 -2.658 1 92.62 221 GLU B N 1
ATOM 4384 C CA . GLU B 1 221 ? -0.608 9.047 -1.51 1 92.62 221 GLU B CA 1
ATOM 4385 C C . GLU B 1 221 ? 0.097 10.398 -1.607 1 92.62 221 GLU B C 1
ATOM 4387 O O . GLU B 1 221 ? -0.521 11.445 -1.4 1 92.62 221 GLU B O 1
ATOM 4392 N N . ALA B 1 222 ? 1.358 10.336 -1.932 1 93.56 222 ALA B N 1
ATOM 4393 C CA . ALA B 1 222 ? 2.135 11.562 -2.084 1 93.56 222 ALA B CA 1
ATOM 4394 C C . ALA B 1 222 ? 1.565 12.438 -3.197 1 93.56 222 ALA B C 1
ATOM 4396 O O . ALA B 1 222 ? 1.445 13.656 -3.039 1 93.56 222 ALA B O 1
ATOM 4397 N N . GLU B 1 223 ? 1.246 11.836 -4.238 1 88.31 223 GLU B N 1
ATOM 4398 C CA . GLU B 1 223 ? 0.708 12.57 -5.379 1 88.31 223 GLU B CA 1
ATOM 4399 C C . GLU B 1 223 ? -0.634 13.211 -5.039 1 88.31 223 GLU B C 1
ATOM 4401 O O . GLU B 1 223 ? -0.905 14.344 -5.441 1 88.31 223 GLU B O 1
ATOM 4406 N N . LYS B 1 224 ? -1.405 12.5 -4.355 1 86.12 224 LYS B N 1
ATOM 4407 C CA . LYS B 1 224 ? -2.75 12.953 -4.012 1 86.12 224 LYS B CA 1
ATOM 4408 C C . LYS B 1 224 ? -2.705 14.07 -2.973 1 86.12 224 LYS B C 1
ATOM 4410 O O . LYS B 1 224 ? -3.457 15.039 -3.062 1 86.12 224 LYS B O 1
ATOM 4415 N N . LEU B 1 225 ? -1.822 13.984 -2.08 1 93.31 225 LEU B N 1
ATOM 4416 C CA . LEU B 1 225 ? -1.924 14.82 -0.894 1 93.31 225 LEU B CA 1
ATOM 4417 C C . LEU B 1 225 ? -0.932 15.977 -0.961 1 93.31 225 LEU B C 1
ATOM 4419 O O . LEU B 1 225 ? -1.257 17.109 -0.576 1 93.31 225 LEU B O 1
ATOM 4423 N N . SER B 1 226 ? 0.246 15.758 -1.462 1 94.94 226 SER B N 1
ATOM 4424 C CA . SER B 1 226 ? 1.351 16.688 -1.258 1 94.94 226 SER B CA 1
ATOM 4425 C C . SER B 1 226 ? 1.299 17.844 -2.26 1 94.94 226 SER B C 1
ATOM 4427 O O . SER B 1 226 ? 1.008 17.625 -3.439 1 94.94 226 SER B O 1
ATOM 4429 N N . ASP B 1 227 ? 1.576 19.016 -1.749 1 92.81 227 ASP B N 1
ATOM 4430 C CA . ASP B 1 227 ? 1.799 20.172 -2.611 1 92.81 227 ASP B CA 1
ATOM 4431 C C . ASP B 1 227 ? 3.184 20.109 -3.256 1 92.81 227 ASP B C 1
ATOM 4433 O O . ASP B 1 227 ? 3.346 20.484 -4.422 1 92.81 227 ASP B O 1
ATOM 4437 N N . ARG B 1 228 ? 4.09 19.75 -2.467 1 95.12 228 ARG B N 1
ATOM 4438 C CA . ARG B 1 228 ? 5.48 19.531 -2.865 1 95.12 228 ARG B CA 1
ATOM 4439 C C . ARG B 1 228 ? 6.047 18.266 -2.23 1 95.12 228 ARG B C 1
ATOM 4441 O O . ARG B 1 228 ? 5.582 17.844 -1.174 1 95.12 228 ARG B O 1
ATOM 4448 N N . VAL B 1 229 ? 7.004 17.734 -2.967 1 96.31 229 VAL B N 1
ATOM 4449 C CA . VAL B 1 229 ? 7.629 16.516 -2.449 1 96.31 229 VAL B CA 1
ATOM 4450 C C . VAL B 1 229 ? 9.148 16.656 -2.516 1 96.31 229 VAL B C 1
ATOM 4452 O O . VAL B 1 229 ? 9.68 17.375 -3.363 1 96.31 229 VAL B O 1
ATOM 4455 N N . LEU B 1 230 ? 9.789 16.062 -1.583 1 96.62 230 LEU B N 1
ATOM 4456 C CA . LEU B 1 230 ? 11.227 15.828 -1.607 1 96.62 230 LEU B CA 1
ATOM 4457 C C . LEU B 1 230 ? 11.539 14.336 -1.701 1 96.62 230 LEU B C 1
ATOM 4459 O O . LEU B 1 230 ? 11.164 13.562 -0.815 1 96.62 230 LEU B O 1
ATOM 4463 N N . LEU B 1 231 ? 12.078 13.945 -2.799 1 95.31 231 LEU B N 1
ATOM 4464 C CA . LEU B 1 231 ? 12.609 12.594 -2.939 1 95.31 231 LEU B CA 1
ATOM 4465 C C . LEU B 1 231 ? 14.016 12.492 -2.359 1 95.31 231 LEU B C 1
ATOM 4467 O O . LEU B 1 231 ? 14.898 13.281 -2.723 1 95.31 231 LEU B O 1
ATOM 4471 N N . PHE B 1 232 ? 14.148 11.516 -1.489 1 93.31 232 PHE B N 1
ATOM 4472 C CA . PHE B 1 232 ? 15.453 11.438 -0.847 1 93.31 232 PHE B CA 1
ATOM 4473 C C . PHE B 1 232 ? 15.758 10.008 -0.419 1 93.31 232 PHE B C 1
ATOM 4475 O O . PHE B 1 232 ? 14.852 9.18 -0.304 1 93.31 232 PHE B O 1
ATOM 4482 N N . ASN B 1 233 ? 16.953 9.695 -0.289 1 92.88 233 ASN B N 1
ATOM 4483 C CA . ASN B 1 233 ? 17.547 8.508 0.319 1 92.88 233 ASN B CA 1
ATOM 4484 C C . ASN B 1 233 ? 18.766 8.852 1.165 1 92.88 233 ASN B C 1
ATOM 4486 O O . ASN B 1 233 ? 19.891 8.867 0.663 1 92.88 233 ASN B O 1
ATOM 4490 N N . LYS B 1 234 ? 18.516 9.07 2.334 1 93.69 234 LYS B N 1
ATOM 4491 C CA . LYS B 1 234 ? 19.5 9.609 3.256 1 93.69 234 LYS B CA 1
ATOM 4492 C C . LYS B 1 234 ? 20 10.977 2.797 1 93.69 234 LYS B C 1
ATOM 4494 O O . LYS B 1 234 ? 20.266 11.859 3.621 1 93.69 234 LYS B O 1
ATOM 4499 N N . ARG B 1 235 ? 20.047 11.18 1.471 1 95.06 235 ARG B N 1
ATOM 4500 C CA . ARG B 1 235 ? 20.391 12.453 0.85 1 95.06 235 ARG B CA 1
ATOM 4501 C C . ARG B 1 235 ? 19.234 12.961 -0.012 1 95.06 235 ARG B C 1
ATOM 4503 O O . ARG B 1 235 ? 18.484 12.172 -0.584 1 95.06 235 ARG B O 1
ATOM 4510 N N . PRO B 1 236 ? 19.203 14.266 -0.059 1 94.75 236 PRO B N 1
ATOM 4511 C CA . PRO B 1 236 ? 18.188 14.797 -0.976 1 94.75 236 PRO B CA 1
ATOM 4512 C C . PRO B 1 236 ? 18.516 14.523 -2.441 1 94.75 236 PRO B C 1
ATOM 4514 O O . PRO B 1 236 ? 19.688 14.57 -2.834 1 94.75 236 PRO B O 1
ATOM 4517 N N . ILE B 1 237 ? 17.516 14.289 -3.184 1 92.5 237 ILE B N 1
ATOM 4518 C CA . ILE B 1 237 ? 17.75 13.969 -4.59 1 92.5 237 ILE B CA 1
ATOM 4519 C C . ILE B 1 237 ? 17 14.969 -5.469 1 92.5 237 ILE B C 1
ATOM 4521 O O . ILE B 1 237 ? 17.594 15.617 -6.332 1 92.5 237 ILE B O 1
ATOM 4525 N N . LEU B 1 238 ? 15.734 15.102 -5.27 1 93.31 238 LEU B N 1
ATOM 4526 C CA . LEU B 1 238 ? 14.898 15.945 -6.121 1 93.31 238 LEU B CA 1
ATOM 4527 C C . LEU B 1 238 ? 13.711 16.5 -5.344 1 93.31 238 LEU B C 1
ATOM 4529 O O . LEU B 1 238 ? 13.078 15.781 -4.57 1 93.31 238 LEU B O 1
ATOM 4533 N N . GLU B 1 239 ? 13.477 17.781 -5.539 1 95.19 239 GLU B N 1
ATOM 4534 C CA . GLU B 1 239 ? 12.359 18.453 -4.887 1 95.19 239 GLU B CA 1
ATOM 4535 C C . GLU B 1 239 ? 11.484 19.188 -5.906 1 95.19 239 GLU B C 1
ATOM 4537 O O . GLU B 1 239 ? 12 19.812 -6.836 1 95.19 239 GLU B O 1
ATOM 4542 N N . GLY B 1 240 ? 10.164 19.062 -5.723 1 93.19 240 GLY B N 1
ATOM 4543 C CA . GLY B 1 240 ? 9.258 19.781 -6.609 1 93.19 240 GLY B CA 1
ATOM 4544 C C . GLY B 1 240 ? 7.809 19.359 -6.445 1 93.19 240 GLY B C 1
ATOM 4545 O O . GLY B 1 240 ? 7.473 18.625 -5.512 1 93.19 240 GLY B O 1
ATOM 4546 N N . LYS B 1 241 ? 7.012 19.938 -7.262 1 90.31 241 LYS B N 1
ATOM 4547 C CA . LYS B 1 241 ? 5.613 19.531 -7.297 1 90.31 241 LYS B CA 1
ATOM 4548 C C . LYS B 1 241 ? 5.457 18.156 -7.934 1 90.31 241 LYS B C 1
ATOM 4550 O O . LYS B 1 241 ? 6.121 17.844 -8.93 1 90.31 241 LYS B O 1
ATOM 4555 N N . PRO B 1 242 ? 4.605 17.312 -7.316 1 87.81 242 PRO B N 1
ATOM 4556 C CA . PRO B 1 242 ? 4.434 15.969 -7.855 1 87.81 242 PRO B CA 1
ATOM 4557 C C . PRO B 1 242 ? 4.113 15.961 -9.352 1 87.81 242 PRO B C 1
ATOM 4559 O O . PRO B 1 242 ? 4.605 15.109 -10.086 1 87.81 242 PRO B O 1
ATOM 4562 N N . GLU B 1 243 ? 3.393 16.891 -9.875 1 77.12 243 GLU B N 1
ATOM 4563 C CA . GLU B 1 243 ? 2.924 16.906 -11.258 1 77.12 243 GLU B CA 1
ATOM 4564 C C . GLU B 1 243 ? 4.055 17.25 -12.227 1 77.12 243 GLU B C 1
ATOM 4566 O O . GLU B 1 243 ? 4.02 16.859 -13.398 1 77.12 243 GLU B O 1
ATOM 4571 N N . ASN B 1 244 ? 5.102 17.953 -11.742 1 80.38 244 ASN B N 1
ATOM 4572 C CA . ASN B 1 244 ? 6.105 18.469 -12.664 1 80.38 244 ASN B CA 1
ATOM 4573 C C . ASN B 1 244 ? 7.508 18 -12.289 1 80.38 244 ASN B C 1
ATOM 4575 O O . ASN B 1 244 ? 8.484 18.375 -12.938 1 80.38 244 ASN B O 1
ATOM 4579 N N . ILE B 1 245 ? 7.523 17.188 -11.344 1 86.19 245 ILE B N 1
ATOM 4580 C CA . ILE B 1 245 ? 8.836 16.844 -10.797 1 86.19 245 ILE B CA 1
ATOM 4581 C C . ILE B 1 245 ? 9.641 16.062 -11.836 1 86.19 245 ILE B C 1
ATOM 4583 O O . ILE B 1 245 ? 10.867 16.094 -11.828 1 86.19 245 ILE B O 1
ATOM 4587 N N . GLY B 1 246 ? 8.977 15.359 -12.695 1 83.62 246 GLY B N 1
ATOM 4588 C CA . GLY B 1 246 ? 9.656 14.625 -13.75 1 83.62 246 GLY B CA 1
ATOM 4589 C C . GLY B 1 246 ? 10.461 15.516 -14.672 1 83.62 246 GLY B C 1
ATOM 4590 O O . GLY B 1 246 ? 11.461 15.078 -15.25 1 83.62 246 GLY B O 1
ATOM 4591 N N . ARG B 1 247 ? 10.062 16.719 -14.82 1 80.19 247 ARG B N 1
ATOM 4592 C CA . ARG B 1 247 ? 10.742 17.688 -15.688 1 80.19 247 ARG B CA 1
ATOM 4593 C C . ARG B 1 247 ? 12.109 18.062 -15.133 1 80.19 247 ARG B C 1
ATOM 4595 O O . ARG B 1 247 ? 12.969 18.547 -15.867 1 80.19 247 ARG B O 1
ATOM 4602 N N . LYS B 1 248 ? 12.258 17.828 -13.953 1 82.94 248 LYS B N 1
ATOM 4603 C CA . LYS B 1 248 ? 13.508 18.219 -13.297 1 82.94 248 LYS B CA 1
ATOM 4604 C C . LYS B 1 248 ? 14.547 17.109 -13.391 1 82.94 248 LYS B C 1
ATOM 4606 O O . LYS B 1 248 ? 15.703 17.297 -13.008 1 82.94 248 LYS B O 1
ATOM 4611 N N . LEU B 1 249 ? 14.008 16.016 -13.898 1 81.31 249 LEU B N 1
ATOM 4612 C CA . LEU B 1 249 ? 14.945 14.906 -14.039 1 81.31 249 LEU B CA 1
ATOM 4613 C C . LEU B 1 249 ? 15.961 15.195 -15.141 1 81.31 249 LEU B C 1
ATOM 4615 O O . LEU B 1 249 ? 15.617 15.766 -16.172 1 81.31 249 LEU B O 1
ATOM 4619 N N . GLU B 1 250 ? 17.109 15.016 -14.844 1 78.56 250 GLU B N 1
ATOM 4620 C CA . GLU B 1 250 ? 18.156 15.133 -15.852 1 78.56 250 GLU B CA 1
ATOM 4621 C C . GLU B 1 250 ? 18.297 13.844 -16.656 1 78.56 250 GLU B C 1
ATOM 4623 O O . GLU B 1 250 ? 19.359 13.195 -16.625 1 78.56 250 GLU B O 1
ATOM 4628 N N . VAL B 1 251 ? 17.188 13.5 -17.297 1 75.62 251 VAL B N 1
ATOM 4629 C CA . VAL B 1 251 ? 17.188 12.297 -18.125 1 75.62 251 VAL B CA 1
ATOM 4630 C C . VAL B 1 251 ? 16.812 12.656 -19.562 1 75.62 251 VAL B C 1
ATOM 4632 O O . VAL B 1 251 ? 16.297 13.742 -19.828 1 75.62 251 VAL B O 1
ATOM 4635 N N . ASP B 1 252 ? 17.156 11.688 -20.438 1 78.31 252 ASP B N 1
ATOM 4636 C CA . ASP B 1 252 ? 16.984 11.914 -21.875 1 78.31 252 ASP B CA 1
ATOM 4637 C C . ASP B 1 252 ? 15.57 11.578 -22.328 1 78.31 252 ASP B C 1
ATOM 4639 O O . ASP B 1 252 ? 15.328 11.312 -23.5 1 78.31 252 ASP B O 1
ATOM 4643 N N . PHE B 1 253 ? 14.734 11.43 -21.453 1 82.06 253 PHE B N 1
ATOM 4644 C CA . PHE B 1 253 ? 13.344 11.18 -21.797 1 82.06 253 PHE B CA 1
ATOM 4645 C C . PHE B 1 253 ? 12.414 12.016 -20.922 1 82.06 253 PHE B C 1
ATOM 4647 O O . PHE B 1 253 ? 12.742 12.32 -19.766 1 82.06 253 PHE B O 1
ATOM 4654 N N . ASP B 1 254 ? 11.289 12.438 -21.5 1 81.38 254 ASP B N 1
ATOM 4655 C CA . ASP B 1 254 ? 10.367 13.273 -20.734 1 81.38 254 ASP B CA 1
ATOM 4656 C C . ASP B 1 254 ? 8.93 12.789 -20.891 1 81.38 254 ASP B C 1
ATOM 4658 O O . ASP B 1 254 ? 7.996 13.422 -20.391 1 81.38 254 ASP B O 1
ATOM 4662 N N . ARG B 1 255 ? 8.797 11.641 -21.656 1 84.19 255 ARG B N 1
ATOM 4663 C CA . ARG B 1 255 ? 7.457 11.109 -21.859 1 84.19 255 ARG B CA 1
ATOM 4664 C C . ARG B 1 255 ? 7.41 9.617 -21.547 1 84.19 255 ARG B C 1
ATOM 4666 O O . ARG B 1 255 ? 8.398 8.906 -21.75 1 84.19 255 ARG B O 1
ATOM 4673 N N . LYS B 1 256 ? 6.324 9.242 -21.031 1 87.62 256 LYS B N 1
ATOM 4674 C CA . LYS B 1 256 ? 5.988 7.828 -20.875 1 87.62 256 LYS B CA 1
ATOM 4675 C C . LYS B 1 256 ? 4.949 7.398 -21.906 1 87.62 256 LYS B C 1
ATOM 4677 O O . LYS B 1 256 ? 3.904 8.039 -22.047 1 87.62 256 LYS B O 1
ATOM 4682 N N . VAL B 1 257 ? 5.293 6.375 -22.672 1 86.31 257 VAL B N 1
ATOM 4683 C CA . VAL B 1 257 ? 4.371 5.867 -23.688 1 86.31 257 VAL B CA 1
ATOM 4684 C C . VAL B 1 257 ? 3.84 4.5 -23.266 1 86.31 257 VAL B C 1
ATOM 4686 O O . VAL B 1 257 ? 4.613 3.613 -22.891 1 86.31 257 VAL B O 1
ATOM 4689 N N . LEU B 1 258 ? 2.512 4.43 -23.172 1 86.38 258 LEU B N 1
ATOM 4690 C CA . LEU B 1 258 ? 1.84 3.166 -22.891 1 86.38 258 LEU B CA 1
ATOM 4691 C C . LEU B 1 258 ? 1.089 2.658 -24.109 1 86.38 258 LEU B C 1
ATOM 4693 O O . LEU B 1 258 ? 0.174 3.322 -24.609 1 86.38 258 LEU B O 1
ATOM 4697 N N . LEU B 1 259 ? 1.513 1.429 -24.641 1 85.75 259 LEU B N 1
ATOM 4698 C CA . LEU B 1 259 ? 0.894 0.849 -25.828 1 85.75 259 LEU B CA 1
ATOM 4699 C C . LEU B 1 259 ? 0.328 -0.534 -25.531 1 85.75 259 LEU B C 1
ATOM 4701 O O . LEU B 1 259 ? 0.928 -1.304 -24.766 1 85.75 259 LEU B O 1
ATOM 4705 N N . VAL B 1 260 ? -0.814 -0.749 -26.016 1 85.12 260 VAL B N 1
ATOM 4706 C CA . VAL B 1 260 ? -1.349 -2.105 -26.062 1 85.12 260 VAL B CA 1
ATOM 4707 C C . VAL B 1 260 ? -1.432 -2.564 -27.531 1 85.12 260 VAL B C 1
ATOM 4709 O O . VAL B 1 260 ? -2.094 -1.927 -28.344 1 85.12 260 VAL B O 1
ATOM 4712 N N . VAL B 1 261 ? -0.705 -3.59 -27.766 1 85.44 261 VAL B N 1
ATOM 4713 C CA . VAL B 1 261 ? -0.618 -4.102 -29.125 1 85.44 261 VAL B CA 1
ATOM 4714 C C . VAL B 1 261 ? -1.224 -5.504 -29.188 1 85.44 261 VAL B C 1
ATOM 4716 O O . VAL B 1 261 ? -1.027 -6.312 -28.281 1 85.44 261 VAL B O 1
ATOM 4719 N N . GLU B 1 262 ? -1.999 -5.652 -30.172 1 86.12 262 GLU B N 1
ATOM 4720 C CA . GLU B 1 262 ? -2.566 -6.98 -30.375 1 86.12 262 GLU B CA 1
ATOM 4721 C C . GLU B 1 262 ? -1.499 -7.977 -30.828 1 86.12 262 GLU B C 1
ATOM 4723 O O . GLU B 1 262 ? -0.703 -7.68 -31.719 1 86.12 262 GLU B O 1
ATOM 4728 N N . GLY B 1 263 ? -1.548 -9.102 -30.172 1 82.62 263 GLY B N 1
ATOM 4729 C CA . GLY B 1 263 ? -0.591 -10.141 -30.516 1 82.62 263 GLY B CA 1
ATOM 4730 C C . GLY B 1 263 ? 0.766 -9.938 -29.875 1 82.62 263 GLY B C 1
ATOM 4731 O O . GLY B 1 263 ? 0.89 -9.203 -28.891 1 82.62 263 GLY B O 1
ATOM 4732 N N . SER B 1 264 ? 1.671 -10.742 -30.312 1 80.31 264 SER B N 1
ATOM 4733 C CA . SER B 1 264 ? 3.041 -10.648 -29.828 1 80.31 264 SER B CA 1
ATOM 4734 C C . SER B 1 264 ? 3.816 -9.555 -30.547 1 80.31 264 SER B C 1
ATOM 4736 O O . SER B 1 264 ? 3.773 -9.469 -31.781 1 80.31 264 SER B O 1
ATOM 4738 N N . ALA B 1 265 ? 4.23 -8.609 -29.797 1 78.94 265 ALA B N 1
ATOM 4739 C CA . ALA B 1 265 ? 5.062 -7.555 -30.359 1 78.94 265 ALA B CA 1
ATOM 4740 C C . ALA B 1 265 ? 6.426 -7.504 -29.688 1 78.94 265 ALA B C 1
ATOM 4742 O O . ALA B 1 265 ? 6.516 -7.578 -28.453 1 78.94 265 ALA B O 1
ATOM 4743 N N . PRO B 1 266 ? 7.43 -7.523 -30.547 1 77.94 266 PRO B N 1
ATOM 4744 C CA . PRO B 1 266 ? 8.758 -7.383 -29.938 1 77.94 266 PRO B CA 1
ATOM 4745 C C . PRO B 1 266 ? 8.953 -6.031 -29.266 1 77.94 266 PRO B C 1
ATOM 4747 O O . PRO B 1 266 ? 8.398 -5.023 -29.703 1 77.94 266 PRO B O 1
ATOM 4750 N N . CYS B 1 267 ? 9.547 -6.121 -28.125 1 77.94 267 CYS B N 1
ATOM 4751 C CA . CYS B 1 267 ? 9.906 -4.859 -27.5 1 77.94 267 CYS B CA 1
ATOM 4752 C C . CYS B 1 267 ? 10.992 -4.141 -28.281 1 77.94 267 CYS B C 1
ATOM 4754 O O . CYS B 1 267 ? 12.055 -4.707 -28.547 1 77.94 267 CYS B O 1
ATOM 4756 N N . PRO B 1 268 ? 10.586 -2.922 -28.75 1 74.56 268 PRO B N 1
ATOM 4757 C CA . PRO B 1 268 ? 11.57 -2.199 -29.562 1 74.56 268 PRO B CA 1
ATOM 4758 C C . PRO B 1 268 ? 12.883 -1.96 -28.828 1 74.56 268 PRO B C 1
ATOM 4760 O O . PRO B 1 268 ? 12.875 -1.597 -27.641 1 74.56 268 PRO B O 1
ATOM 4763 N N . GLY B 1 269 ? 13.977 -2.277 -29.5 1 72.38 269 GLY B N 1
ATOM 4764 C CA . GLY B 1 269 ? 15.297 -1.978 -28.953 1 72.38 269 GLY B CA 1
ATOM 4765 C C . GLY B 1 269 ? 15.648 -0.504 -29.031 1 72.38 269 GLY B C 1
ATOM 4766 O O . GLY B 1 269 ? 15 0.261 -29.734 1 72.38 269 GLY B O 1
ATOM 4767 N N . GLY B 1 270 ? 16.594 -0.046 -28.25 1 67.56 270 GLY B N 1
ATOM 4768 C CA . GLY B 1 270 ? 17.078 1.323 -28.297 1 67.56 270 GLY B CA 1
ATOM 4769 C C . GLY B 1 270 ? 16.328 2.264 -27.375 1 67.56 270 GLY B C 1
ATOM 4770 O O . GLY B 1 270 ? 16.719 3.422 -27.219 1 67.56 270 GLY B O 1
ATOM 4771 N N . TYR B 1 271 ? 15.273 1.76 -26.969 1 73.06 271 TYR B N 1
ATOM 4772 C CA . TYR B 1 271 ? 14.484 2.572 -26.047 1 73.06 271 TYR B CA 1
ATOM 4773 C C . TYR B 1 271 ? 14.422 1.931 -24.672 1 73.06 271 TYR B C 1
ATOM 4775 O O . TYR B 1 271 ? 14.656 0.729 -24.516 1 73.06 271 TYR B O 1
ATOM 4783 N N . LEU B 1 272 ? 14.25 2.795 -23.688 1 78.62 272 LEU B N 1
ATOM 4784 C CA . LEU B 1 272 ? 13.898 2.277 -22.375 1 78.62 272 LEU B CA 1
ATOM 4785 C C . LEU B 1 272 ? 12.445 1.805 -22.359 1 78.62 272 LEU B C 1
ATOM 4787 O O . LEU B 1 272 ? 11.539 2.586 -22.062 1 78.62 272 LEU B O 1
ATOM 4791 N N . ALA B 1 273 ? 12.234 0.55 -22.766 1 80.94 273 ALA B N 1
ATOM 4792 C CA . ALA B 1 273 ? 10.883 0.021 -22.906 1 80.94 273 ALA B CA 1
ATOM 4793 C C . ALA B 1 273 ? 10.758 -1.351 -22.25 1 80.94 273 ALA B C 1
ATOM 4795 O O . ALA B 1 273 ? 11.742 -2.078 -22.125 1 80.94 273 ALA B O 1
ATOM 4796 N N . ARG B 1 274 ? 9.648 -1.5 -21.812 1 79 274 ARG B N 1
ATOM 4797 C CA . ARG B 1 274 ? 9.273 -2.797 -21.266 1 79 274 ARG B CA 1
ATOM 4798 C C . ARG B 1 274 ? 8.031 -3.344 -21.953 1 79 274 ARG B C 1
ATOM 4800 O O . ARG B 1 274 ? 7.039 -2.625 -22.109 1 79 274 ARG B O 1
ATOM 4807 N N . CYS B 1 275 ? 8.07 -4.59 -22.375 1 81.56 275 CYS B N 1
ATOM 4808 C CA . CYS B 1 275 ? 6.957 -5.246 -23.047 1 81.56 275 CYS B CA 1
ATOM 4809 C C . CYS B 1 275 ? 6.508 -6.484 -22.281 1 81.56 275 CYS B C 1
ATOM 4811 O O . CYS B 1 275 ? 7.32 -7.359 -21.969 1 81.56 275 CYS B O 1
ATOM 4813 N N . ILE B 1 276 ? 5.266 -6.469 -21.953 1 75.69 276 ILE B N 1
ATOM 4814 C CA . ILE B 1 276 ? 4.703 -7.602 -21.219 1 75.69 276 ILE B CA 1
ATOM 4815 C C . ILE B 1 276 ? 3.555 -8.203 -22.031 1 75.69 276 ILE B C 1
ATOM 4817 O O . ILE B 1 276 ? 2.615 -7.504 -22.406 1 75.69 276 ILE B O 1
ATOM 4821 N N . ARG B 1 277 ? 3.711 -9.484 -22.25 1 76.5 277 ARG B N 1
ATOM 4822 C CA . ARG B 1 277 ? 2.645 -10.188 -22.953 1 76.5 277 ARG B CA 1
ATOM 4823 C C . ARG B 1 277 ? 1.572 -10.672 -21.984 1 76.5 277 ARG B C 1
ATOM 4825 O O . ARG B 1 277 ? 1.885 -11.289 -20.969 1 76.5 277 ARG B O 1
ATOM 4832 N N . LYS B 1 278 ? 0.419 -10.266 -22.188 1 71.31 278 LYS B N 1
ATOM 4833 C CA . LYS B 1 278 ? -0.751 -10.742 -21.453 1 71.31 278 LYS B CA 1
ATOM 4834 C C . LYS B 1 278 ? -1.81 -11.297 -22.406 1 71.31 278 LYS B C 1
ATOM 4836 O O . LYS B 1 278 ? -2.537 -10.539 -23.047 1 71.31 278 LYS B O 1
ATOM 4841 N N . GLY B 1 279 ? -1.965 -12.586 -22.344 1 70.62 279 GLY B N 1
ATOM 4842 C CA . GLY B 1 279 ? -2.885 -13.164 -23.312 1 70.62 279 GLY B CA 1
ATOM 4843 C C . GLY B 1 279 ? -2.482 -12.898 -24.75 1 70.62 279 GLY B C 1
ATOM 4844 O O . GLY B 1 279 ? -1.351 -13.188 -25.141 1 70.62 279 GLY B O 1
ATOM 4845 N N . ASN B 1 280 ? -3.418 -12.32 -25.484 1 77.12 280 ASN B N 1
ATOM 4846 C CA . ASN B 1 280 ? -3.178 -12.023 -26.891 1 77.12 280 ASN B CA 1
ATOM 4847 C C . ASN B 1 280 ? -2.777 -10.562 -27.094 1 77.12 280 ASN B C 1
ATOM 4849 O O . ASN B 1 280 ? -2.949 -10.008 -28.172 1 77.12 280 ASN B O 1
ATOM 4853 N N . PHE B 1 281 ? -2.322 -10.039 -25.969 1 82.19 281 PHE B N 1
ATOM 4854 C CA . PHE B 1 281 ? -1.961 -8.633 -26.062 1 82.19 281 PHE B CA 1
ATOM 4855 C C . PHE B 1 281 ? -0.563 -8.391 -25.5 1 82.19 281 PHE B C 1
ATOM 4857 O O . PHE B 1 281 ? -0.111 -9.125 -24.625 1 82.19 281 PHE B O 1
ATOM 4864 N N . THR B 1 282 ? 0.114 -7.465 -26.078 1 84.62 282 THR B N 1
ATOM 4865 C CA . THR B 1 282 ? 1.396 -7.016 -25.562 1 84.62 282 THR B CA 1
ATOM 4866 C C . THR B 1 282 ? 1.283 -5.602 -25 1 84.62 282 THR B C 1
ATOM 4868 O O . THR B 1 282 ? 0.874 -4.676 -25.703 1 84.62 282 THR B O 1
ATOM 4871 N N . HIS B 1 283 ? 1.575 -5.477 -23.781 1 83.69 283 HIS B N 1
ATOM 4872 C CA . HIS B 1 283 ? 1.611 -4.164 -23.141 1 83.69 283 HIS B CA 1
ATOM 4873 C C . HIS B 1 283 ? 3.018 -3.576 -23.172 1 83.69 283 HIS B C 1
ATOM 4875 O O . HIS B 1 283 ? 3.963 -4.191 -22.672 1 83.69 283 HIS B O 1
ATOM 4881 N N . VAL B 1 284 ? 3.055 -2.418 -23.781 1 85.81 284 VAL B N 1
ATOM 4882 C CA . VAL B 1 284 ? 4.359 -1.783 -23.922 1 85.81 284 VAL B CA 1
ATOM 4883 C C . VAL B 1 284 ? 4.41 -0.503 -23.094 1 85.81 284 VAL B C 1
ATOM 4885 O O . VAL B 1 284 ? 3.504 0.329 -23.172 1 85.81 284 VAL B O 1
ATOM 4888 N N . THR B 1 285 ? 5.387 -0.424 -22.203 1 86.25 285 THR B N 1
ATOM 4889 C CA . THR B 1 285 ? 5.719 0.815 -21.5 1 86.25 285 THR B CA 1
ATOM 4890 C C . THR B 1 285 ? 7.102 1.311 -21.922 1 86.25 285 THR B C 1
ATOM 4892 O O . THR B 1 285 ? 8.086 0.577 -21.812 1 86.25 285 THR B O 1
ATOM 4895 N N . ALA B 1 286 ? 7.145 2.525 -22.484 1 87.38 286 ALA B N 1
ATOM 4896 C CA . ALA B 1 286 ? 8.422 3.066 -22.953 1 87.38 286 ALA B CA 1
ATOM 4897 C C . ALA B 1 286 ? 8.617 4.496 -22.453 1 87.38 286 ALA B C 1
ATOM 4899 O O . ALA B 1 286 ? 7.648 5.234 -22.266 1 87.38 286 ALA B O 1
ATOM 4900 N N . TYR B 1 287 ? 9.836 4.809 -22.203 1 86.69 287 TYR B N 1
ATOM 4901 C CA . TYR B 1 287 ? 10.227 6.172 -21.844 1 86.69 287 TYR B CA 1
ATOM 4902 C C . TYR B 1 287 ? 11.047 6.809 -22.953 1 86.69 287 TYR B C 1
ATOM 4904 O O . TYR B 1 287 ? 12.109 6.309 -23.312 1 86.69 287 TYR B O 1
ATOM 4912 N N . LEU B 1 288 ? 10.469 7.926 -23.453 1 87.44 288 LEU B N 1
ATOM 4913 C CA . LEU B 1 288 ? 11.047 8.523 -24.656 1 87.44 288 LEU B CA 1
ATOM 4914 C C . LEU B 1 288 ? 11 10.047 -24.578 1 87.44 288 LEU B C 1
ATOM 4916 O O . LEU B 1 288 ? 10.273 10.609 -23.75 1 87.44 288 LEU B O 1
ATOM 4920 N N . LYS B 1 289 ? 11.922 10.602 -25.453 1 85.88 289 LYS B N 1
ATOM 4921 C CA . LYS B 1 289 ? 11.758 12.039 -25.672 1 85.88 289 LYS B CA 1
ATOM 4922 C C . LYS B 1 289 ? 10.5 12.32 -26.484 1 85.88 289 LYS B C 1
ATOM 4924 O O . LYS B 1 289 ? 10.125 11.539 -27.359 1 85.88 289 LYS B O 1
ATOM 4929 N N . SER B 1 290 ? 9.945 13.469 -26.109 1 85 290 SER B N 1
ATOM 4930 C CA . SER B 1 290 ? 8.742 13.891 -26.812 1 85 290 SER B CA 1
ATOM 4931 C C . SER B 1 290 ? 8.961 13.859 -28.328 1 85 290 SER B C 1
ATOM 4933 O O . SER B 1 290 ? 8.047 13.516 -29.078 1 85 290 SER B O 1
ATOM 4935 N N . THR B 1 291 ? 10.18 14.047 -28.766 1 85.75 291 THR B N 1
ATOM 4936 C CA . THR B 1 291 ? 10.508 14.133 -30.188 1 85.75 291 THR B CA 1
ATOM 4937 C C . THR B 1 291 ? 10.586 12.742 -30.812 1 85.75 291 THR B C 1
ATOM 4939 O O . THR B 1 291 ? 10.547 12.594 -32.031 1 85.75 291 THR B O 1
ATOM 4942 N N . GLU B 1 292 ? 10.688 11.773 -29.969 1 88 292 GLU B N 1
ATOM 4943 C CA . GLU B 1 292 ? 10.883 10.414 -30.469 1 88 292 GLU B CA 1
ATOM 4944 C C . GLU B 1 292 ? 9.578 9.625 -30.469 1 88 292 GLU B C 1
ATOM 4946 O O . GLU B 1 292 ? 9.531 8.492 -30.938 1 88 292 GLU B O 1
ATOM 4951 N N . VAL B 1 293 ? 8.547 10.188 -29.953 1 87.94 293 VAL B N 1
ATOM 4952 C CA . VAL B 1 293 ? 7.309 9.461 -29.703 1 87.94 293 VAL B CA 1
ATOM 4953 C C . VAL B 1 293 ? 6.746 8.93 -31.016 1 87.94 293 VAL B C 1
ATOM 4955 O O . VAL B 1 293 ? 6.387 7.754 -31.125 1 87.94 293 VAL B O 1
ATOM 4958 N N . ASN B 1 294 ? 6.734 9.75 -32.031 1 84.62 294 ASN B N 1
ATOM 4959 C CA . ASN B 1 294 ? 6.164 9.352 -33.312 1 84.62 294 ASN B CA 1
ATOM 4960 C C . ASN B 1 294 ? 6.965 8.219 -33.938 1 84.62 294 ASN B C 1
ATOM 4962 O O . ASN B 1 294 ? 6.387 7.266 -34.469 1 84.62 294 ASN B O 1
ATOM 4966 N N . GLU B 1 295 ? 8.195 8.398 -33.906 1 86.06 295 GLU B N 1
ATOM 4967 C CA . GLU B 1 295 ? 9.055 7.355 -34.469 1 86.06 295 GLU B CA 1
ATOM 4968 C C . GLU B 1 295 ? 8.852 6.031 -33.719 1 86.06 295 GLU B C 1
ATOM 4970 O O . GLU B 1 295 ? 8.812 4.969 -34.375 1 86.06 295 GLU B O 1
ATOM 4975 N N . PHE B 1 296 ? 8.711 6.078 -32.469 1 88.62 296 PHE B N 1
ATOM 4976 C CA . PHE B 1 296 ? 8.516 4.883 -31.641 1 88.62 296 PHE B CA 1
ATOM 4977 C C . PHE B 1 296 ? 7.203 4.195 -32 1 88.62 296 PHE B C 1
ATOM 4979 O O . PHE B 1 296 ? 7.16 2.977 -32.188 1 88.62 296 PHE B O 1
ATOM 4986 N N . LEU B 1 297 ? 6.227 4.984 -32.125 1 86.06 297 LEU B N 1
ATOM 4987 C CA . LEU B 1 297 ? 4.91 4.438 -32.406 1 86.06 297 LEU B CA 1
ATOM 4988 C C . LEU B 1 297 ? 4.883 3.797 -33.812 1 86.06 297 LEU B C 1
ATOM 4990 O O . LEU B 1 297 ? 4.172 2.814 -34.031 1 86.06 297 LEU B O 1
ATOM 4994 N N . SER B 1 298 ? 5.688 4.309 -34.656 1 84.38 298 SER B N 1
ATOM 4995 C CA . SER B 1 298 ? 5.715 3.826 -36.031 1 84.38 298 SER B CA 1
ATOM 4996 C C . SER B 1 298 ? 6.352 2.443 -36.125 1 84.38 298 SER B C 1
ATOM 4998 O O . SER B 1 298 ? 6.207 1.75 -37.156 1 84.38 298 SER B O 1
ATOM 5000 N N . ARG B 1 299 ? 6.973 2.061 -35.062 1 85.12 299 ARG B N 1
ATOM 5001 C CA . ARG B 1 299 ? 7.617 0.751 -35.031 1 85.12 299 ARG B CA 1
ATOM 5002 C C . ARG B 1 299 ? 6.586 -0.363 -34.906 1 85.12 299 ARG B C 1
ATOM 5004 O O . ARG B 1 299 ? 6.906 -1.54 -35.094 1 85.12 299 ARG B O 1
ATOM 5011 N N . PHE B 1 300 ? 5.441 0.022 -34.5 1 86.31 300 PHE B N 1
ATOM 5012 C CA . PHE B 1 300 ? 4.367 -0.95 -34.344 1 86.31 300 PHE B CA 1
ATOM 5013 C C . PHE B 1 300 ? 3.348 -0.83 -35.469 1 86.31 300 PHE B C 1
ATOM 5015 O O . PHE B 1 300 ? 3.037 0.275 -35.906 1 86.31 300 PHE B O 1
ATOM 5022 N N . PRO B 1 301 ? 2.912 -2.004 -35.969 1 79.69 301 PRO B N 1
ATOM 5023 C CA . PRO B 1 301 ? 1.909 -1.934 -37.031 1 79.69 301 PRO B CA 1
ATOM 5024 C C . PRO B 1 301 ? 0.621 -1.246 -36.562 1 79.69 301 PRO B C 1
ATOM 5026 O O . PRO B 1 301 ? 0.048 -1.609 -35.531 1 79.69 301 PRO B O 1
ATOM 5029 N N . SER B 1 302 ? 0.119 -0.251 -37.219 1 74.06 302 SER B N 1
ATOM 5030 C CA . SER B 1 302 ? -1.038 0.568 -36.875 1 74.06 302 SER B CA 1
ATOM 5031 C C . SER B 1 302 ? -2.279 -0.291 -36.656 1 74.06 302 SER B C 1
ATOM 5033 O O . SER B 1 302 ? -3.066 -0.033 -35.75 1 74.06 302 SER B O 1
ATOM 5035 N N . GLY B 1 303 ? -2.453 -1.311 -37.406 1 73.88 303 GLY B N 1
ATOM 5036 C CA . GLY B 1 303 ? -3.639 -2.143 -37.281 1 73.88 303 GLY B CA 1
ATOM 5037 C C . GLY B 1 303 ? -3.621 -3.014 -36.031 1 73.88 303 GLY B C 1
ATOM 5038 O O . GLY B 1 303 ? -4.648 -3.572 -35.656 1 73.88 303 GLY B O 1
ATOM 5039 N N . LYS B 1 304 ? -2.512 -2.947 -35.344 1 81 304 LYS B N 1
ATOM 5040 C CA . LYS B 1 304 ? -2.395 -3.846 -34.219 1 81 304 LYS B CA 1
ATOM 5041 C C . LYS B 1 304 ? -2.365 -3.066 -32.906 1 81 304 LYS B C 1
ATOM 5043 O O . LYS B 1 304 ? -2.479 -3.652 -31.828 1 81 304 LYS B O 1
ATOM 5048 N N . VAL B 1 305 ? -2.213 -1.778 -33.031 1 82.56 305 VAL B N 1
ATOM 5049 C CA . VAL B 1 305 ? -2.184 -0.958 -31.828 1 82.56 305 VAL B CA 1
ATOM 5050 C C . VAL B 1 305 ? -3.609 -0.683 -31.359 1 82.56 305 VAL B C 1
ATOM 5052 O O . VAL B 1 305 ? -4.375 0.001 -32.031 1 82.56 305 VAL B O 1
ATOM 5055 N N . LEU B 1 306 ? -3.932 -1.212 -30.234 1 77.75 306 LEU B N 1
ATOM 5056 C CA . LEU B 1 306 ? -5.277 -1.077 -29.688 1 77.75 306 LEU B CA 1
ATOM 5057 C C . LEU B 1 306 ? -5.41 0.199 -28.859 1 77.75 306 LEU B C 1
ATOM 5059 O O . LEU B 1 306 ? -6.496 0.772 -28.766 1 77.75 306 LEU B O 1
ATOM 5063 N N . SER B 1 307 ? -4.371 0.522 -28.203 1 81.56 307 SER B N 1
ATOM 5064 C CA . SER B 1 307 ? -4.344 1.721 -27.375 1 81.56 307 SER B CA 1
ATOM 5065 C C . SER B 1 307 ? -2.939 2.316 -27.297 1 81.56 307 SER B C 1
ATOM 5067 O O . SER B 1 307 ? -1.951 1.581 -27.25 1 81.56 307 SER B O 1
ATOM 5069 N N . ALA B 1 308 ? -2.85 3.609 -27.469 1 81.12 308 ALA B N 1
ATOM 5070 C CA . ALA B 1 308 ? -1.595 4.34 -27.297 1 81.12 308 ALA B CA 1
ATOM 5071 C C . ALA B 1 308 ? -1.796 5.594 -26.453 1 81.12 308 ALA B C 1
ATOM 5073 O O . ALA B 1 308 ? -2.631 6.441 -26.781 1 81.12 308 ALA B O 1
ATOM 5074 N N . ARG B 1 309 ? -1.151 5.594 -25.359 1 81.69 309 ARG B N 1
ATOM 5075 C CA . ARG B 1 309 ? -1.217 6.762 -24.484 1 81.69 309 ARG B CA 1
ATOM 5076 C C . ARG B 1 309 ? 0.168 7.359 -24.266 1 81.69 309 ARG B C 1
ATOM 5078 O O . ARG B 1 309 ? 1.13 6.633 -24.016 1 81.69 309 ARG B O 1
ATOM 5085 N N . VAL B 1 310 ? 0.281 8.641 -24.5 1 82.31 310 VAL B N 1
ATOM 5086 C CA . VAL B 1 310 ? 1.506 9.375 -24.219 1 82.31 310 VAL B CA 1
ATOM 5087 C C . VAL B 1 310 ? 1.281 10.297 -23.016 1 82.31 310 VAL B C 1
ATOM 5089 O O . VAL B 1 310 ? 0.379 11.141 -23.031 1 82.31 310 VAL B O 1
ATOM 5092 N N . GLU B 1 311 ? 2.039 10.07 -21.953 1 82.88 311 GLU B N 1
ATOM 5093 C CA . GLU B 1 311 ? 1.847 10.805 -20.703 1 82.88 311 GLU B CA 1
ATOM 5094 C C . GLU B 1 311 ? 3.164 11.383 -20.203 1 82.88 311 GLU B C 1
ATOM 5096 O O . GLU B 1 311 ? 4.238 10.945 -20.609 1 82.88 311 GLU B O 1
ATOM 5101 N N . ASN B 1 312 ? 3.02 12.461 -19.359 1 82.25 312 ASN B N 1
ATOM 5102 C CA . ASN B 1 312 ? 4.188 12.914 -18.625 1 82.25 312 ASN B CA 1
ATOM 5103 C C . ASN B 1 312 ? 4.625 11.883 -17.578 1 82.25 312 ASN B C 1
ATOM 5105 O O . ASN B 1 312 ? 3.879 10.953 -17.266 1 82.25 312 ASN B O 1
ATOM 5109 N N . LEU B 1 313 ? 5.848 12.062 -17.156 1 83.12 313 LEU B N 1
ATOM 5110 C CA . LEU B 1 313 ? 6.352 11.141 -16.141 1 83.12 313 LEU B CA 1
ATOM 5111 C C . LEU B 1 313 ? 5.609 11.328 -14.828 1 83.12 313 LEU B C 1
ATOM 5113 O O . LEU B 1 313 ? 5.438 12.453 -14.359 1 83.12 313 LEU B O 1
ATOM 5117 N N . SER B 1 314 ? 5.078 10.227 -14.375 1 83.06 314 SER B N 1
ATOM 5118 C CA . SER B 1 314 ? 4.43 10.25 -13.07 1 83.06 314 SER B CA 1
ATOM 5119 C C . SER B 1 314 ? 5.461 10.242 -11.945 1 83.06 314 SER B C 1
ATOM 5121 O O . SER B 1 314 ? 6.652 10.047 -12.188 1 83.06 314 SER B O 1
ATOM 5123 N N . LEU B 1 315 ? 5.012 10.5 -10.766 1 86.69 315 LEU B N 1
ATOM 5124 C CA . LEU B 1 315 ? 5.879 10.422 -9.594 1 86.69 315 LEU B CA 1
ATOM 5125 C C . LEU B 1 315 ? 6.469 9.023 -9.445 1 86.69 315 LEU B C 1
ATOM 5127 O O . LEU B 1 315 ? 7.629 8.867 -9.055 1 86.69 315 LEU B O 1
ATOM 5131 N N . GLU B 1 316 ? 5.648 8.086 -9.766 1 84.94 316 GLU B N 1
ATOM 5132 C CA . GLU B 1 316 ? 6.129 6.707 -9.711 1 84.94 316 GLU B CA 1
ATOM 5133 C C . GLU B 1 316 ? 7.262 6.477 -10.711 1 84.94 316 GLU B C 1
ATOM 5135 O O . GLU B 1 316 ? 8.25 5.816 -10.391 1 84.94 316 GLU B O 1
ATOM 5140 N N . ASP B 1 317 ? 7.113 6.988 -11.898 1 83.81 317 ASP B N 1
ATOM 5141 C CA . ASP B 1 317 ? 8.164 6.871 -12.906 1 83.81 317 ASP B CA 1
ATOM 5142 C C . ASP B 1 317 ? 9.469 7.5 -12.414 1 83.81 317 ASP B C 1
ATOM 5144 O O . ASP B 1 317 ? 10.539 6.895 -12.523 1 83.81 317 ASP B O 1
ATOM 5148 N N . VAL B 1 318 ? 9.281 8.656 -11.891 1 85.69 318 VAL B N 1
ATOM 5149 C CA . VAL B 1 318 ? 10.438 9.398 -11.398 1 85.69 318 VAL B CA 1
ATOM 5150 C C . VAL B 1 318 ? 11.109 8.609 -10.273 1 85.69 318 VAL B C 1
ATOM 5152 O O . VAL B 1 318 ? 12.336 8.461 -10.258 1 85.69 318 VAL B O 1
ATOM 5155 N N . PHE B 1 319 ? 10.297 8.078 -9.406 1 88.06 319 PHE B N 1
ATOM 5156 C CA . PHE B 1 319 ? 10.797 7.301 -8.273 1 88.06 319 PHE B CA 1
ATOM 5157 C C . PHE B 1 319 ? 11.562 6.078 -8.758 1 88.06 319 PHE B C 1
ATOM 5159 O O . PHE B 1 319 ? 12.648 5.777 -8.258 1 88.06 319 PHE B O 1
ATOM 5166 N N . MET B 1 320 ? 11.031 5.441 -9.703 1 82.94 320 MET B N 1
ATOM 5167 C CA . MET B 1 320 ? 11.664 4.242 -10.25 1 82.94 320 MET B CA 1
ATOM 5168 C C . MET B 1 320 ? 12.984 4.582 -10.938 1 82.94 320 MET B C 1
ATOM 5170 O O . MET B 1 320 ? 13.953 3.828 -10.844 1 82.94 320 MET B O 1
ATOM 5174 N N . ILE B 1 321 ? 13 5.617 -11.609 1 80.75 321 ILE B N 1
ATOM 5175 C CA . ILE B 1 321 ? 14.195 6.051 -12.328 1 80.75 321 ILE B CA 1
ATOM 5176 C C . ILE B 1 321 ? 15.305 6.391 -11.328 1 80.75 321 ILE B C 1
ATOM 5178 O O . ILE B 1 321 ? 16.469 6.035 -11.531 1 80.75 321 ILE B O 1
ATOM 5182 N N . LEU B 1 322 ? 14.906 7.016 -10.266 1 83.5 322 LEU B N 1
ATOM 5183 C CA . LEU B 1 322 ? 15.875 7.523 -9.297 1 83.5 322 LEU B CA 1
ATOM 5184 C C . LEU B 1 322 ? 16.391 6.402 -8.398 1 83.5 322 LEU B C 1
ATOM 5186 O O . LEU B 1 322 ? 17.562 6.387 -8.023 1 83.5 322 LEU B O 1
ATOM 5190 N N . PHE B 1 323 ? 15.445 5.469 -8.078 1 80.88 323 PHE B N 1
ATOM 5191 C CA . PHE B 1 323 ? 15.805 4.523 -7.027 1 80.88 323 PHE B CA 1
ATOM 5192 C C . PHE B 1 323 ? 15.883 3.105 -7.578 1 80.88 323 PHE B C 1
ATOM 5194 O O . PHE B 1 323 ? 16.406 2.207 -6.918 1 80.88 323 PHE B O 1
ATOM 5201 N N . GLY B 1 324 ? 15.156 2.791 -8.703 1 70.75 324 GLY B N 1
ATOM 5202 C CA . GLY B 1 324 ? 15.023 1.444 -9.234 1 70.75 324 GLY B CA 1
ATOM 5203 C C . GLY B 1 324 ? 16.312 0.915 -9.844 1 70.75 324 GLY B C 1
ATOM 5204 O O . GLY B 1 324 ? 16.344 -0.206 -10.352 1 70.75 324 GLY B O 1
ATOM 5205 N N . SER B 1 325 ? 17.453 1.663 -10.016 1 56.25 325 SER B N 1
ATOM 5206 C CA . SER B 1 325 ? 18.641 1.13 -10.664 1 56.25 325 SER B CA 1
ATOM 5207 C C . SER B 1 325 ? 19.281 0.028 -9.828 1 56.25 325 SER B C 1
ATOM 5209 O O . SER B 1 325 ? 19.156 0.021 -8.602 1 56.25 325 SER B O 1
#

Secondary structure (DSSP, 8-state):
-EEEEEEEEEEPPP---SS-HHHHHHHTT-----EEEEEEEEEEE-TT-EEEEE--TTSSHHHHHHHHTTSS--SEEEEEETTEETTTTHHHHGGGEEEEE-STT-GGG-S-TTSBHHHHHHHHHHHTT--HHHHHHHHHHHHHHTT-GGGTTSBGGGS-HHHHHHHHHHHHHHH--SEEEEESTTTT--HHHHHHHHHHHHHHHHHH--EEEEEES-HHHHHHH-SEEEEEESEEEEEE-TTTGGGG--SS--EEEEEEEES--PPPTTSEEEEEEETTEEEEEEEE-GGGHHHHHHTS-GGGEEEEEEEEPPHHHHHHHHH--/-EEEEEEEEEEPPP---SS-HHHHHHHTT-----EEEEEEEEEEE-TT-EEEEE--TTSSHHHHHHHHTTSS--SEEEEEETTEETTTTHHHHGGGEEEEE-STT-GGG-S-TTSBHHHHHHHHHHHTT--HHHHHHHHHHHHHHTT-GGGTTSBGGGS-HHHHHHHHHHHHHHH--SEEEEESTTTT--HHHHHHHHHHHHHHHHHH--EEEEEES-HHHHHHH-SEEEEEESEEEEEE-TTTGGGG--SS--EEEEEEEES--PPPTTSEEEEEEETTEEEEEEEE-GGGHHHHHTTS-GGGEEEEEEEEPPHHHHHHHHH--

pLDDT: mean 85.9, std 15.08, range [31.86, 98.5]